Protein AF-0000000075197571 (afdb_homodimer)

Organism: Armillaria gallica (NCBI:txid47427)

Secondary structure (DSSP, 8-state):
-B---SEEEEEEESHHHHGGGSTT-HHHHHHHHTTTTEEEEEEE-TT--HHHHHHHHHHHBPPGGGGGGS--EEEEEEE--TTTTPPTT-TT---HHHHHHHHHHHHHHHH-TTSTT--TT-EEEEEPPPPP-HHHHHHHHHTSSS-------HHHHHHHHHHHHHHHHHHT--EE-HHHHHHHHTTT-GGGGGGTBSSSSSB-HHHHHHHHHHHHHHHHHH-GGGSGGG---SS--GGGS-TTS-GGGGSPPP---/-B---SEEEEEEESHHHHGGGSTT-HHHHHHHHTTTTEEEEEEE-TT--HHHHHHHHHHHB--GGGGGGS--EEEEEEE--TTTTPPTT-TT---HHHHHHHHHHHHHHHH-TTSTT--TT-EEEEEPPPPP-HHHHHHHHHTSSS-------HHHHHHHHHHHHHHHHHHT--EE-HHHHHHHHTTT-GGGGGGTBSSSSSB-HHHHHHHHHHHHHHHHHH-GGGSGGG---SS--GGGS-TTS-GGGGSPPP---

Nearest PDB structures (foldseek):
  3mil-assembly1_B  TM=8.749E-01  e=5.799E-21  Saccharomyces cerevisiae
  4q9a-assembly1_B  TM=7.212E-01  e=3.288E-08  Parabacteroides merdae ATCC 43184
  5k4h-assembly1_C  TM=4.730E-01  e=5.244E-01  Wolinella succinogenes DSM 1740
  5k4h-assembly1_B  TM=3.914E-01  e=4.927E-01  Wolinella succinogenes DSM 1740
  1hfw-assembly1_B  TM=4.047E-01  e=9.782E-01  Dickeya chrysanthemi

Sequence (514 aa):
MAAYVQDCIMLFGDSITQGAWEDGGFSQRLSYVYARKLDILNRGLSGYNTEWAIPVFEQCFAKQHEQEHVPKVRILTIWFGANDACIKPSPQHVPLGQFTFNIKYLIDLVHSSKSPHYSPDTRIILITPPPVNTYQRGADLQARTPPLALDRLFETTRQYAQAVIDVGREANVPVVDVWAALWNAAGQDERALGKFLSDGLHLNRDGYSIMYELLIDTIAKQMPELHYDNLQPVFAPWAEINWAAPGATLMKRKAEVMAAYVQDCIMLFGDSITQGAWEDGGFSQRLSYVYARKLDILNRGLSGYNTEWAIPVFEQCFAKQHEQEHVPKVRILTIWFGANDACIKPSPQHVPLGQFTFNIKYLIDLVHSSKSPHYSPDTRIILITPPPVNTYQRGADLQARTPPLALDRLFETTRQYAQAVIDVGREANVPVVDVWAALWNAAGQDERALGKFLSDGLHLNRDGYSIMYELLIDTIAKQMPELHYDNLQPVFAPWAEINWAAPGATLMKRKAEV

pLDDT: mean 96.62, std 5.84, range [41.5, 98.94]

InterPro domains:
  IPR013830 SGNH hydrolase-type esterase domain [PF13472] (11-209)
  IPR036514 SGNH hydrolase superfamily [G3DSA:3.40.50.1110] (6-247)
  IPR045136 Isoamyl acetate-hydrolyzing esterase Iah1-like [PTHR14209] (9-247)

Structure (mmCIF, N/CA/C/O backbone):
data_AF-0000000075197571-model_v1
#
loop_
_entity.id
_entity.type
_entity.pdbx_description
1 polymer 'GDSL Lipase/Acylhydrolase'
#
loop_
_atom_site.group_PDB
_atom_site.id
_atom_site.type_symbol
_atom_site.label_atom_id
_atom_site.label_alt_id
_atom_site.label_comp_id
_atom_site.label_asym_id
_atom_site.label_entity_id
_atom_site.label_seq_id
_atom_site.pdbx_PDB_ins_code
_atom_site.Cartn_x
_atom_site.Cartn_y
_atom_site.Cartn_z
_atom_site.occupancy
_atom_site.B_iso_or_equiv
_atom_site.auth_seq_id
_atom_site.auth_comp_id
_atom_site.auth_asym_id
_atom_site.auth_atom_id
_atom_site.pdbx_PDB_model_num
ATOM 1 N N . MET A 1 1 ? -4.949 -2.41 -16.984 1 91.5 1 MET A N 1
ATOM 2 C CA . MET A 1 1 ? -5.156 -1.339 -16.016 1 91.5 1 MET A CA 1
ATOM 3 C C . MET A 1 1 ? -5.836 -1.87 -14.75 1 91.5 1 MET A C 1
ATOM 5 O O . MET A 1 1 ? -6.414 -2.957 -14.766 1 91.5 1 MET A O 1
ATOM 9 N N . ALA A 1 2 ? -5.598 -1.097 -13.641 1 95.5 2 ALA A N 1
ATOM 10 C CA . ALA A 1 2 ? -6.152 -1.537 -12.359 1 95.5 2 ALA A CA 1
ATOM 11 C C . ALA A 1 2 ? -7.621 -1.152 -12.242 1 95.5 2 ALA A C 1
ATOM 13 O O . ALA A 1 2 ? -7.949 0.012 -12 1 95.5 2 ALA A O 1
ATOM 14 N N . ALA A 1 3 ? -8.477 -2.09 -12.328 1 95.06 3 ALA A N 1
ATOM 15 C CA . ALA A 1 3 ? -9.914 -1.843 -12.234 1 95.06 3 ALA A CA 1
ATOM 16 C C . ALA A 1 3 ? -10.312 -1.436 -10.82 1 95.06 3 ALA A C 1
ATOM 18 O O . ALA A 1 3 ? -9.625 -1.776 -9.852 1 95.06 3 ALA A O 1
ATOM 19 N N . TYR A 1 4 ? -11.391 -0.726 -10.727 1 93.75 4 TYR A N 1
ATOM 20 C CA . TYR A 1 4 ? -11.961 -0.363 -9.43 1 93.75 4 TYR A CA 1
ATOM 21 C C . TYR A 1 4 ? -12.703 -1.542 -8.812 1 93.75 4 TYR A C 1
ATOM 23 O O . TYR A 1 4 ? -13.844 -1.822 -9.172 1 93.75 4 TYR A O 1
ATOM 31 N N . VAL A 1 5 ? -11.984 -2.229 -7.875 1 94.81 5 VAL A N 1
ATOM 32 C CA . VAL A 1 5 ? -12.641 -3.357 -7.227 1 94.81 5 VAL A CA 1
ATOM 33 C C . VAL A 1 5 ? -12.688 -3.125 -5.715 1 94.81 5 VAL A C 1
ATOM 35 O O . VAL A 1 5 ? -13.469 -3.77 -5.008 1 94.81 5 VAL A O 1
ATOM 38 N N . GLN A 1 6 ? -11.836 -2.268 -5.242 1 95.38 6 GLN A N 1
ATOM 39 C CA . GLN A 1 6 ? -11.742 -1.971 -3.816 1 95.38 6 GLN A CA 1
ATOM 40 C C . GLN A 1 6 ? -11.766 -0.466 -3.564 1 95.38 6 GLN A C 1
ATOM 42 O O . GLN A 1 6 ? -11.141 0.302 -4.301 1 95.38 6 GLN A O 1
ATOM 47 N N . ASP A 1 7 ? -12.539 -0.031 -2.561 1 97.12 7 ASP A N 1
ATOM 48 C CA . ASP A 1 7 ? -12.398 1.325 -2.039 1 97.12 7 ASP A CA 1
ATOM 49 C C . ASP A 1 7 ? -11.023 1.521 -1.392 1 97.12 7 ASP A C 1
ATOM 51 O O . ASP A 1 7 ? -10.195 0.611 -1.396 1 97.12 7 ASP A O 1
ATOM 55 N N . CYS A 1 8 ? -10.75 2.77 -0.893 1 98.06 8 CYS A N 1
ATOM 56 C CA . CYS A 1 8 ? -9.406 2.961 -0.359 1 98.06 8 CYS A CA 1
ATOM 57 C C . CYS A 1 8 ? -9.414 3.924 0.822 1 98.06 8 CYS A C 1
ATOM 59 O O . CYS A 1 8 ? -10.438 4.562 1.096 1 98.06 8 CYS A O 1
ATOM 61 N N . ILE A 1 9 ? -8.398 3.84 1.601 1 98.88 9 ILE A N 1
ATOM 62 C CA . ILE A 1 9 ? -7.977 4.875 2.535 1 98.88 9 ILE A CA 1
ATOM 63 C C . ILE A 1 9 ? -6.852 5.699 1.914 1 98.88 9 ILE A C 1
ATOM 65 O O . ILE A 1 9 ? -5.855 5.148 1.44 1 98.88 9 ILE A O 1
ATOM 69 N N . MET A 1 10 ? -7.039 6.973 1.859 1 98.88 10 MET A N 1
ATOM 70 C CA . MET A 1 10 ? -5.992 7.855 1.35 1 98.88 10 MET A CA 1
ATOM 71 C C . MET A 1 10 ? -5.293 8.586 2.49 1 98.88 10 MET A C 1
ATOM 73 O O . MET A 1 10 ? -5.949 9.219 3.318 1 98.88 10 MET A O 1
ATOM 77 N N . LEU A 1 11 ? -3.998 8.43 2.58 1 98.94 11 LEU A N 1
ATOM 78 C CA . LEU A 1 11 ? -3.156 9.109 3.553 1 98.94 11 LEU A CA 1
ATOM 79 C C . LEU A 1 11 ? -2.473 10.32 2.926 1 98.94 11 LEU A C 1
ATOM 81 O O . LEU A 1 11 ? -1.593 10.172 2.074 1 98.94 11 LEU A O 1
ATOM 85 N N . PHE A 1 12 ? -2.906 11.516 3.271 1 98.94 12 PHE A N 1
ATOM 86 C CA . PHE A 1 12 ? -2.4 12.742 2.676 1 98.94 12 PHE A CA 1
ATOM 87 C C . PHE A 1 12 ? -1.557 13.523 3.678 1 98.94 12 PHE A C 1
ATOM 89 O O . PHE A 1 12 ? -2.002 13.789 4.797 1 98.94 12 PHE A O 1
ATOM 96 N N . GLY A 1 13 ? -0.338 13.797 3.293 1 98.88 13 GLY A N 1
ATOM 97 C CA . GLY A 1 13 ? 0.528 14.492 4.238 1 98.88 13 GLY A CA 1
ATOM 98 C C . GLY A 1 13 ? 1.915 14.758 3.686 1 98.88 13 GLY A C 1
ATOM 99 O O . GLY A 1 13 ? 2.107 14.805 2.469 1 98.88 13 GLY A O 1
ATOM 100 N N . ASP A 1 14 ? 2.854 15.055 4.555 1 98.69 14 ASP A N 1
ATOM 101 C CA . ASP A 1 14 ? 4.211 15.406 4.156 1 98.69 14 ASP A CA 1
ATOM 102 C C . ASP A 1 14 ? 5.141 14.195 4.23 1 98.69 14 ASP A C 1
ATOM 104 O O . ASP A 1 14 ? 4.746 13.086 3.869 1 98.69 14 ASP A O 1
ATOM 108 N N . SER A 1 15 ? 6.434 14.398 4.652 1 98.62 15 SER A N 1
ATOM 109 C CA . SER A 1 15 ? 7.422 13.32 4.668 1 98.62 15 SER A CA 1
ATOM 110 C C . SER A 1 15 ? 7.09 12.273 5.727 1 98.62 15 SER A C 1
ATOM 112 O O . SER A 1 15 ? 7.43 11.102 5.574 1 98.62 15 SER A O 1
ATOM 114 N N . ILE A 1 16 ? 6.473 12.648 6.77 1 98.69 16 ILE A N 1
ATOM 115 C CA . ILE A 1 16 ? 6.133 11.719 7.84 1 98.69 16 ILE A CA 1
ATOM 116 C C . ILE A 1 16 ? 5.07 10.742 7.359 1 98.69 16 ILE A C 1
ATOM 118 O O . ILE A 1 16 ? 5.109 9.555 7.695 1 98.69 16 ILE A O 1
ATOM 122 N N . THR A 1 17 ? 4.133 11.234 6.535 1 98.88 17 THR A N 1
ATOM 123 C CA . THR A 1 17 ? 3.16 10.359 5.891 1 98.88 17 THR A CA 1
ATOM 124 C C . THR A 1 17 ? 3.832 9.484 4.84 1 98.88 17 THR A C 1
ATOM 126 O O . THR A 1 17 ? 3.613 8.273 4.801 1 98.88 17 THR A O 1
ATOM 129 N N . GLN A 1 18 ? 4.684 10.117 3.953 1 98.69 18 GLN A N 1
ATOM 130 C CA . GLN A 1 18 ? 5.395 9.344 2.936 1 98.69 18 GLN A CA 1
ATOM 131 C C . GLN A 1 18 ? 6.195 8.211 3.562 1 98.69 18 GLN A C 1
ATOM 133 O O . GLN A 1 18 ? 6.188 7.086 3.057 1 98.69 18 GLN A O 1
ATOM 138 N N . GLY A 1 19 ? 6.859 8.492 4.691 1 98 19 GLY A N 1
ATOM 139 C CA . GLY A 1 19 ? 7.766 7.574 5.359 1 98 19 GLY A CA 1
ATOM 140 C C . GLY A 1 19 ? 7.051 6.406 6.016 1 98 19 GLY A C 1
ATOM 141 O O . GLY A 1 19 ? 7.688 5.426 6.406 1 98 19 GLY A O 1
ATOM 142 N N . ALA A 1 20 ? 5.75 6.473 6.012 1 97.81 20 ALA A N 1
ATOM 143 C CA . ALA A 1 20 ? 4.961 5.445 6.691 1 97.81 20 ALA A CA 1
ATOM 144 C C . ALA A 1 20 ? 5.043 4.113 5.949 1 97.81 20 ALA A C 1
ATOM 146 O O . ALA A 1 20 ? 4.586 3.086 6.453 1 97.81 20 ALA A O 1
ATOM 147 N N . TRP A 1 21 ? 5.664 4.09 4.793 1 97.56 21 TRP A N 1
ATOM 148 C CA . TRP A 1 21 ? 5.914 2.842 4.078 1 97.56 21 TRP A CA 1
ATOM 149 C C . TRP A 1 21 ? 7.109 2.102 4.672 1 97.56 21 TRP A C 1
ATOM 151 O O . TRP A 1 21 ? 7.363 0.944 4.332 1 97.56 21 TRP A O 1
ATOM 161 N N . GLU A 1 22 ? 7.879 2.752 5.527 1 95.25 22 GLU A N 1
ATOM 162 C CA . GLU A 1 22 ? 9.016 2.074 6.148 1 95.25 22 GLU A CA 1
ATOM 163 C C . GLU A 1 22 ? 8.57 0.826 6.902 1 95.25 22 GLU A C 1
ATOM 165 O O . GLU A 1 22 ? 7.383 0.669 7.207 1 95.25 22 GLU A O 1
ATOM 170 N N . ASP A 1 23 ? 9.555 -0.052 7.141 1 92.12 23 ASP A N 1
ATOM 171 C CA . ASP A 1 23 ? 9.266 -1.252 7.922 1 92.12 23 ASP A CA 1
ATOM 172 C C . ASP A 1 23 ? 8.664 -0.895 9.281 1 92.12 23 ASP A C 1
ATOM 174 O O . ASP A 1 23 ? 9.266 -0.154 10.055 1 92.12 23 ASP A O 1
ATOM 178 N N . GLY A 1 24 ? 7.477 -1.388 9.469 1 92.56 24 GLY A N 1
ATOM 179 C CA . GLY A 1 24 ? 6.789 -1.073 10.711 1 92.56 24 GLY A CA 1
ATOM 180 C C . GLY A 1 24 ? 6.043 0.247 10.664 1 92.56 24 GLY A C 1
ATOM 181 O O . GLY A 1 24 ? 5.461 0.674 11.664 1 92.56 24 GLY A O 1
ATOM 182 N N . GLY A 1 25 ? 6.059 1.019 9.555 1 96.75 25 GLY A N 1
ATOM 183 C CA . GLY A 1 25 ? 5.289 2.244 9.398 1 96.75 25 GLY A CA 1
ATOM 184 C C . GLY A 1 25 ? 3.791 2.014 9.406 1 96.75 25 GLY A C 1
ATOM 185 O O . GLY A 1 25 ? 3.33 0.885 9.219 1 96.75 25 GLY A O 1
ATOM 186 N N . PHE A 1 26 ? 3.051 3.084 9.57 1 98.38 26 PHE A N 1
ATOM 187 C CA . PHE A 1 26 ? 1.62 2.889 9.773 1 98.38 26 PHE A CA 1
ATOM 188 C C . PHE A 1 26 ? 0.928 2.584 8.445 1 98.38 26 PHE A C 1
ATOM 190 O O . PHE A 1 26 ? -0.11 1.92 8.422 1 98.38 26 PHE A O 1
ATOM 197 N N . SER A 1 27 ? 1.442 3.055 7.27 1 98.44 27 SER A N 1
ATOM 198 C CA . SER A 1 27 ? 0.887 2.666 5.977 1 98.44 27 SER A CA 1
ATOM 199 C C . SER A 1 27 ? 0.969 1.156 5.773 1 98.44 27 SER A C 1
ATOM 201 O O . SER A 1 27 ? 0.018 0.537 5.293 1 98.44 27 SER A O 1
ATOM 203 N N . GLN A 1 28 ? 2.145 0.662 6.125 1 97.56 28 GLN A N 1
ATOM 204 C CA . GLN A 1 28 ? 2.342 -0.779 6.012 1 97.56 28 GLN A CA 1
ATOM 205 C C . GLN A 1 28 ? 1.384 -1.54 6.922 1 97.56 28 GLN A C 1
ATOM 207 O O . GLN A 1 28 ? 0.736 -2.496 6.492 1 97.56 28 GLN A O 1
ATOM 212 N N . ARG A 1 29 ? 1.268 -1.17 8.117 1 98.31 29 ARG A N 1
ATOM 213 C CA . ARG A 1 29 ? 0.421 -1.859 9.086 1 98.31 29 ARG A CA 1
ATOM 214 C C . ARG A 1 29 ? -1.048 -1.778 8.688 1 98.31 29 ARG A C 1
ATOM 216 O O . ARG A 1 29 ? -1.785 -2.76 8.805 1 98.31 29 ARG A O 1
ATOM 223 N N . LEU A 1 30 ? -1.431 -0.605 8.219 1 98.81 30 LEU A N 1
ATOM 224 C CA . LEU A 1 30 ? -2.791 -0.458 7.711 1 98.81 30 LEU A CA 1
ATOM 225 C C . LEU A 1 30 ? -3.035 -1.395 6.531 1 98.81 30 LEU A C 1
ATOM 227 O O . LEU A 1 30 ? -4.074 -2.051 6.461 1 98.81 30 LEU A O 1
ATOM 231 N N . SER A 1 31 ? -2.1 -1.439 5.574 1 98.69 31 SER A N 1
ATOM 232 C CA . SER A 1 31 ? -2.248 -2.281 4.391 1 98.69 31 SER A CA 1
ATOM 233 C C . SER A 1 31 ? -2.422 -3.748 4.777 1 98.69 31 SER A C 1
ATOM 235 O O . SER A 1 31 ? -3.152 -4.488 4.109 1 98.69 31 SER A O 1
ATOM 237 N N . TYR A 1 32 ? -1.78 -4.09 5.832 1 98.19 32 TYR A N 1
ATOM 238 C CA . TYR A 1 32 ? -1.86 -5.473 6.293 1 98.19 32 TYR A CA 1
ATOM 239 C C . TYR A 1 32 ? -3.25 -5.789 6.828 1 98.19 32 TYR A C 1
ATOM 241 O O . TYR A 1 32 ? -3.887 -6.754 6.395 1 98.19 32 TYR A O 1
ATOM 249 N N . VAL A 1 33 ? -3.801 -4.969 7.645 1 98.38 33 VAL A N 1
ATOM 250 C CA . VAL A 1 33 ? -5.043 -5.32 8.328 1 98.38 33 VAL A CA 1
ATOM 251 C C . VAL A 1 33 ? -6.23 -5.043 7.414 1 98.38 33 VAL A C 1
ATOM 253 O O . VAL A 1 33 ? -7.289 -5.664 7.555 1 98.38 33 VAL A O 1
ATOM 256 N N . TYR A 1 34 ? -6.059 -4.164 6.453 1 98.62 34 TYR A N 1
ATOM 257 C CA . TYR A 1 34 ? -7.152 -3.85 5.535 1 98.62 34 TYR A CA 1
ATOM 258 C C . TYR A 1 34 ? -7.016 -4.629 4.234 1 98.62 34 TYR A C 1
ATOM 260 O O . TYR A 1 34 ? -7.77 -4.398 3.285 1 98.62 34 TYR A O 1
ATOM 268 N N . ALA A 1 35 ? -6.066 -5.551 4.172 1 98.12 35 ALA A N 1
ATOM 269 C CA . ALA A 1 35 ? -5.875 -6.348 2.965 1 98.12 35 ALA A CA 1
ATOM 270 C C . ALA A 1 35 ? -7.184 -6.996 2.52 1 98.12 35 ALA A C 1
ATOM 272 O O . ALA A 1 35 ? -7.945 -7.496 3.346 1 98.12 35 ALA A O 1
ATOM 273 N N . ARG A 1 36 ? -7.461 -6.914 1.145 1 97.69 36 ARG A N 1
ATOM 274 C CA . ARG A 1 36 ? -8.625 -7.488 0.477 1 97.69 36 ARG A CA 1
ATOM 275 C C . ARG A 1 36 ? -9.898 -6.738 0.852 1 97.69 36 ARG A C 1
ATOM 277 O O . ARG A 1 36 ? -11 -7.152 0.48 1 97.69 36 ARG A O 1
ATOM 284 N N . LYS A 1 37 ? -9.789 -5.664 1.62 1 97.94 37 LYS A N 1
ATOM 285 C CA . LYS A 1 37 ? -10.945 -4.887 2.061 1 97.94 37 LYS A CA 1
ATOM 286 C C . LYS A 1 37 ? -10.883 -3.459 1.527 1 97.94 37 LYS A C 1
ATOM 288 O O . LYS A 1 37 ? -11.797 -3.01 0.828 1 97.94 37 LYS A O 1
ATOM 293 N N . LEU A 1 38 ? -9.836 -2.742 1.813 1 98.38 38 LEU A N 1
ATOM 294 C CA . LEU A 1 38 ? -9.539 -1.396 1.333 1 98.38 38 LEU A CA 1
ATOM 295 C C . LEU A 1 38 ? -8.07 -1.271 0.934 1 98.38 38 LEU A C 1
ATOM 297 O O . LEU A 1 38 ? -7.191 -1.79 1.622 1 98.38 38 LEU A O 1
ATOM 301 N N . ASP A 1 39 ? -7.82 -0.609 -0.153 1 98.25 39 ASP A N 1
ATOM 302 C CA . ASP A 1 39 ? -6.445 -0.266 -0.495 1 98.25 39 ASP A CA 1
ATOM 303 C C . ASP A 1 39 ? -5.961 0.937 0.311 1 98.25 39 ASP A C 1
ATOM 305 O O . ASP A 1 39 ? -6.762 1.781 0.717 1 98.25 39 ASP A O 1
ATOM 309 N N . ILE A 1 40 ? -4.695 0.98 0.596 1 98.75 40 ILE A N 1
ATOM 310 C CA . ILE A 1 40 ? -4.066 2.143 1.21 1 98.75 40 ILE A CA 1
ATOM 311 C C . ILE A 1 40 ? -3.299 2.934 0.152 1 98.75 40 ILE A C 1
ATOM 313 O O . ILE A 1 40 ? -2.396 2.398 -0.498 1 98.75 40 ILE A O 1
ATOM 317 N N . LEU A 1 41 ? -3.691 4.129 -0.077 1 98.62 41 LEU A N 1
ATOM 318 C CA . LEU A 1 41 ? -2.979 5.039 -0.966 1 98.62 41 LEU A CA 1
ATOM 319 C C . LEU A 1 41 ? -2.23 6.102 -0.17 1 98.62 41 LEU A C 1
ATOM 321 O O . LEU A 1 41 ? -2.852 6.949 0.479 1 98.62 41 LEU A O 1
ATOM 325 N N . ASN A 1 42 ? -0.943 5.984 -0.159 1 98.69 42 ASN A N 1
ATOM 326 C CA . ASN A 1 42 ? -0.092 6.961 0.514 1 98.69 42 ASN A CA 1
ATOM 327 C C . ASN A 1 42 ? 0.267 8.125 -0.408 1 98.69 42 ASN A C 1
ATOM 329 O O . ASN A 1 42 ? 0.981 7.938 -1.396 1 98.69 42 ASN A O 1
ATOM 333 N N . ARG A 1 43 ? -0.297 9.25 -0.142 1 98.69 43 ARG A N 1
ATOM 334 C CA . ARG A 1 43 ? -0.012 10.492 -0.843 1 98.69 43 ARG A CA 1
ATOM 335 C C . ARG A 1 43 ? 0.79 11.445 0.038 1 98.69 43 ARG A C 1
ATOM 337 O O . ARG A 1 43 ? 0.436 12.617 0.177 1 98.69 43 ARG A O 1
ATOM 344 N N . GLY A 1 44 ? 1.777 10.859 0.704 1 98.69 44 GLY A N 1
ATOM 345 C CA . GLY A 1 44 ? 2.756 11.664 1.421 1 98.69 44 GLY A CA 1
ATOM 346 C C . GLY A 1 44 ? 3.752 12.352 0.505 1 98.69 44 GLY A C 1
ATOM 347 O O . GLY A 1 44 ? 4.262 11.742 -0.438 1 98.69 44 GLY A O 1
ATOM 348 N N . LEU A 1 45 ? 3.986 13.633 0.76 1 98.25 45 LEU A N 1
ATOM 349 C CA . LEU A 1 45 ? 4.855 14.461 -0.071 1 98.25 45 LEU A CA 1
ATOM 350 C C . LEU A 1 45 ? 5.988 15.055 0.754 1 98.25 45 LEU A C 1
ATOM 352 O O . LEU A 1 45 ? 5.832 16.109 1.357 1 98.25 45 LEU A O 1
ATOM 356 N N . SER A 1 46 ? 7.117 14.391 0.693 1 98.19 46 SER A N 1
ATOM 357 C CA . SER A 1 46 ? 8.273 14.789 1.493 1 98.19 46 SER A CA 1
ATOM 358 C C . SER A 1 46 ? 8.609 16.25 1.274 1 98.19 46 SER A C 1
ATOM 360 O O . SER A 1 46 ? 8.758 16.703 0.134 1 98.19 46 SER A O 1
ATOM 362 N N . GLY A 1 47 ? 8.672 16.969 2.354 1 98.06 47 GLY A N 1
ATOM 363 C CA . GLY A 1 47 ? 9.109 18.359 2.34 1 98.06 47 GLY A CA 1
ATOM 364 C C . GLY A 1 47 ? 7.98 19.344 2.088 1 98.06 47 GLY A C 1
ATOM 365 O O . GLY A 1 47 ? 8.148 20.547 2.264 1 98.06 47 GLY A O 1
ATOM 366 N N . TYR A 1 48 ? 6.824 18.875 1.705 1 98.56 48 TYR A N 1
ATOM 367 C CA . TYR A 1 48 ? 5.73 19.75 1.312 1 98.56 48 TYR A CA 1
ATOM 368 C C . TYR A 1 48 ? 5.09 20.406 2.531 1 98.56 48 TYR A C 1
ATOM 370 O O . TYR A 1 48 ? 4.93 19.766 3.572 1 98.56 48 TYR A O 1
ATOM 378 N N . ASN A 1 49 ? 4.785 21.672 2.41 1 98.38 49 ASN A N 1
ATOM 379 C CA . ASN A 1 49 ? 3.863 22.359 3.305 1 98.38 49 ASN A CA 1
ATOM 380 C C . ASN A 1 49 ? 2.434 22.344 2.768 1 98.38 49 ASN A C 1
ATOM 382 O O . ASN A 1 49 ? 2.17 21.734 1.722 1 98.38 49 ASN A O 1
ATOM 386 N N . THR A 1 50 ? 1.513 22.891 3.504 1 98.62 50 THR A N 1
ATOM 387 C CA . THR A 1 50 ? 0.108 22.828 3.113 1 98.62 50 THR A CA 1
ATOM 388 C C . THR A 1 50 ? -0.136 23.656 1.852 1 98.62 50 THR A C 1
ATOM 390 O O . THR A 1 50 ? -0.986 23.312 1.03 1 98.62 50 THR A O 1
ATOM 393 N N . GLU A 1 51 ? 0.612 24.734 1.635 1 97.81 51 GLU A N 1
ATOM 394 C CA . GLU A 1 51 ? 0.436 25.578 0.455 1 97.81 51 GLU A CA 1
ATOM 395 C C . GLU A 1 51 ? 0.795 24.828 -0.821 1 97.81 51 GLU A C 1
ATOM 397 O O . GLU A 1 51 ? 0.095 24.938 -1.8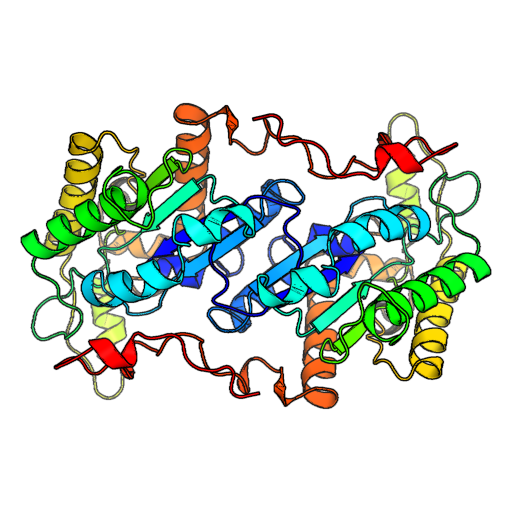3 1 97.81 51 GLU A O 1
ATOM 402 N N . TRP A 1 52 ? 1.855 24.109 -0.746 1 97.94 52 TRP A N 1
ATOM 403 C CA . TRP A 1 52 ? 2.303 23.344 -1.903 1 97.94 52 TRP A CA 1
ATOM 404 C C . TRP A 1 52 ? 1.437 22.109 -2.1 1 97.94 52 TRP A C 1
ATOM 406 O O . TRP A 1 52 ? 1.233 21.656 -3.229 1 97.94 52 TRP A O 1
ATOM 416 N N . ALA A 1 53 ? 0.907 21.562 -1.032 1 98.25 53 ALA A N 1
ATOM 417 C CA . ALA A 1 53 ? 0.198 20.281 -1.069 1 98.25 53 ALA A CA 1
ATOM 418 C C . ALA A 1 53 ? -1.201 20.453 -1.656 1 98.25 53 ALA A C 1
ATOM 420 O O . ALA A 1 53 ? -1.741 19.516 -2.264 1 98.25 53 ALA A O 1
ATOM 421 N N . ILE A 1 54 ? -1.837 21.609 -1.511 1 98.12 54 ILE A N 1
ATOM 422 C CA . ILE A 1 54 ? -3.238 21.812 -1.858 1 98.12 54 ILE A CA 1
ATOM 423 C C . ILE A 1 54 ? -3.434 21.609 -3.359 1 98.12 54 ILE A C 1
ATOM 425 O O . ILE A 1 54 ? -4.289 20.812 -3.775 1 98.12 54 ILE A O 1
ATOM 429 N N . PRO A 1 55 ? -2.605 22.234 -4.238 1 97.56 55 PRO A N 1
ATOM 430 C CA . PRO A 1 55 ? -2.793 21.969 -5.668 1 97.56 55 PRO A CA 1
ATOM 431 C C . PRO A 1 55 ? -2.561 20.516 -6.031 1 97.56 55 PRO A C 1
ATOM 433 O O . PRO A 1 55 ? -3.188 20 -6.961 1 97.56 55 PRO A O 1
ATOM 436 N N . VAL A 1 56 ? -1.675 19.844 -5.355 1 98.12 56 VAL A N 1
ATOM 437 C CA . VAL A 1 56 ? -1.428 18.422 -5.594 1 98.12 56 VAL A CA 1
ATOM 438 C C . VAL A 1 56 ? -2.648 17.609 -5.176 1 98.12 56 VAL A C 1
ATOM 440 O O . VAL A 1 56 ? -3.09 16.719 -5.906 1 98.12 56 VAL A O 1
ATOM 443 N N . PHE A 1 57 ? -3.221 17.984 -4.051 1 98.56 57 PHE A N 1
ATOM 444 C CA . PHE A 1 57 ? -4.402 17.281 -3.559 1 98.56 57 PHE A CA 1
ATOM 445 C C . PHE A 1 57 ? -5.551 17.406 -4.551 1 98.56 57 PHE A C 1
ATOM 447 O O . PHE A 1 57 ? -6.27 16.422 -4.797 1 98.56 57 PHE A O 1
ATOM 454 N N . GLU A 1 58 ? -5.73 18.531 -5.094 1 97.88 58 GLU A N 1
ATOM 455 C CA . GLU A 1 58 ? -6.801 18.766 -6.059 1 97.88 58 GLU A CA 1
ATOM 456 C C . GLU A 1 58 ? -6.668 17.859 -7.273 1 97.88 58 GLU A C 1
ATOM 458 O O . GLU A 1 58 ? -7.652 17.594 -7.973 1 97.88 58 GLU A O 1
ATOM 463 N N . GLN A 1 59 ? -5.492 17.391 -7.512 1 97.06 59 GLN A N 1
ATOM 464 C CA . GLN A 1 59 ? -5.262 16.453 -8.602 1 97.06 59 GLN A CA 1
ATOM 465 C C . GLN A 1 59 ? -5.41 15.016 -8.125 1 97.06 59 GLN A C 1
ATOM 467 O O . GLN A 1 59 ? -5.777 14.133 -8.906 1 97.06 59 GLN A O 1
ATOM 472 N N . CYS A 1 60 ? -5.141 14.75 -6.844 1 97.88 60 CYS A N 1
ATOM 473 C CA . CYS A 1 60 ? -5.164 13.406 -6.285 1 97.88 60 CYS A CA 1
ATOM 474 C C . CYS A 1 60 ? -6.586 12.992 -5.918 1 97.88 60 CYS A C 1
ATOM 476 O O . CYS A 1 60 ? -6.883 11.797 -5.82 1 97.88 60 CYS A O 1
ATOM 478 N N . PHE A 1 61 ? -7.383 13.961 -5.629 1 98.25 61 PHE A N 1
ATOM 479 C CA . PHE A 1 61 ? -8.766 13.711 -5.25 1 98.25 61 PHE A CA 1
ATOM 480 C C . PHE A 1 61 ? -9.711 14.039 -6.402 1 98.25 61 PHE A C 1
ATOM 482 O O . PHE A 1 61 ? -9.75 15.18 -6.875 1 98.25 61 PHE A O 1
ATOM 489 N N . ALA A 1 62 ? -10.422 13.086 -6.816 1 97.12 62 ALA A N 1
ATOM 490 C CA . ALA A 1 62 ? -11.18 13.172 -8.062 1 97.12 62 ALA A CA 1
ATOM 491 C C . ALA A 1 62 ? -12.289 14.219 -7.965 1 97.12 62 ALA A C 1
ATOM 493 O O . ALA A 1 62 ? -12.93 14.359 -6.922 1 97.12 62 ALA A O 1
ATOM 494 N N . LYS A 1 63 ? -12.547 14.898 -9.008 1 96.81 63 LYS A N 1
ATOM 495 C CA . LYS A 1 63 ? -13.711 15.773 -9.109 1 96.81 63 LYS A CA 1
ATOM 496 C C . LYS A 1 63 ? -15 14.969 -9.234 1 96.81 63 LYS A C 1
ATOM 498 O O . LYS A 1 63 ? -14.969 13.797 -9.617 1 96.81 63 LYS A O 1
ATOM 503 N N . GLN A 1 64 ? -16.047 15.562 -9.008 1 94.94 64 GLN A N 1
ATOM 504 C CA . GLN A 1 64 ? -17.344 14.883 -8.93 1 94.94 64 GLN A CA 1
ATOM 505 C C . GLN A 1 64 ? -17.625 14.094 -10.195 1 94.94 64 GLN A C 1
ATOM 507 O O . GLN A 1 64 ? -18.047 12.938 -10.133 1 94.94 64 GLN A O 1
ATOM 512 N N . HIS A 1 65 ? -17.312 14.648 -11.32 1 91.19 65 HIS A N 1
ATOM 513 C CA . HIS A 1 65 ? -17.672 14.008 -12.578 1 91.19 65 HIS A CA 1
ATOM 514 C C . HIS A 1 65 ? -16.781 12.805 -12.859 1 91.19 65 HIS A C 1
ATOM 516 O O . HIS A 1 65 ? -17.094 11.969 -13.719 1 91.19 65 HIS A O 1
ATOM 522 N N . GLU A 1 66 ? -15.672 12.664 -12.125 1 91.38 66 GLU A N 1
ATOM 523 C CA . GLU A 1 66 ? -14.727 11.562 -12.312 1 91.38 66 GLU A CA 1
ATOM 524 C C . GLU A 1 66 ? -14.953 10.461 -11.281 1 91.38 66 GLU A C 1
ATOM 526 O O . GLU A 1 66 ? -14.438 9.352 -11.438 1 91.38 66 GLU A O 1
ATOM 531 N N . GLN A 1 67 ? -15.742 10.719 -10.266 1 91.56 67 GLN A N 1
ATOM 532 C CA . GLN A 1 67 ? -15.773 9.914 -9.047 1 91.56 67 GLN A CA 1
ATOM 533 C C . GLN A 1 67 ? -16.422 8.555 -9.305 1 91.56 67 GLN A C 1
ATOM 535 O O . GLN A 1 67 ? -16.094 7.574 -8.625 1 91.56 67 GLN A O 1
ATOM 540 N N . GLU A 1 68 ? -17.172 8.383 -10.32 1 88.25 68 GLU A N 1
ATOM 541 C CA . GLU A 1 68 ? -17.875 7.137 -10.578 1 88.25 68 GLU A CA 1
ATOM 542 C C . GLU A 1 68 ? -16.938 6.059 -11.109 1 88.25 68 GLU A C 1
ATOM 544 O O . GLU A 1 68 ? -17.25 4.867 -11.047 1 88.25 68 GLU A O 1
ATOM 549 N N . HIS A 1 69 ? -15.773 6.387 -11.5 1 87.31 69 HIS A N 1
ATOM 550 C CA . HIS A 1 69 ? -14.906 5.461 -12.219 1 87.31 69 HIS A CA 1
ATOM 551 C C . HIS A 1 69 ? -13.703 5.059 -11.367 1 87.31 69 HIS A C 1
ATOM 553 O O . HIS A 1 69 ? -12.914 4.195 -11.766 1 87.31 69 HIS A O 1
ATOM 559 N N . VAL A 1 70 ? -13.586 5.758 -10.219 1 93.81 70 VAL A N 1
ATOM 560 C CA . VAL A 1 70 ? -12.367 5.562 -9.445 1 93.81 70 VAL A CA 1
ATOM 561 C C . VAL A 1 70 ? -12.711 5.133 -8.023 1 93.81 70 VAL A C 1
ATOM 563 O O . VAL A 1 70 ? -13.844 5.305 -7.578 1 93.81 70 VAL A O 1
ATOM 566 N N . PRO A 1 71 ? -11.789 4.523 -7.34 1 95.69 71 PRO A N 1
ATOM 567 C CA . PRO A 1 71 ? -12.062 4.02 -5.996 1 95.69 71 PRO A CA 1
ATOM 568 C C . PRO A 1 71 ? -12.562 5.105 -5.047 1 95.69 71 PRO A C 1
ATOM 570 O O . PRO A 1 71 ? -12.039 6.223 -5.051 1 95.69 71 PRO A O 1
ATOM 573 N N . LYS A 1 72 ? -13.57 4.793 -4.32 1 96.5 72 LYS A N 1
ATOM 574 C CA . LYS A 1 72 ? -14.047 5.691 -3.275 1 96.5 72 LYS A CA 1
ATOM 575 C C . LYS A 1 72 ? -13.031 5.805 -2.141 1 96.5 72 LYS A C 1
ATOM 577 O O . LYS A 1 72 ? -12.516 4.793 -1.665 1 96.5 72 LYS A O 1
ATOM 582 N N . VAL A 1 73 ? -12.734 6.988 -1.756 1 98.44 73 VAL A N 1
ATOM 583 C CA . VAL A 1 73 ? -11.938 7.215 -0.552 1 98.44 73 VAL A CA 1
ATOM 584 C C . VAL A 1 73 ? -12.844 7.16 0.679 1 98.44 73 VAL A C 1
ATOM 586 O O . VAL A 1 73 ? -13.602 8.094 0.939 1 98.44 73 VAL A O 1
ATOM 589 N N . ARG A 1 74 ? -12.703 6.098 1.434 1 98.38 74 ARG A N 1
ATOM 590 C CA . ARG A 1 74 ? -13.57 5.926 2.592 1 98.38 74 ARG A CA 1
ATOM 591 C C . ARG A 1 74 ? -13.062 6.727 3.785 1 98.38 74 ARG A C 1
ATOM 593 O O . ARG A 1 74 ? -13.859 7.262 4.562 1 98.38 74 ARG A O 1
ATOM 600 N N . ILE A 1 75 ? -11.789 6.777 3.928 1 98.88 75 ILE A N 1
ATOM 601 C CA . ILE A 1 75 ? -11.125 7.578 4.949 1 98.88 75 ILE A CA 1
ATOM 602 C C . ILE A 1 75 ? -10.008 8.406 4.312 1 98.88 75 ILE A C 1
ATOM 604 O O . ILE A 1 75 ? -9.227 7.891 3.508 1 98.88 75 ILE A O 1
ATOM 608 N N . LEU A 1 76 ? -10.008 9.641 4.582 1 98.94 76 LEU A N 1
ATOM 609 C CA . LEU A 1 76 ? -8.914 10.547 4.234 1 98.94 76 LEU A CA 1
ATOM 610 C C . LEU A 1 76 ? -8.227 11.07 5.488 1 98.94 76 LEU A C 1
ATOM 612 O O . LEU A 1 76 ? -8.852 11.734 6.316 1 98.94 76 LEU A O 1
ATOM 616 N N . THR A 1 77 ? -6.973 10.703 5.664 1 98.94 77 THR A N 1
ATOM 617 C CA . THR A 1 77 ? -6.203 11.359 6.719 1 98.94 77 THR A CA 1
ATOM 618 C C . THR A 1 77 ? -5.453 12.562 6.172 1 98.94 77 THR A C 1
ATOM 620 O O . THR A 1 77 ? -4.961 12.539 5.043 1 98.94 77 THR A O 1
ATOM 623 N N . ILE A 1 78 ? -5.402 13.602 6.922 1 98.94 78 ILE A N 1
ATOM 624 C CA . ILE A 1 78 ? -4.648 14.812 6.609 1 98.94 78 ILE A CA 1
ATOM 625 C C . ILE A 1 78 ? -3.617 15.07 7.703 1 98.94 78 ILE A C 1
ATOM 627 O O . ILE A 1 78 ? -3.977 15.352 8.852 1 98.94 78 ILE A O 1
ATOM 631 N N . TRP A 1 79 ? -2.367 14.938 7.352 1 98.94 79 TRP A N 1
ATOM 632 C CA . TRP A 1 79 ? -1.302 15.016 8.344 1 98.94 79 TRP A CA 1
ATOM 633 C C . TRP A 1 79 ? -0.205 15.977 7.895 1 98.94 79 TRP A C 1
ATOM 635 O O . TRP A 1 79 ? 0.769 15.562 7.262 1 98.94 79 TRP A O 1
ATOM 645 N N . PHE A 1 80 ? -0.335 17.297 8.273 1 98.88 80 PHE A N 1
ATOM 646 C CA . PHE A 1 80 ? 0.614 18.359 7.977 1 98.88 80 PHE A CA 1
ATOM 647 C C . PHE A 1 80 ? 0.943 19.156 9.234 1 98.88 80 PHE A C 1
ATOM 649 O O . PHE A 1 80 ? 0.51 18.797 10.336 1 98.88 80 PHE A O 1
ATOM 656 N N . GLY A 1 81 ? 1.744 20.156 9.109 1 98.81 81 GLY A N 1
ATOM 657 C CA . GLY A 1 81 ? 2.104 21.047 10.203 1 98.81 81 GLY A CA 1
ATOM 658 C C . GLY A 1 81 ? 3.582 21.016 10.539 1 98.81 81 GLY A C 1
ATOM 659 O O . GLY A 1 81 ? 4.145 22.016 10.984 1 98.81 81 GLY A O 1
ATOM 660 N N . ALA A 1 82 ? 4.234 19.844 10.312 1 98.69 82 ALA A N 1
ATOM 661 C CA . ALA A 1 82 ? 5.652 19.719 10.633 1 98.69 82 ALA A CA 1
ATOM 662 C C . ALA A 1 82 ? 6.492 20.688 9.805 1 98.69 82 ALA A C 1
ATOM 664 O O . ALA A 1 82 ? 7.32 21.422 10.344 1 98.69 82 ALA A O 1
ATOM 665 N N . ASN A 1 83 ? 6.285 20.688 8.492 1 98.75 83 ASN A N 1
ATOM 666 C CA . ASN A 1 83 ? 7.031 21.594 7.621 1 98.75 83 ASN A CA 1
ATOM 667 C C . ASN A 1 83 ? 6.492 23.016 7.695 1 98.75 83 ASN A C 1
ATOM 669 O O . ASN A 1 83 ? 7.262 23.969 7.695 1 98.75 83 ASN A O 1
ATOM 673 N N . ASP A 1 84 ? 5.195 23.188 7.801 1 98.88 84 ASP A N 1
ATOM 674 C CA . ASP A 1 84 ? 4.559 24.5 7.918 1 98.88 84 ASP A CA 1
ATOM 675 C C . ASP A 1 84 ? 5.117 25.266 9.102 1 98.88 84 ASP A C 1
ATOM 677 O O . ASP A 1 84 ? 5.262 26.5 9.039 1 98.88 84 ASP A O 1
ATOM 681 N N . ALA A 1 85 ? 5.492 24.562 10.117 1 98.81 85 ALA A N 1
ATOM 682 C CA . ALA A 1 85 ? 5.914 25.156 11.383 1 98.81 85 ALA A CA 1
ATOM 683 C C . ALA A 1 85 ? 7.387 25.562 11.344 1 98.81 85 ALA A C 1
ATOM 685 O O . ALA A 1 85 ? 7.93 26.062 12.328 1 98.81 85 ALA A O 1
ATOM 686 N N . CYS A 1 86 ? 8.047 25.328 10.242 1 98.5 86 CYS A N 1
ATOM 687 C CA . CYS A 1 86 ? 9.406 25.844 10.117 1 98.5 86 CYS A CA 1
ATOM 688 C C . CYS A 1 86 ? 9.445 27.328 10.398 1 98.5 86 CYS A C 1
ATOM 690 O O . CYS A 1 86 ? 8.461 28.047 10.164 1 98.5 86 CYS A O 1
ATOM 692 N N . ILE A 1 87 ? 10.586 27.734 10.898 1 97.44 87 ILE A N 1
ATOM 693 C CA . ILE A 1 87 ? 10.734 29.156 11.148 1 97.44 87 ILE A CA 1
ATOM 694 C C . ILE A 1 87 ? 11.406 29.828 9.953 1 97.44 87 ILE A C 1
ATOM 696 O O . ILE A 1 87 ? 12.086 29.156 9.164 1 97.44 87 ILE A O 1
ATOM 700 N N . LYS A 1 88 ? 11.141 31.125 9.836 1 95.19 88 LYS A N 1
ATOM 701 C CA . LYS A 1 88 ? 11.828 31.891 8.797 1 95.19 88 LYS A CA 1
ATOM 702 C C . LYS A 1 88 ? 13.336 31.859 8.992 1 95.19 88 LYS A C 1
ATOM 704 O O . LYS A 1 88 ? 13.82 31.844 10.125 1 95.19 88 LYS A O 1
ATOM 709 N N . PRO A 1 89 ? 14.07 31.703 7.891 1 94.81 89 PRO A N 1
ATOM 710 C CA . PRO A 1 89 ? 13.727 31.969 6.492 1 94.81 89 PRO A CA 1
ATOM 711 C C . PRO A 1 89 ? 13.445 30.703 5.699 1 94.81 89 PRO A C 1
ATOM 713 O O . PRO A 1 89 ? 13.562 30.703 4.469 1 94.81 89 PRO A O 1
ATOM 716 N N . SER A 1 90 ? 13.242 29.656 6.355 1 95.19 90 SER A N 1
ATOM 717 C CA . SER A 1 90 ? 12.953 28.422 5.621 1 95.19 90 SER A CA 1
ATOM 718 C C . SER A 1 90 ? 11.836 28.641 4.602 1 95.19 90 SER A C 1
ATOM 720 O O . SER A 1 90 ? 10.797 29.203 4.926 1 95.19 90 SER A O 1
ATOM 722 N N . PRO A 1 91 ? 12 28.125 3.395 1 94.19 91 PRO A N 1
ATOM 723 C CA . PRO A 1 91 ? 10.945 28.266 2.383 1 94.19 91 PRO A CA 1
ATOM 724 C C . PRO A 1 91 ? 9.719 27.406 2.691 1 94.19 91 PRO A C 1
ATOM 726 O O . PRO A 1 91 ? 8.68 27.562 2.053 1 94.19 91 PRO A O 1
ATOM 729 N N . GLN A 1 92 ? 9.844 26.578 3.691 1 97 92 GLN A N 1
ATOM 730 C CA . GLN A 1 92 ? 8.742 25.688 4.027 1 97 92 GLN A CA 1
ATOM 731 C C . GLN A 1 92 ? 7.75 26.359 4.961 1 97 92 GLN A C 1
ATOM 733 O O . GLN A 1 92 ? 6.629 25.891 5.145 1 97 92 GLN A O 1
ATOM 738 N N . HIS A 1 93 ? 8.125 27.484 5.547 1 98.19 93 HIS A N 1
ATOM 739 C CA . HIS A 1 93 ? 7.316 28.141 6.559 1 98.19 93 HIS A CA 1
ATOM 740 C C . HIS A 1 93 ? 5.98 28.609 5.98 1 98.19 93 HIS A C 1
ATOM 742 O O . HIS A 1 93 ? 5.938 29.234 4.926 1 98.19 93 HIS A O 1
ATOM 748 N N . VAL A 1 94 ? 4.914 28.281 6.648 1 98.5 94 VAL A N 1
ATOM 749 C CA . VAL A 1 94 ? 3.58 28.828 6.43 1 98.5 94 VAL A CA 1
ATOM 750 C C . VAL A 1 94 ? 3.072 29.469 7.711 1 98.5 94 VAL A C 1
ATOM 752 O O . VAL A 1 94 ? 2.967 28.828 8.75 1 98.5 94 VAL A O 1
ATOM 755 N N . PRO A 1 95 ? 2.727 30.766 7.688 1 98.75 95 PRO A N 1
ATOM 756 C CA . PRO A 1 95 ? 2.219 31.391 8.906 1 98.75 95 PRO A CA 1
ATOM 757 C C . PRO A 1 95 ? 1.032 30.641 9.508 1 98.75 95 PRO A C 1
ATOM 759 O O . PRO A 1 95 ? 0.194 30.109 8.773 1 98.75 95 PRO A O 1
ATOM 762 N N . LEU A 1 96 ? 0.926 30.625 10.828 1 98.75 96 LEU A N 1
ATOM 763 C CA . LEU A 1 96 ? -0.042 29.828 11.57 1 98.75 96 LEU A CA 1
ATOM 764 C C . LEU A 1 96 ? -1.457 30.078 11.055 1 98.75 96 LEU A C 1
ATOM 766 O O . LEU A 1 96 ? -2.223 29.125 10.852 1 98.75 96 LEU A O 1
ATOM 770 N N . GLY A 1 97 ? -1.815 31.297 10.898 1 98.81 97 GLY A N 1
ATOM 771 C CA . GLY A 1 97 ? -3.139 31.609 10.391 1 98.81 97 GLY A CA 1
ATOM 772 C C . GLY A 1 97 ? -3.408 31 9.023 1 98.81 97 GLY A C 1
ATOM 773 O O . GLY A 1 97 ? -4.488 30.453 8.781 1 98.81 97 GLY A O 1
ATOM 774 N N . GLN A 1 98 ? -2.449 31.109 8.125 1 98.81 98 GLN A N 1
ATOM 775 C CA . GLN A 1 98 ? -2.588 30.531 6.789 1 98.81 98 GLN A CA 1
ATOM 776 C C . GLN A 1 98 ? -2.65 29.016 6.84 1 98.81 98 GLN A C 1
ATOM 778 O O . GLN A 1 98 ? -3.424 28.391 6.105 1 98.81 98 GLN A O 1
ATOM 783 N N . PHE A 1 99 ? -1.846 28.484 7.668 1 98.88 99 PHE A N 1
ATOM 784 C CA . PHE A 1 99 ? -1.89 27.047 7.879 1 98.88 99 PHE A CA 1
ATOM 785 C C . PHE A 1 99 ? -3.283 26.594 8.305 1 98.88 99 PHE A C 1
ATOM 787 O O . PHE A 1 99 ? -3.838 25.656 7.742 1 98.88 99 PHE A O 1
ATOM 794 N N . THR A 1 100 ? -3.795 27.281 9.281 1 98.88 100 THR A N 1
ATOM 795 C CA . THR A 1 100 ? -5.137 26.969 9.773 1 98.88 100 THR A CA 1
ATOM 796 C C . THR A 1 100 ? -6.156 27.062 8.641 1 98.88 100 THR A C 1
ATOM 798 O O . THR A 1 100 ? -6.984 26.156 8.477 1 98.88 100 THR A O 1
ATOM 801 N N . PHE A 1 101 ? -6.047 28.078 7.871 1 98.81 101 PHE A N 1
ATOM 802 C CA . PHE A 1 101 ? -6.926 28.266 6.719 1 98.81 101 PHE A CA 1
ATOM 803 C C . PHE A 1 101 ? -6.77 27.109 5.734 1 98.81 101 PHE A C 1
ATOM 805 O O . PHE A 1 101 ? -7.762 26.594 5.215 1 98.81 101 PHE A O 1
ATOM 812 N N . ASN A 1 102 ? -5.566 26.75 5.461 1 98.94 102 ASN A N 1
ATOM 813 C CA . ASN A 1 102 ? -5.285 25.688 4.5 1 98.94 102 ASN A CA 1
ATOM 814 C C . ASN A 1 102 ? -5.906 24.359 4.93 1 98.94 102 ASN A C 1
ATOM 816 O O . ASN A 1 102 ? -6.465 23.641 4.105 1 98.94 102 ASN A O 1
ATOM 820 N N . ILE A 1 103 ? -5.805 23.984 6.215 1 98.94 103 ILE A N 1
ATOM 821 C CA . ILE A 1 103 ? -6.402 22.766 6.719 1 98.94 103 ILE A CA 1
ATOM 822 C C . ILE A 1 103 ? -7.918 22.812 6.547 1 98.94 103 ILE A C 1
ATOM 824 O O . ILE A 1 103 ? -8.539 21.859 6.086 1 98.94 103 ILE A O 1
ATOM 828 N N . LYS A 1 104 ? -8.523 23.938 6.887 1 98.81 104 LYS A N 1
ATOM 829 C CA . LYS A 1 104 ? -9.961 24.109 6.707 1 98.81 104 LYS A CA 1
ATOM 830 C C . LYS A 1 104 ? -10.352 23.969 5.238 1 98.81 104 LYS A C 1
ATOM 832 O O . LYS A 1 104 ? -11.367 23.359 4.914 1 98.81 104 LYS A O 1
ATOM 837 N N . TYR A 1 105 ? -9.531 24.531 4.406 1 98.75 105 TYR A N 1
ATOM 838 C CA . TYR A 1 105 ? -9.781 24.469 2.971 1 98.75 105 TYR A CA 1
ATOM 839 C C . TYR A 1 105 ? -9.773 23.031 2.484 1 98.75 105 TYR A C 1
ATOM 841 O O . TYR A 1 105 ? -10.633 22.625 1.693 1 98.75 105 TYR A O 1
ATOM 849 N N . LEU A 1 106 ? -8.852 22.234 2.924 1 98.81 106 LEU A N 1
ATOM 850 C CA . LEU A 1 106 ? -8.766 20.844 2.539 1 98.81 106 LEU A CA 1
ATOM 851 C C . LEU A 1 106 ? -10.016 20.078 2.967 1 98.81 106 LEU A C 1
ATOM 853 O O . LEU A 1 106 ? -10.539 19.25 2.215 1 98.81 106 LEU A O 1
ATOM 857 N N . ILE A 1 107 ? -10.492 20.344 4.191 1 98.81 107 ILE A N 1
ATOM 858 C CA . ILE A 1 107 ? -11.734 19.734 4.656 1 98.81 107 ILE A CA 1
ATOM 859 C C . ILE A 1 107 ? -12.883 20.141 3.734 1 98.81 107 ILE A C 1
ATOM 861 O O . ILE A 1 107 ? -13.648 19.281 3.275 1 98.81 107 ILE A O 1
ATOM 865 N N . ASP A 1 108 ? -12.961 21.375 3.412 1 98.44 108 ASP A N 1
ATOM 866 C CA . ASP A 1 108 ? -14.062 21.922 2.617 1 98.44 108 ASP A CA 1
ATOM 867 C C . ASP A 1 108 ? -14.016 21.391 1.185 1 98.44 108 ASP A C 1
ATOM 869 O O . ASP A 1 108 ? -15.055 21.188 0.556 1 98.44 108 ASP A O 1
ATOM 873 N N . LEU A 1 109 ? -12.812 21.219 0.681 1 98.38 109 LEU A N 1
ATOM 874 C CA . LEU A 1 109 ? -12.656 20.656 -0.659 1 98.38 109 LEU A CA 1
ATOM 875 C C . LEU A 1 109 ? -13.422 19.359 -0.802 1 98.38 109 LEU A C 1
ATOM 877 O O . LEU A 1 109 ? -13.977 19.062 -1.867 1 98.38 109 LEU A O 1
ATOM 881 N N . VAL A 1 110 ? -13.5 18.594 0.287 1 98.44 110 VAL A N 1
ATOM 882 C CA . VAL A 1 110 ? -14.078 17.25 0.249 1 98.44 110 VAL A CA 1
ATOM 883 C C . VAL A 1 110 ? -15.531 17.297 0.717 1 98.44 110 VAL A C 1
ATOM 885 O O . VAL A 1 110 ? -16.406 16.656 0.13 1 98.44 110 VAL A O 1
ATOM 888 N N . HIS A 1 111 ? -15.867 18.203 1.708 1 97.75 111 HIS A N 1
ATOM 889 C CA . HIS A 1 111 ? -17.141 18.078 2.414 1 97.75 111 HIS A CA 1
ATOM 890 C C . HIS A 1 111 ? -18.109 19.172 2.002 1 97.75 111 HIS A C 1
ATOM 892 O O . HIS A 1 111 ? -19.297 19.109 2.293 1 97.75 111 HIS A O 1
ATOM 898 N N . SER A 1 112 ? -17.625 20.203 1.325 1 97.62 112 SER A N 1
ATOM 899 C CA . SER A 1 112 ? -18.531 21.281 0.916 1 97.62 112 SER A CA 1
ATOM 900 C C . SER A 1 112 ? -19.266 20.906 -0.367 1 97.62 112 SER A C 1
ATOM 902 O O . SER A 1 112 ? -18.656 20.547 -1.365 1 97.62 112 SER A O 1
ATOM 904 N N . SER A 1 113 ? -20.516 21.141 -0.385 1 96.88 113 SER A N 1
ATOM 905 C CA . SER A 1 113 ? -21.344 20.812 -1.549 1 96.88 113 SER A CA 1
ATOM 906 C C . SER A 1 113 ? -21.016 21.734 -2.721 1 96.88 113 SER A C 1
ATOM 908 O O . SER A 1 113 ? -21.359 21.438 -3.867 1 96.88 113 SER A O 1
ATOM 910 N N . LYS A 1 114 ? -20.344 22.766 -2.451 1 97.25 114 LYS A N 1
ATOM 911 C CA . LYS A 1 114 ? -19.984 23.719 -3.496 1 97.25 114 LYS A CA 1
ATOM 912 C C . LYS A 1 114 ? -18.672 23.344 -4.156 1 97.25 114 LYS A C 1
ATOM 914 O O . LYS A 1 114 ? -18.312 23.891 -5.203 1 97.25 114 LYS A O 1
ATOM 919 N N . SER A 1 115 ? -17.984 22.438 -3.555 1 97.81 115 SER A N 1
ATOM 920 C CA . SER A 1 115 ? -16.672 22.016 -4.078 1 97.81 115 SER A CA 1
ATOM 921 C C . SER A 1 115 ? -16.828 21.094 -5.285 1 97.81 115 SER A C 1
ATOM 923 O O . SER A 1 115 ? -17.688 20.203 -5.285 1 97.81 115 SER A O 1
ATOM 925 N N . PRO A 1 116 ? -15.984 21.297 -6.301 1 97.69 116 PRO A N 1
ATOM 926 C CA . PRO A 1 116 ? -15.977 20.344 -7.41 1 97.69 116 PRO A CA 1
ATOM 927 C C . PRO A 1 116 ? -15.516 18.953 -6.984 1 97.69 116 PRO A C 1
ATOM 929 O O . PRO A 1 116 ? -15.664 17.984 -7.738 1 97.69 116 PRO A O 1
ATOM 932 N N . HIS A 1 117 ? -14.969 18.844 -5.797 1 98.12 117 HIS A N 1
ATOM 933 C CA . HIS A 1 117 ? -14.453 17.578 -5.285 1 98.12 117 HIS A CA 1
ATOM 934 C C . HIS A 1 117 ? -15.367 17 -4.203 1 98.12 117 HIS A C 1
ATOM 936 O O . HIS A 1 117 ? -14.961 16.109 -3.449 1 98.12 117 HIS A O 1
ATOM 942 N N . TYR A 1 118 ? -16.562 17.484 -4.137 1 98.12 118 TYR A N 1
ATOM 943 C CA . TYR A 1 118 ? -17.5 17.109 -3.088 1 98.12 118 TYR A CA 1
ATOM 944 C C . TYR A 1 118 ? -17.656 15.594 -3.01 1 98.12 118 TYR A C 1
ATOM 946 O O . TYR A 1 118 ? -18.016 14.945 -4 1 98.12 118 TYR A O 1
ATOM 954 N N . SER A 1 119 ? -17.359 15.039 -1.848 1 97.38 119 SER A N 1
ATOM 955 C CA . SER A 1 119 ? -17.484 13.625 -1.525 1 97.38 119 SER A CA 1
ATOM 956 C C . SER A 1 119 ? -17.984 13.422 -0.098 1 97.38 119 SER A C 1
ATOM 958 O O . SER A 1 119 ? -17.188 13.141 0.807 1 97.38 119 SER A O 1
ATOM 960 N N . PRO A 1 120 ? -19.25 13.516 0.122 1 92.19 120 PRO A N 1
ATOM 961 C CA . PRO A 1 120 ? -19.797 13.523 1.478 1 92.19 120 PRO A CA 1
ATOM 962 C C . PRO A 1 120 ? -19.578 12.203 2.213 1 92.19 120 PRO A C 1
ATOM 964 O O . PRO A 1 120 ? -19.594 12.172 3.445 1 92.19 120 PRO A O 1
ATOM 967 N N . ASP A 1 121 ? -19.328 11.141 1.5 1 93.12 121 ASP A N 1
ATOM 968 C CA . ASP A 1 121 ? -19.172 9.828 2.127 1 93.12 121 ASP A CA 1
ATOM 969 C C . ASP A 1 121 ? -17.734 9.617 2.605 1 93.12 121 ASP A C 1
ATOM 971 O O . ASP A 1 121 ? -17.453 8.648 3.309 1 93.12 121 ASP A O 1
ATOM 975 N N . THR A 1 122 ? -16.812 10.453 2.195 1 98.06 122 THR A N 1
ATOM 976 C CA . THR A 1 122 ? -15.43 10.367 2.666 1 98.06 122 THR A CA 1
ATOM 977 C C . THR A 1 122 ? -15.32 10.859 4.109 1 98.06 122 THR A C 1
ATOM 979 O O . THR A 1 122 ? -15.703 11.992 4.414 1 98.06 122 THR A O 1
ATOM 982 N N . ARG A 1 123 ? -14.859 10 4.984 1 98.62 123 ARG A N 1
ATOM 983 C CA . ARG A 1 123 ? -14.57 10.406 6.359 1 98.62 123 ARG A CA 1
ATOM 984 C C . ARG A 1 123 ? -13.172 10.984 6.477 1 98.62 123 ARG A C 1
ATOM 986 O O . ARG A 1 123 ? -12.211 10.414 5.957 1 98.62 123 ARG A O 1
ATOM 993 N N . ILE A 1 124 ? -13.07 12.133 7.137 1 98.81 124 ILE A N 1
ATOM 994 C CA . ILE A 1 124 ? -11.773 12.789 7.285 1 98.81 124 ILE A CA 1
ATOM 995 C C . ILE A 1 124 ? -11.281 12.625 8.719 1 98.81 124 ILE A C 1
ATOM 997 O O . ILE A 1 124 ? -12.055 12.75 9.672 1 98.81 124 ILE A O 1
ATOM 1001 N N . ILE A 1 125 ? -10.039 12.305 8.898 1 98.94 125 ILE A N 1
ATOM 1002 C CA . ILE A 1 125 ? -9.336 12.344 10.18 1 98.94 125 ILE A CA 1
ATOM 1003 C C . ILE A 1 125 ? -8.141 13.289 10.078 1 98.94 125 ILE A C 1
ATOM 1005 O O . ILE A 1 125 ? -7.277 13.117 9.211 1 98.94 125 ILE A O 1
ATOM 1009 N N . LEU A 1 126 ? -8.109 14.312 10.922 1 98.94 126 LEU A N 1
ATOM 1010 C CA . LEU A 1 126 ? -6.938 15.172 11.023 1 98.94 126 LEU A CA 1
ATOM 1011 C C . LEU A 1 126 ? -5.91 14.57 11.977 1 98.94 126 LEU A C 1
ATOM 1013 O O . LEU A 1 126 ? -6.273 13.891 12.938 1 98.94 126 LEU A O 1
ATOM 1017 N N . ILE A 1 127 ? -4.66 14.789 11.75 1 98.94 127 ILE A N 1
ATOM 1018 C CA . ILE A 1 127 ? -3.576 14.328 12.609 1 98.94 127 ILE A CA 1
ATOM 1019 C C . ILE A 1 127 ? -2.658 15.5 12.961 1 98.94 127 ILE A C 1
ATOM 1021 O O . ILE A 1 127 ? -2.26 16.266 12.078 1 98.94 127 ILE A O 1
ATOM 1025 N N . THR A 1 128 ? -2.361 15.703 14.164 1 98.94 128 THR A N 1
ATOM 1026 C CA . THR A 1 128 ? -1.465 16.781 14.578 1 98.94 128 THR A CA 1
ATOM 1027 C C . THR A 1 128 ? -0.021 16.453 14.211 1 98.94 128 THR A C 1
ATOM 1029 O O . THR A 1 128 ? 0.378 15.281 14.234 1 98.94 128 THR A O 1
ATOM 1032 N N . PRO A 1 129 ? 0.759 17.5 13.836 1 98.88 129 PRO A N 1
ATOM 1033 C CA . PRO A 1 129 ? 2.188 17.188 13.711 1 98.88 129 PRO A CA 1
ATOM 1034 C C . PRO A 1 129 ? 2.801 16.688 15.016 1 98.88 129 PRO A C 1
ATOM 1036 O O . PRO A 1 129 ? 2.34 17.062 16.094 1 98.88 129 PRO A O 1
ATOM 1039 N N . PRO A 1 130 ? 3.777 15.828 14.906 1 98.81 130 PRO A N 1
ATOM 1040 C CA . PRO A 1 130 ? 4.48 15.398 16.125 1 98.81 130 PRO A CA 1
ATOM 1041 C C . PRO A 1 130 ? 5.312 16.516 16.75 1 98.81 130 PRO A C 1
ATOM 1043 O O . PRO A 1 130 ? 5.605 17.516 16.094 1 98.81 130 PRO A O 1
ATOM 1046 N N . PRO A 1 131 ? 5.59 16.359 18.047 1 98.75 131 PRO A N 1
ATOM 1047 C CA . PRO A 1 131 ? 6.57 17.281 18.609 1 98.75 131 PRO A CA 1
ATOM 1048 C C . PRO A 1 131 ? 7.949 17.141 17.969 1 98.75 131 PRO A C 1
ATOM 1050 O O . PRO A 1 131 ? 8.305 16.062 17.469 1 98.75 131 PRO A O 1
ATOM 1053 N N . VAL A 1 132 ? 8.688 18.234 17.969 1 98.62 132 VAL A N 1
ATOM 1054 C CA . VAL A 1 132 ? 10.055 18.219 17.469 1 98.62 132 VAL A CA 1
ATOM 1055 C C . VAL A 1 132 ? 11.031 18.109 18.641 1 98.62 132 VAL A C 1
ATOM 1057 O O . VAL A 1 132 ? 10.781 18.672 19.719 1 98.62 132 VAL A O 1
ATOM 1060 N N . ASN A 1 133 ? 12.016 17.328 18.516 1 98.75 133 ASN A N 1
ATOM 1061 C CA . ASN A 1 133 ? 13.18 17.344 19.406 1 98.75 133 ASN A CA 1
ATOM 1062 C C . ASN A 1 133 ? 14.266 18.281 18.875 1 98.75 133 ASN A C 1
ATOM 1064 O O . ASN A 1 133 ? 15.094 17.875 18.062 1 98.75 133 ASN A O 1
ATOM 1068 N N . THR A 1 134 ? 14.312 19.484 19.406 1 98.56 134 THR A N 1
ATOM 1069 C CA . THR A 1 134 ? 15.18 20.516 18.844 1 98.56 134 THR A CA 1
ATOM 1070 C C . THR A 1 134 ? 16.641 20.203 19.125 1 98.56 134 THR A C 1
ATOM 1072 O O . THR A 1 134 ? 17.531 20.641 18.375 1 98.56 134 THR A O 1
ATOM 1075 N N . TYR A 1 135 ? 16.922 19.406 20.188 1 98.38 135 TYR A N 1
ATOM 1076 C CA . TYR A 1 135 ? 18.297 18.984 20.469 1 98.38 135 TYR A CA 1
ATOM 1077 C C . TYR A 1 135 ? 18.781 18.016 19.391 1 98.38 135 TYR A C 1
ATOM 1079 O O . TYR A 1 135 ? 19.859 18.219 18.828 1 98.38 135 TYR A O 1
ATOM 1087 N N . GLN A 1 136 ? 17.984 17.062 19.156 1 98.38 136 GLN A N 1
ATOM 1088 C CA . GLN A 1 136 ? 18.328 16.078 18.141 1 98.38 136 GLN A CA 1
ATOM 1089 C C . GLN A 1 136 ? 18.359 16.703 16.75 1 98.38 136 GLN A C 1
ATOM 1091 O O . GLN A 1 136 ? 19.297 16.438 15.969 1 98.38 136 GLN A O 1
ATOM 1096 N N . ARG A 1 137 ? 17.406 17.5 16.438 1 98.12 137 ARG A N 1
ATOM 1097 C CA . ARG A 1 137 ? 17.312 18.156 15.133 1 98.12 137 ARG A CA 1
ATOM 1098 C C . ARG A 1 137 ? 18.5 19.109 14.922 1 98.12 137 ARG A C 1
ATOM 1100 O O . ARG A 1 137 ? 19.094 19.125 13.844 1 98.12 137 ARG A O 1
ATOM 1107 N N . GLY A 1 138 ? 18.734 19.891 15.938 1 97.69 138 GLY A N 1
ATOM 1108 C CA . GLY A 1 138 ? 19.875 20.797 15.867 1 97.69 138 GLY A CA 1
ATOM 1109 C C . GLY A 1 138 ? 21.172 20.078 15.594 1 97.69 138 GLY A C 1
ATOM 1110 O O . GLY A 1 138 ? 21.969 20.516 14.75 1 97.69 138 GLY A O 1
ATOM 1111 N N . ALA A 1 139 ? 21.453 19 16.297 1 97.62 139 ALA A N 1
ATOM 1112 C CA . ALA A 1 139 ? 22.672 18.219 16.109 1 97.62 139 ALA A CA 1
ATOM 1113 C C . ALA A 1 139 ? 22.75 17.656 14.68 1 97.62 139 ALA A C 1
ATOM 1115 O O . ALA A 1 139 ? 23.812 17.688 14.055 1 97.62 139 ALA A O 1
ATOM 1116 N N . ASP A 1 140 ? 21.656 17.172 14.195 1 96.5 140 ASP A N 1
ATOM 1117 C CA . ASP A 1 140 ? 21.578 16.641 12.844 1 96.5 140 ASP A CA 1
ATOM 1118 C C . ASP A 1 140 ? 21.906 17.703 11.805 1 96.5 140 ASP A C 1
ATOM 1120 O O . ASP A 1 140 ? 22.703 17.484 10.891 1 96.5 140 ASP A O 1
ATOM 1124 N N . LEU A 1 141 ? 21.281 18.844 11.93 1 96.88 141 LEU A N 1
ATOM 1125 C CA . LEU A 1 141 ? 21.469 19.938 10.984 1 96.88 141 LEU A CA 1
ATOM 1126 C C . LEU A 1 141 ? 22.906 20.469 11.031 1 96.88 141 LEU A C 1
ATOM 1128 O O . LEU A 1 141 ? 23.5 20.75 9.992 1 96.88 141 LEU A O 1
ATOM 1132 N N . GLN A 1 142 ? 23.406 20.516 12.188 1 97.06 142 GLN A N 1
ATOM 1133 C CA . GLN A 1 142 ? 24.766 21.031 12.359 1 97.06 142 GLN A CA 1
ATOM 1134 C C . GLN A 1 142 ? 25.797 20.062 11.781 1 97.06 142 GLN A C 1
ATOM 1136 O O . GLN A 1 142 ? 26.891 20.469 11.383 1 97.06 142 GLN A O 1
ATOM 1141 N N . ALA A 1 143 ? 25.516 18.781 11.719 1 97.19 143 ALA A N 1
ATOM 1142 C CA . ALA A 1 143 ? 26.438 17.75 11.242 1 97.19 143 ALA A CA 1
ATOM 1143 C C . ALA A 1 143 ? 26.5 17.719 9.719 1 97.19 143 ALA A C 1
ATOM 1145 O O . ALA A 1 143 ? 27.328 17.031 9.133 1 97.19 143 ALA A O 1
ATOM 1146 N N . ARG A 1 144 ? 25.562 18.484 9.109 1 94.94 144 ARG A N 1
ATOM 1147 C CA . ARG A 1 144 ? 25.531 18.516 7.652 1 94.94 144 ARG A CA 1
ATOM 1148 C C . ARG A 1 144 ? 26.656 19.391 7.102 1 94.94 144 ARG A C 1
ATOM 1150 O O . ARG A 1 144 ? 27.359 20.062 7.859 1 94.94 144 ARG A O 1
ATOM 1157 N N . THR A 1 145 ? 27 19.219 5.75 1 94.94 145 THR A N 1
ATOM 1158 C CA . THR A 1 145 ? 28.016 20 5.062 1 94.94 145 THR A CA 1
ATOM 1159 C C . THR A 1 145 ? 27.422 20.766 3.883 1 94.94 145 THR A C 1
ATOM 1161 O O . THR A 1 145 ? 27.047 20.156 2.877 1 94.94 145 THR A O 1
ATOM 1164 N N . PRO A 1 146 ? 27.344 22 3.98 1 95.38 146 PRO A N 1
ATOM 1165 C CA . PRO A 1 146 ? 27.672 22.859 5.125 1 95.38 146 PRO A CA 1
ATOM 1166 C C . PRO A 1 146 ? 26.641 22.734 6.258 1 95.38 146 PRO A C 1
ATOM 1168 O O . PRO A 1 146 ? 25.531 22.25 6.035 1 95.38 146 PRO A O 1
ATOM 1171 N N . PRO A 1 147 ? 27.031 23.078 7.512 1 96.25 147 PRO A N 1
ATOM 1172 C CA . PRO A 1 147 ? 26.078 23.031 8.625 1 96.25 147 PRO A CA 1
ATOM 1173 C C . PRO A 1 147 ? 24.875 23.953 8.422 1 96.25 147 PRO A C 1
ATOM 1175 O O . PRO A 1 147 ? 25 25.016 7.812 1 96.25 147 PRO A O 1
ATOM 1178 N N . LEU A 1 148 ? 23.797 23.5 8.977 1 96 148 LEU A N 1
ATOM 1179 C CA . LEU A 1 148 ? 22.562 24.266 8.883 1 96 148 LEU A CA 1
ATOM 1180 C C . LEU A 1 148 ? 22.094 24.719 10.266 1 96 148 LEU A C 1
ATOM 1182 O O . LEU A 1 148 ? 22.375 24.047 11.266 1 96 148 LEU A O 1
ATOM 1186 N N . ALA A 1 149 ? 21.391 25.812 10.273 1 96.44 149 ALA A N 1
ATOM 1187 C CA . ALA A 1 149 ? 20.797 26.297 11.508 1 96.44 149 ALA A CA 1
ATOM 1188 C C . ALA A 1 149 ? 19.516 25.547 11.836 1 96.44 149 ALA A C 1
ATOM 1190 O O . ALA A 1 149 ? 18.906 24.922 10.953 1 96.44 149 ALA A O 1
ATOM 1191 N N . LEU A 1 150 ? 19.156 25.562 13.109 1 97.44 150 LEU A N 1
ATOM 1192 C CA . LEU A 1 150 ? 17.891 24.969 13.539 1 97.44 150 LEU A CA 1
ATOM 1193 C C . LEU A 1 150 ? 16.719 25.578 12.773 1 97.44 150 LEU A C 1
ATOM 1195 O O . LEU A 1 150 ? 16.656 26.797 12.586 1 97.44 150 LEU A O 1
ATOM 1199 N N . ASP A 1 151 ? 15.75 24.766 12.367 1 97.25 151 ASP A N 1
ATOM 1200 C CA . ASP A 1 151 ? 14.734 25.25 11.43 1 97.25 151 ASP A CA 1
ATOM 1201 C C . ASP A 1 151 ? 13.344 25.172 12.047 1 97.25 151 ASP A C 1
ATOM 1203 O O . ASP A 1 151 ? 12.359 25.594 11.438 1 97.25 151 ASP A O 1
ATOM 1207 N N . ARG A 1 152 ? 13.281 24.594 13.25 1 97.44 152 ARG A N 1
ATOM 1208 C CA . ARG A 1 152 ? 12.008 24.406 13.945 1 97.44 152 ARG A CA 1
ATOM 1209 C C . ARG A 1 152 ? 12.172 24.641 15.445 1 97.44 152 ARG A C 1
ATOM 1211 O O . ARG A 1 152 ? 13.219 24.328 16.016 1 97.44 152 ARG A O 1
ATOM 1218 N N . LEU A 1 153 ? 11.117 25.188 16.031 1 98.25 153 LEU A N 1
ATOM 1219 C CA . LEU A 1 153 ? 11.094 25.359 17.484 1 98.25 153 LEU A CA 1
ATOM 1220 C C . LEU A 1 153 ? 9.992 24.516 18.109 1 98.25 153 LEU A C 1
ATOM 1222 O O . LEU A 1 153 ? 8.922 24.328 17.516 1 98.25 153 LEU A O 1
ATOM 1226 N N . PHE A 1 154 ? 10.25 24.016 19.266 1 98.56 154 PHE A N 1
ATOM 1227 C CA . PHE A 1 154 ? 9.336 23.141 19.984 1 98.56 154 PHE A CA 1
ATOM 1228 C C . PHE A 1 154 ? 7.984 23.812 20.188 1 98.56 154 PHE A C 1
ATOM 1230 O O . PHE A 1 154 ? 6.949 23.266 19.797 1 98.56 154 PHE A O 1
ATOM 1237 N N . GLU A 1 155 ? 7.965 25.047 20.719 1 98.38 155 GLU A N 1
ATOM 1238 C CA . GLU A 1 155 ? 6.727 25.75 21.047 1 98.38 155 GLU A CA 1
ATOM 1239 C C . GLU A 1 155 ? 5.969 26.141 19.766 1 98.38 155 GLU A C 1
ATOM 1241 O O . GLU A 1 155 ? 4.738 26.141 19.75 1 98.38 155 GLU A O 1
ATOM 1246 N N . THR A 1 156 ? 6.699 26.5 18.734 1 98.56 156 THR A N 1
ATOM 1247 C CA . THR A 1 156 ? 6.047 26.812 17.469 1 98.56 156 THR A CA 1
ATOM 1248 C C . THR A 1 156 ? 5.293 25.594 16.938 1 98.56 156 THR A C 1
ATOM 1250 O O . THR A 1 156 ? 4.125 25.703 16.562 1 98.56 156 THR A O 1
ATOM 1253 N N . THR A 1 157 ? 5.914 24.469 16.969 1 98.44 157 THR A N 1
ATOM 1254 C CA . THR A 1 157 ? 5.277 23.234 16.5 1 98.44 157 THR A CA 1
ATOM 1255 C C . THR A 1 157 ? 4.047 22.906 17.344 1 98.44 157 THR A C 1
ATOM 1257 O O . THR A 1 157 ? 3.039 22.438 16.812 1 98.44 157 THR A O 1
ATOM 1260 N N . ARG A 1 158 ? 4.148 23.156 18.625 1 98.75 158 ARG A N 1
ATOM 1261 C CA . ARG A 1 158 ? 3.004 22.953 19.516 1 98.75 158 ARG A CA 1
ATOM 1262 C C . ARG A 1 158 ? 1.813 23.797 19.062 1 98.75 158 ARG A C 1
ATOM 1264 O O . ARG A 1 158 ? 0.672 23.328 19.094 1 98.75 158 ARG A O 1
ATOM 1271 N N . GLN A 1 159 ? 2.041 25.016 18.656 1 98.88 159 GLN A N 1
ATOM 1272 C CA . GLN A 1 159 ? 0.977 25.906 18.219 1 98.88 159 GLN A CA 1
ATOM 1273 C C . GLN A 1 159 ? 0.292 25.359 16.969 1 98.88 159 GLN A C 1
ATOM 1275 O O . GLN A 1 159 ? -0.929 25.469 16.828 1 98.88 159 GLN A O 1
ATOM 1280 N N . TYR A 1 160 ? 1.052 24.812 16.094 1 98.94 160 TYR A N 1
ATOM 1281 C CA . TYR A 1 160 ? 0.485 24.219 14.883 1 98.94 160 TYR A CA 1
ATOM 1282 C C . TYR A 1 160 ? -0.334 22.984 15.211 1 98.94 160 TYR A C 1
ATOM 1284 O O . TYR A 1 160 ? -1.381 22.734 14.602 1 98.94 160 TYR A O 1
ATOM 1292 N N . ALA A 1 161 ? 0.125 22.172 16.172 1 98.94 161 ALA A N 1
ATOM 1293 C CA . ALA A 1 161 ? -0.657 21.031 16.641 1 98.94 161 ALA A CA 1
ATOM 1294 C C . ALA A 1 161 ? -1.989 21.484 17.234 1 98.94 161 ALA A C 1
ATOM 1296 O O . ALA A 1 161 ? -3.037 20.906 16.922 1 98.94 161 ALA A O 1
ATOM 1297 N N . GLN A 1 162 ? -1.912 22.531 18.031 1 98.94 162 GLN A N 1
ATOM 1298 C CA . GLN A 1 162 ? -3.133 23.062 18.641 1 98.94 162 GLN A CA 1
ATOM 1299 C C . GLN A 1 162 ? -4.094 23.578 17.562 1 98.94 162 GLN A C 1
ATOM 1301 O O . GLN A 1 162 ? -5.309 23.406 17.688 1 98.94 162 GLN A O 1
ATOM 1306 N N . ALA A 1 163 ? -3.541 24.188 16.547 1 98.94 163 ALA A N 1
ATOM 1307 C CA . ALA A 1 163 ? -4.371 24.688 15.453 1 98.94 163 ALA A CA 1
ATOM 1308 C C . ALA A 1 163 ? -5.137 23.531 14.789 1 98.94 163 ALA A C 1
ATOM 1310 O O . ALA A 1 163 ? -6.316 23.672 14.453 1 98.94 163 ALA A O 1
ATOM 1311 N N . VAL A 1 164 ? -4.508 22.375 14.594 1 98.94 164 VAL A N 1
ATOM 1312 C CA . VAL A 1 164 ? -5.156 21.219 14 1 98.94 164 VAL A CA 1
ATOM 1313 C C . VAL A 1 164 ? -6.309 20.75 14.891 1 98.94 164 VAL A C 1
ATOM 1315 O O . VAL A 1 164 ? -7.398 20.453 14.398 1 98.94 164 VAL A O 1
ATOM 1318 N N . ILE A 1 165 ? -6.074 20.719 16.203 1 98.94 165 ILE A N 1
ATOM 1319 C CA . ILE A 1 165 ? -7.094 20.312 17.156 1 98.94 165 ILE A CA 1
ATOM 1320 C C . ILE A 1 165 ? -8.281 21.266 17.078 1 98.94 165 ILE A C 1
ATOM 1322 O O . ILE A 1 165 ? -9.438 20.828 17.031 1 98.94 165 ILE A O 1
ATOM 1326 N N . ASP A 1 166 ? -7.98 22.562 17.031 1 98.88 166 ASP A N 1
ATOM 1327 C CA . ASP A 1 166 ? -9.031 23.578 17 1 98.88 166 ASP A CA 1
ATOM 1328 C C . ASP A 1 166 ? -9.844 23.469 15.711 1 98.88 166 ASP A C 1
ATOM 1330 O O . ASP A 1 166 ? -11.07 23.547 15.742 1 98.88 166 ASP A O 1
ATOM 1334 N N . VAL A 1 167 ? -9.156 23.281 14.562 1 98.88 167 VAL A N 1
ATOM 1335 C CA . VAL A 1 167 ? -9.852 23.125 13.289 1 98.88 167 VAL A CA 1
ATOM 1336 C C . VAL A 1 167 ? -10.75 21.891 13.336 1 98.88 167 VAL A C 1
ATOM 1338 O O . VAL A 1 167 ? -11.891 21.922 12.859 1 98.88 167 VAL A O 1
ATOM 1341 N N . GLY A 1 168 ? -10.203 20.75 13.883 1 98.81 168 GLY A N 1
ATOM 1342 C CA . GLY A 1 168 ? -11.008 19.531 14.008 1 98.81 168 GLY A CA 1
ATOM 1343 C C . GLY A 1 168 ? -12.273 19.75 14.812 1 98.81 168 GLY A C 1
ATOM 1344 O O . GLY A 1 168 ? -13.344 19.281 14.422 1 98.81 168 GLY A O 1
ATOM 1345 N N . ARG A 1 169 ? -12.148 20.469 15.875 1 98.5 169 ARG A N 1
ATOM 1346 C CA . ARG A 1 169 ? -13.297 20.766 16.719 1 98.5 169 ARG A CA 1
ATOM 1347 C C . ARG A 1 169 ? -14.312 21.625 15.984 1 98.5 169 ARG A C 1
ATOM 1349 O O . ARG A 1 169 ? -15.508 21.328 15.977 1 98.5 169 ARG A O 1
ATOM 1356 N N . GLU A 1 170 ? -13.852 22.625 15.336 1 98.38 170 GLU A N 1
ATOM 1357 C CA . GLU A 1 170 ? -14.727 23.547 14.625 1 98.38 170 GLU A CA 1
ATOM 1358 C C . GLU A 1 170 ? -15.453 22.859 13.477 1 98.38 170 GLU A C 1
ATOM 1360 O O . GLU A 1 170 ? -16.641 23.125 13.242 1 98.38 170 GLU A O 1
ATOM 1365 N N . ALA A 1 171 ? -14.766 22 12.758 1 97.94 171 ALA A N 1
ATOM 1366 C CA . ALA A 1 171 ? -15.312 21.359 11.57 1 97.94 171 ALA A CA 1
ATOM 1367 C C . ALA A 1 171 ? -16.016 20.047 11.938 1 97.94 171 ALA A C 1
ATOM 1369 O O . ALA A 1 171 ? -16.578 19.375 11.07 1 97.94 171 ALA A O 1
ATOM 1370 N N . ASN A 1 172 ? -15.961 19.656 13.234 1 97.44 172 ASN A N 1
ATOM 1371 C CA . ASN A 1 172 ? -16.5 18.391 13.711 1 97.44 172 ASN A CA 1
ATOM 1372 C C . ASN A 1 172 ? -15.891 17.203 12.969 1 97.44 172 ASN A C 1
ATOM 1374 O O . ASN A 1 172 ? -16.609 16.344 12.453 1 97.44 172 ASN A O 1
ATOM 1378 N N . VAL A 1 173 ? -14.625 17.219 12.836 1 98.06 173 VAL A N 1
ATOM 1379 C CA . VAL A 1 173 ? -13.805 16.156 12.258 1 98.06 173 VAL A CA 1
ATOM 1380 C C . VAL A 1 173 ? -12.898 15.562 13.328 1 98.06 173 VAL A C 1
ATOM 1382 O O . VAL A 1 173 ? -12.281 16.297 14.109 1 98.06 173 VAL A O 1
ATOM 1385 N N . PRO A 1 174 ? -12.812 14.211 13.438 1 98.75 174 PRO A N 1
ATOM 1386 C CA . PRO A 1 174 ? -11.93 13.609 14.438 1 98.75 174 PRO A CA 1
ATOM 1387 C C . PRO A 1 174 ? -10.469 14.008 14.258 1 98.75 174 PRO A C 1
ATOM 1389 O O . PRO A 1 174 ? -10.008 14.188 13.125 1 98.75 174 PRO A O 1
ATOM 1392 N N . VAL A 1 175 ? -9.781 14.094 15.398 1 98.88 175 VAL A N 1
ATOM 1393 C CA . VAL A 1 175 ? -8.367 14.438 15.391 1 98.88 175 VAL A CA 1
ATOM 1394 C C . VAL A 1 175 ? -7.574 13.352 16.125 1 98.88 175 VAL A C 1
ATOM 1396 O O . VAL A 1 175 ? -7.934 12.953 17.234 1 98.88 175 VAL A O 1
ATOM 1399 N N . VAL A 1 176 ? -6.594 12.82 15.484 1 98.94 176 VAL A N 1
ATOM 1400 C CA . VAL A 1 176 ? -5.57 12.008 16.141 1 98.94 176 VAL A CA 1
ATOM 1401 C C . VAL A 1 176 ? -4.449 12.906 16.656 1 98.94 176 VAL A C 1
ATOM 1403 O O . VAL A 1 176 ? -3.689 13.469 15.867 1 98.94 176 VAL A O 1
ATOM 1406 N N . ASP A 1 177 ? -4.332 13.016 17.906 1 98.81 177 ASP A N 1
ATOM 1407 C CA . ASP A 1 177 ? -3.389 13.938 18.531 1 98.81 177 ASP A CA 1
ATOM 1408 C C . ASP A 1 177 ? -2.045 13.266 18.781 1 98.81 177 ASP A C 1
ATOM 1410 O O . ASP A 1 177 ? -1.699 12.969 19.938 1 98.81 177 ASP A O 1
ATOM 1414 N N . VAL A 1 178 ? -1.268 13.133 17.781 1 98.81 178 VAL A N 1
ATOM 1415 C CA . VAL A 1 178 ? 0.046 12.5 17.844 1 98.81 178 VAL A CA 1
ATOM 1416 C C . VAL A 1 178 ? 0.994 13.344 18.688 1 98.81 178 VAL A C 1
ATOM 1418 O O . VAL A 1 178 ? 1.851 12.805 19.391 1 98.81 178 VAL A O 1
ATOM 1421 N N . TRP A 1 179 ? 0.85 14.664 18.594 1 98.81 179 TRP A N 1
ATOM 1422 C CA . TRP A 1 179 ? 1.698 15.539 19.391 1 98.81 179 TRP A CA 1
ATOM 1423 C C . TRP A 1 179 ? 1.621 15.172 20.875 1 98.81 179 TRP A C 1
ATOM 1425 O O . TRP A 1 179 ? 2.637 14.844 21.484 1 98.81 179 TRP A O 1
ATOM 1435 N N . ALA A 1 180 ? 0.464 15.172 21.422 1 98.81 180 ALA A N 1
ATOM 1436 C CA . ALA A 1 180 ? 0.273 14.891 22.844 1 98.81 180 ALA A CA 1
ATOM 1437 C C . ALA A 1 180 ? 0.702 13.469 23.188 1 98.81 180 ALA A C 1
ATOM 1439 O O . ALA A 1 180 ? 1.314 13.234 24.234 1 98.81 180 ALA A O 1
ATOM 1440 N N . ALA A 1 181 ? 0.347 12.5 22.344 1 98.88 181 ALA A N 1
ATOM 1441 C CA . ALA A 1 181 ? 0.655 11.102 22.609 1 98.88 181 ALA A CA 1
ATOM 1442 C C . ALA A 1 181 ? 2.16 10.883 22.734 1 98.88 181 ALA A C 1
ATOM 1444 O O . ALA A 1 181 ? 2.629 10.234 23.672 1 98.88 181 ALA A O 1
ATOM 1445 N N . LEU A 1 182 ? 2.9 11.453 21.781 1 98.88 182 LEU A N 1
ATOM 1446 C CA . LEU A 1 182 ? 4.352 11.281 21.797 1 98.88 182 LEU A CA 1
ATOM 1447 C C . LEU A 1 182 ? 4.969 12.055 22.969 1 98.88 182 LEU A C 1
ATOM 1449 O O . LEU A 1 182 ? 5.898 11.57 23.609 1 98.88 182 LEU A O 1
ATOM 1453 N N . TRP A 1 183 ? 4.449 13.258 23.203 1 98.81 183 TRP A N 1
ATOM 1454 C CA . TRP A 1 183 ? 4.941 14.07 24.312 1 98.81 183 TRP A CA 1
ATOM 1455 C C . TRP A 1 183 ? 4.754 13.352 25.641 1 98.81 183 TRP A C 1
ATOM 1457 O O . TRP A 1 183 ? 5.676 13.289 26.453 1 98.81 183 TRP A O 1
ATOM 1467 N N . ASN A 1 184 ? 3.592 12.797 25.812 1 98.81 184 ASN A N 1
ATOM 1468 C CA . ASN A 1 184 ? 3.301 12.055 27.031 1 98.81 184 ASN A CA 1
ATOM 1469 C C . ASN A 1 184 ? 4.148 10.789 27.141 1 98.81 184 ASN A C 1
ATOM 1471 O O . ASN A 1 184 ? 4.668 10.469 28.219 1 98.81 184 ASN A O 1
ATOM 1475 N N . ALA A 1 185 ? 4.324 10.062 26.031 1 98.75 185 ALA A N 1
ATOM 1476 C CA . ALA A 1 185 ? 5.117 8.844 26.016 1 98.75 185 ALA A CA 1
ATOM 1477 C C . ALA A 1 185 ? 6.574 9.133 26.359 1 98.75 185 ALA A C 1
ATOM 1479 O O . ALA A 1 185 ? 7.266 8.289 26.938 1 98.75 185 ALA A O 1
ATOM 1480 N N . ALA A 1 186 ? 6.957 10.352 26.031 1 98.75 186 ALA A N 1
ATOM 1481 C CA . ALA A 1 186 ? 8.344 10.75 26.281 1 98.75 186 ALA A CA 1
ATOM 1482 C C . ALA A 1 186 ? 8.5 11.328 27.688 1 98.75 186 ALA A C 1
ATOM 1484 O O . ALA A 1 186 ? 9.555 11.867 28.031 1 98.75 186 ALA A O 1
ATOM 1485 N N . GLY A 1 187 ? 7.445 11.305 28.484 1 98.62 187 GLY A N 1
ATOM 1486 C CA . GLY A 1 187 ? 7.504 11.82 29.844 1 98.62 187 GLY A CA 1
ATOM 1487 C C . GLY A 1 187 ? 7.59 13.336 29.906 1 98.62 187 GLY A C 1
ATOM 1488 O O . GLY A 1 187 ? 8.18 13.891 30.844 1 98.62 187 GLY A O 1
ATOM 1489 N N . GLN A 1 188 ? 7.195 13.93 28.828 1 98.5 188 GLN A N 1
ATOM 1490 C CA . GLN A 1 188 ? 7.195 15.383 28.719 1 98.5 188 GLN A CA 1
ATOM 1491 C C . GLN A 1 188 ? 8.602 15.945 28.875 1 98.5 188 GLN A C 1
ATOM 1493 O O . GLN A 1 188 ? 8.812 16.922 29.609 1 98.5 188 GLN A O 1
ATOM 1498 N N . ASP A 1 189 ? 9.477 15.25 28.297 1 98.56 189 ASP A N 1
ATOM 1499 C CA . ASP A 1 189 ? 10.883 15.625 28.172 1 98.56 189 ASP A CA 1
ATOM 1500 C C . ASP A 1 189 ? 11.32 15.641 26.719 1 98.56 189 ASP A C 1
ATOM 1502 O O . ASP A 1 189 ? 11.328 14.594 26.047 1 98.56 189 ASP A O 1
ATOM 1506 N N . GLU A 1 190 ? 11.641 16.797 26.281 1 98.5 190 GLU A N 1
ATOM 1507 C CA . GLU A 1 190 ? 11.961 16.953 24.859 1 98.5 190 GLU A CA 1
ATOM 1508 C C . GLU A 1 190 ? 13.086 16 24.438 1 98.5 190 GLU A C 1
ATOM 1510 O O . GLU A 1 190 ? 13.039 15.398 23.375 1 98.5 190 GLU A O 1
ATOM 1515 N N . ARG A 1 191 ? 14.148 15.852 25.234 1 98 191 ARG A N 1
ATOM 1516 C CA . ARG A 1 191 ? 15.289 15 24.891 1 98 191 ARG A CA 1
ATOM 1517 C C . ARG A 1 191 ? 14.867 13.539 24.781 1 98 191 ARG A C 1
ATOM 1519 O O . ARG A 1 191 ? 15.422 12.789 23.969 1 98 191 ARG A O 1
ATOM 1526 N N . ALA A 1 192 ? 13.836 13.164 25.547 1 98.62 192 ALA A N 1
ATOM 1527 C CA . ALA A 1 192 ? 13.367 11.781 25.547 1 98.62 192 ALA A CA 1
ATOM 1528 C C . ALA A 1 192 ? 12.547 11.477 24.297 1 98.62 192 ALA A C 1
ATOM 1530 O O . ALA A 1 192 ? 12.266 10.312 24 1 98.62 192 ALA A O 1
ATOM 1531 N N . LEU A 1 193 ? 12.164 12.484 23.516 1 98.81 193 LEU A N 1
ATOM 1532 C CA . LEU A 1 193 ? 11.453 12.273 22.266 1 98.81 193 LEU A CA 1
ATOM 1533 C C . LEU A 1 193 ? 12.297 11.453 21.297 1 98.81 193 LEU A C 1
ATOM 1535 O O . LEU A 1 193 ? 11.766 10.867 20.344 1 98.81 193 LEU A O 1
ATOM 1539 N N . GLY A 1 194 ? 13.594 11.422 21.484 1 98.62 194 GLY A N 1
ATOM 1540 C CA . GLY A 1 194 ? 14.492 10.641 20.656 1 98.62 194 GLY A CA 1
ATOM 1541 C C . GLY A 1 194 ? 14.141 9.164 20.625 1 98.62 194 GLY A C 1
ATOM 1542 O O . GLY A 1 194 ? 14.594 8.43 19.734 1 98.62 194 GLY A O 1
ATOM 1543 N N . LYS A 1 195 ? 13.398 8.742 21.609 1 98.56 195 LYS A N 1
ATOM 1544 C CA . LYS A 1 195 ? 12.914 7.359 21.641 1 98.56 195 LYS A CA 1
ATOM 1545 C C . LYS A 1 195 ? 11.969 7.086 20.484 1 98.56 195 LYS A C 1
ATOM 1547 O O . LYS A 1 195 ? 11.812 5.938 20.062 1 98.56 195 LYS A O 1
ATOM 1552 N N . PHE A 1 196 ? 11.344 8.125 19.938 1 98.75 196 PHE A N 1
ATOM 1553 C CA . PHE A 1 196 ? 10.266 7.953 18.969 1 98.75 196 PHE A CA 1
ATOM 1554 C C . PHE A 1 196 ? 10.594 8.664 17.656 1 98.75 196 PHE A C 1
ATOM 1556 O O . PHE A 1 196 ? 9.852 8.555 16.688 1 98.75 196 PHE A O 1
ATOM 1563 N N . LEU A 1 197 ? 11.664 9.406 17.625 1 98.56 197 LEU A N 1
ATOM 1564 C CA . LEU A 1 197 ? 12.07 10.18 16.453 1 98.56 197 LEU A CA 1
ATOM 1565 C C . LEU A 1 197 ? 13.461 9.766 15.992 1 98.56 197 LEU A C 1
ATOM 1567 O O . LEU A 1 197 ? 14.344 9.492 16.812 1 98.56 197 LEU A O 1
ATOM 1571 N N . SER A 1 198 ? 13.719 9.781 14.688 1 97.69 198 SER A N 1
ATOM 1572 C CA . SER A 1 198 ? 14.992 9.312 14.156 1 97.69 198 SER A CA 1
ATOM 1573 C C . SER A 1 198 ? 15.992 10.453 14.039 1 97.69 198 SER A C 1
ATOM 1575 O O . SER A 1 198 ? 17.203 10.234 14.109 1 97.69 198 SER A O 1
ATOM 1577 N N . ASP A 1 199 ? 15.508 11.703 13.828 1 97.81 199 ASP A N 1
ATOM 1578 C CA . ASP A 1 199 ? 16.391 12.852 13.609 1 97.81 199 ASP A CA 1
ATOM 1579 C C . ASP A 1 199 ? 15.812 14.109 14.25 1 97.81 199 ASP A C 1
ATOM 1581 O O . ASP A 1 199 ? 16.094 15.227 13.812 1 97.81 199 ASP A O 1
ATOM 1585 N N . GLY A 1 200 ? 14.891 13.883 15.242 1 98.56 200 GLY A N 1
ATOM 1586 C CA . GLY A 1 200 ? 14.242 14.984 15.938 1 98.56 200 GLY A CA 1
ATOM 1587 C C . GLY A 1 200 ? 13.008 15.492 15.219 1 98.56 200 GLY A C 1
ATOM 1588 O O . GLY A 1 200 ? 12.305 16.375 15.727 1 98.56 200 GLY A O 1
ATOM 1589 N N . LEU A 1 201 ? 12.719 14.938 14.039 1 98.38 201 LEU A N 1
ATOM 1590 C CA . LEU A 1 201 ? 11.609 15.383 13.211 1 98.38 201 LEU A CA 1
ATOM 1591 C C . LEU A 1 201 ? 10.773 14.203 12.734 1 98.38 201 LEU A C 1
ATOM 1593 O O . LEU A 1 201 ? 9.562 14.156 12.969 1 98.38 201 LEU A O 1
ATOM 1597 N N . HIS A 1 202 ? 11.43 13.203 12.141 1 98.56 202 HIS A N 1
ATOM 1598 C CA . HIS A 1 202 ? 10.742 12.055 11.562 1 98.56 202 HIS A CA 1
ATOM 1599 C C . HIS A 1 202 ? 10.516 10.969 12.602 1 98.56 202 HIS A C 1
ATOM 1601 O O . HIS A 1 202 ? 11.383 10.719 13.445 1 98.56 202 HIS A O 1
ATOM 1607 N N . LEU A 1 203 ? 9.406 10.305 12.492 1 98.62 203 LEU A N 1
ATOM 1608 C CA . LEU A 1 203 ? 9.117 9.203 13.398 1 98.62 203 LEU A CA 1
ATOM 1609 C C . LEU A 1 203 ? 9.961 7.984 13.055 1 98.62 203 LEU A C 1
ATOM 1611 O O . LEU A 1 203 ? 10.203 7.695 11.883 1 98.62 203 LEU A O 1
ATOM 1615 N N . ASN A 1 204 ? 10.414 7.316 14.094 1 97.88 204 ASN A N 1
ATOM 1616 C CA . ASN A 1 204 ? 10.953 5.977 13.906 1 97.88 204 ASN A CA 1
ATOM 1617 C C . ASN A 1 204 ? 9.883 4.906 14.078 1 97.88 204 ASN A C 1
ATOM 1619 O O . ASN A 1 204 ? 8.695 5.223 14.148 1 97.88 204 ASN A O 1
ATOM 1623 N N . ARG A 1 205 ? 10.234 3.688 14.078 1 97.44 205 ARG A N 1
ATOM 1624 C CA . ARG A 1 205 ? 9.305 2.568 14.164 1 97.44 205 ARG A CA 1
ATOM 1625 C C . ARG A 1 205 ? 8.391 2.701 15.375 1 97.44 205 ARG A C 1
ATOM 1627 O O . ARG A 1 205 ? 7.176 2.512 15.273 1 97.44 205 ARG A O 1
ATOM 1634 N N . ASP A 1 206 ? 8.938 3.012 16.531 1 98.56 206 ASP A N 1
ATOM 1635 C CA . ASP A 1 206 ? 8.172 3.148 17.766 1 98.56 206 ASP A CA 1
ATOM 1636 C C . ASP A 1 206 ? 7.191 4.316 17.672 1 98.56 206 ASP A C 1
ATOM 1638 O O . ASP A 1 206 ? 6.059 4.223 18.141 1 98.56 206 ASP A O 1
ATOM 1642 N N . GLY A 1 207 ? 7.621 5.441 17.125 1 98.75 207 GLY A N 1
ATOM 1643 C CA . GLY A 1 207 ? 6.727 6.566 16.906 1 98.75 207 GLY A CA 1
ATOM 1644 C C . GLY A 1 207 ? 5.555 6.227 16 1 98.75 207 GLY A C 1
ATOM 1645 O O . GLY A 1 207 ? 4.41 6.57 16.297 1 98.75 207 GLY A O 1
ATOM 1646 N N . TYR A 1 208 ? 5.848 5.492 14.922 1 98.62 208 TYR A N 1
ATOM 1647 C CA . TYR A 1 208 ? 4.785 5.082 14.016 1 98.62 208 TYR A CA 1
ATOM 1648 C C . TYR A 1 208 ? 3.826 4.113 14.695 1 98.62 208 TYR A C 1
ATOM 1650 O O . TYR A 1 208 ? 2.633 4.094 14.391 1 98.62 208 TYR A O 1
ATOM 1658 N N . SER A 1 209 ? 4.355 3.34 15.602 1 98.5 209 SER A N 1
ATOM 1659 C CA . SER A 1 209 ? 3.498 2.418 16.328 1 98.5 209 SER A CA 1
ATOM 1660 C C . SER A 1 209 ? 2.457 3.168 17.156 1 98.5 209 SER A C 1
ATOM 1662 O O . SER A 1 209 ? 1.277 2.812 17.156 1 98.5 209 SER A O 1
ATOM 1664 N N . ILE A 1 210 ? 2.871 4.195 17.828 1 98.75 210 ILE A N 1
ATOM 1665 C CA . ILE A 1 210 ? 1.955 5.012 18.609 1 98.75 210 ILE A CA 1
ATOM 1666 C C . ILE A 1 210 ? 0.908 5.645 17.703 1 98.75 210 ILE A C 1
ATOM 1668 O O . ILE A 1 210 ? -0.289 5.602 18 1 98.75 210 ILE A O 1
ATOM 1672 N N . MET A 1 211 ? 1.39 6.176 16.609 1 98.69 211 MET A N 1
ATOM 1673 C CA . MET A 1 211 ? 0.489 6.785 15.633 1 98.69 211 MET A CA 1
ATOM 1674 C C . MET A 1 211 ? -0.532 5.77 15.125 1 98.69 211 MET A C 1
ATOM 1676 O O . MET A 1 211 ? -1.726 6.07 15.055 1 98.69 211 MET A O 1
ATOM 1680 N N . TYR A 1 212 ? -0.098 4.609 14.742 1 98.81 212 TYR A N 1
ATOM 1681 C CA . TYR A 1 212 ? -0.967 3.555 14.234 1 98.81 212 TYR A CA 1
ATOM 1682 C C . TYR A 1 212 ? -2.053 3.203 15.242 1 98.81 212 TYR A C 1
ATOM 1684 O O . TYR A 1 212 ? -3.232 3.119 14.891 1 98.81 212 TYR A O 1
ATOM 1692 N N . GLU A 1 213 ? -1.665 2.992 16.469 1 98.75 213 GLU A N 1
ATOM 1693 C CA . GLU A 1 213 ? -2.615 2.611 17.516 1 98.75 213 GLU A CA 1
ATOM 1694 C C . GLU A 1 213 ? -3.66 3.703 17.734 1 98.75 213 GLU A C 1
ATOM 1696 O O . GLU A 1 213 ? -4.852 3.41 17.875 1 98.75 213 GLU A O 1
ATOM 1701 N N . LEU A 1 214 ? -3.225 4.934 17.75 1 98.81 214 LEU A N 1
ATOM 1702 C CA . LEU A 1 214 ? -4.141 6.055 17.922 1 98.81 214 LEU A CA 1
ATOM 1703 C C . LEU A 1 214 ? -5.133 6.133 16.766 1 98.81 214 LEU A C 1
ATOM 1705 O O . LEU A 1 214 ? -6.324 6.383 16.984 1 98.81 214 LEU A O 1
ATOM 1709 N N . LEU A 1 215 ? -4.637 5.934 15.586 1 98.88 215 LEU A N 1
ATOM 1710 C CA . LEU A 1 215 ? -5.484 6.004 14.406 1 98.88 215 LEU A CA 1
ATOM 1711 C C . LEU A 1 215 ? -6.535 4.895 14.422 1 98.88 215 LEU A C 1
ATOM 1713 O O . LEU A 1 215 ? -7.719 5.156 14.188 1 98.88 215 LEU A O 1
ATOM 1717 N N . ILE A 1 216 ? -6.09 3.68 14.703 1 98.88 216 ILE A N 1
ATOM 1718 C CA . ILE A 1 216 ? -7.012 2.547 14.734 1 98.88 216 ILE A CA 1
ATOM 1719 C C . ILE A 1 216 ? -8.055 2.758 15.836 1 98.88 216 ILE A C 1
ATOM 1721 O O . ILE A 1 216 ? -9.234 2.477 15.633 1 98.88 216 ILE A O 1
ATOM 1725 N N . ASP A 1 217 ? -7.629 3.289 17 1 98.81 217 ASP A N 1
ATOM 1726 C CA . ASP A 1 217 ? -8.562 3.594 18.078 1 98.81 217 ASP A CA 1
ATOM 1727 C C . ASP A 1 217 ? -9.594 4.629 17.641 1 98.81 217 ASP A C 1
ATOM 1729 O O . ASP A 1 217 ? -10.781 4.5 17.953 1 98.81 217 ASP A O 1
ATOM 1733 N N . THR A 1 218 ? -9.125 5.637 16.969 1 98.88 218 THR A N 1
ATOM 1734 C CA . THR A 1 218 ? -10.016 6.68 16.469 1 98.88 218 THR A CA 1
ATOM 1735 C C . THR A 1 218 ? -11.031 6.105 15.492 1 98.88 218 THR A C 1
ATOM 1737 O O . THR A 1 218 ? -12.219 6.414 15.562 1 98.88 218 THR A O 1
ATOM 1740 N N . ILE A 1 219 ? -10.594 5.238 14.578 1 98.88 219 ILE A N 1
ATOM 1741 C CA . ILE A 1 219 ? -11.492 4.602 13.617 1 98.88 219 ILE A CA 1
ATOM 1742 C C . ILE A 1 219 ? -12.516 3.748 14.359 1 98.88 219 ILE A C 1
ATOM 1744 O O . ILE A 1 219 ? -13.719 3.83 14.086 1 98.88 219 ILE A O 1
ATOM 1748 N N . ALA A 1 220 ? -12.047 2.99 15.289 1 98.81 220 ALA A N 1
ATOM 1749 C CA . ALA A 1 220 ? -12.922 2.105 16.047 1 98.81 220 ALA A CA 1
ATOM 1750 C C . ALA A 1 220 ? -14.008 2.898 16.781 1 98.81 220 ALA A C 1
ATOM 1752 O O . ALA A 1 220 ? -15.156 2.463 16.859 1 98.81 220 ALA A O 1
ATOM 1753 N N . LYS A 1 221 ? -13.656 4.055 17.297 1 98.5 221 LYS A N 1
ATOM 1754 C CA . LYS A 1 221 ? -14.562 4.844 18.125 1 98.5 221 LYS A CA 1
ATOM 1755 C C . LYS A 1 221 ? -15.477 5.715 17.266 1 98.5 221 LYS A C 1
ATOM 1757 O O . LYS A 1 221 ? -16.672 5.855 17.578 1 98.5 221 LYS A O 1
ATOM 1762 N N . GLN A 1 222 ? -14.906 6.258 16.172 1 98.06 222 GLN A N 1
ATOM 1763 C CA . GLN A 1 222 ? -15.633 7.32 15.484 1 98.06 222 GLN A CA 1
ATOM 1764 C C . GLN A 1 222 ? -16.25 6.82 14.18 1 98.06 222 GLN A C 1
ATOM 1766 O O . GLN A 1 222 ? -17.156 7.449 13.633 1 98.06 222 GLN A O 1
ATOM 1771 N N . MET A 1 223 ? -15.766 5.809 13.641 1 98.06 223 MET A N 1
ATOM 1772 C CA . MET A 1 223 ? -16.266 5.223 12.398 1 98.06 223 MET A CA 1
ATOM 1773 C C . MET A 1 223 ? -16.094 3.705 12.406 1 98.06 223 MET A C 1
ATOM 1775 O O . MET A 1 223 ? -15.469 3.141 11.508 1 98.06 223 MET A O 1
ATOM 1779 N N . PRO A 1 224 ? -16.719 3.066 13.422 1 98.19 224 PRO A N 1
ATOM 1780 C CA . PRO A 1 224 ? -16.516 1.63 13.617 1 98.19 224 PRO A CA 1
ATOM 1781 C C . PRO A 1 224 ? -16.875 0.807 12.383 1 98.19 224 PRO A C 1
ATOM 1783 O O . PRO A 1 224 ? -16.328 -0.278 12.18 1 98.19 224 PRO A O 1
ATOM 1786 N N . GLU A 1 225 ? -17.75 1.268 11.516 1 97.62 225 GLU A N 1
ATOM 1787 C CA . GLU A 1 225 ? -18.156 0.55 10.312 1 97.62 225 GLU A CA 1
ATOM 1788 C C . GLU A 1 225 ? -17 0.415 9.328 1 97.62 225 GLU A C 1
ATOM 1790 O O . GLU A 1 225 ? -17.031 -0.418 8.422 1 97.62 225 GLU A O 1
ATOM 1795 N N . LEU A 1 226 ? -15.945 1.234 9.555 1 98.19 226 LEU A N 1
ATOM 1796 C CA . LEU A 1 226 ? -14.797 1.206 8.656 1 98.19 226 LEU A CA 1
ATOM 1797 C C . LEU A 1 226 ? -13.602 0.529 9.312 1 98.19 226 LEU A C 1
ATOM 1799 O O . LEU A 1 226 ? -12.531 0.437 8.719 1 98.19 226 LEU A O 1
ATOM 1803 N N . HIS A 1 227 ? -13.75 0.106 10.586 1 98.69 227 HIS A N 1
ATOM 1804 C CA . HIS A 1 227 ? -12.703 -0.696 11.211 1 98.69 227 HIS A CA 1
ATOM 1805 C C . HIS A 1 227 ? -12.5 -2.014 10.469 1 98.69 227 HIS A C 1
ATOM 1807 O O . HIS A 1 227 ? -13.477 -2.656 10.062 1 98.69 227 HIS A O 1
ATOM 1813 N N . TYR A 1 228 ? -11.305 -2.455 10.32 1 98.25 228 TYR A N 1
ATOM 1814 C CA . TYR A 1 228 ? -11 -3.598 9.469 1 98.25 228 TYR A CA 1
ATOM 1815 C C . TYR A 1 228 ? -11.688 -4.859 9.977 1 98.25 228 TYR A C 1
ATOM 1817 O O . TYR A 1 228 ? -12 -5.762 9.195 1 98.25 228 TYR A O 1
ATOM 1825 N N . ASP A 1 229 ? -11.977 -4.957 11.234 1 97.81 229 ASP A N 1
ATOM 1826 C CA . ASP A 1 229 ? -12.664 -6.117 11.797 1 97.81 229 ASP A CA 1
ATOM 1827 C C . ASP A 1 229 ? -14.133 -6.137 11.383 1 97.81 229 ASP A C 1
ATOM 1829 O O . ASP A 1 229 ? -14.805 -7.164 11.5 1 97.81 229 ASP A O 1
ATOM 1833 N N . ASN A 1 230 ? -14.617 -5.012 10.984 1 97.69 230 ASN A N 1
ATOM 1834 C CA . ASN A 1 230 ? -16.047 -4.902 10.672 1 97.69 230 ASN A CA 1
ATOM 1835 C C . ASN A 1 230 ? -16.281 -4.867 9.172 1 97.69 230 ASN A C 1
ATOM 1837 O O . ASN A 1 230 ? -17.391 -4.586 8.719 1 97.69 230 ASN A O 1
ATOM 1841 N N . LEU A 1 231 ? -15.305 -5.059 8.414 1 97 231 LEU A N 1
ATOM 1842 C CA . LEU A 1 231 ? -15.391 -5.117 6.957 1 97 231 LEU A CA 1
ATOM 1843 C C . LEU A 1 231 ? -15.219 -6.547 6.457 1 97 231 LEU A C 1
ATOM 1845 O O . LEU A 1 231 ? -14.398 -7.301 6.988 1 97 231 LEU A O 1
ATOM 1849 N N . GLN A 1 232 ? -15.938 -6.918 5.488 1 95.12 232 GLN A N 1
ATOM 1850 C CA . GLN A 1 232 ? -15.703 -8.195 4.82 1 95.12 232 GLN A CA 1
ATOM 1851 C C . GLN A 1 232 ? -14.766 -8.031 3.629 1 95.12 232 GLN A C 1
ATOM 1853 O O . GLN A 1 232 ? -14.742 -6.973 2.994 1 95.12 232 GLN A O 1
ATOM 1858 N N . PRO A 1 233 ? -14.031 -9.062 3.283 1 96.5 233 PRO A N 1
ATOM 1859 C CA . PRO A 1 233 ? -13.203 -8.984 2.074 1 96.5 233 PRO A CA 1
ATOM 1860 C C . PRO A 1 233 ? -14.031 -8.805 0.805 1 96.5 233 PRO A C 1
ATOM 1862 O O . PRO A 1 233 ? -15.141 -9.336 0.71 1 96.5 233 PRO A O 1
ATOM 1865 N N . VAL A 1 234 ? -13.508 -8.07 -0.149 1 97 234 VAL A N 1
ATOM 1866 C CA . VAL A 1 234 ? -14.203 -7.758 -1.395 1 97 234 VAL A CA 1
ATOM 1867 C C . VAL A 1 234 ? -14.5 -9.047 -2.158 1 97 234 VAL A C 1
ATOM 1869 O O . VAL A 1 234 ? -15.547 -9.172 -2.793 1 97 234 VAL A O 1
ATOM 1872 N N . PHE A 1 235 ? -13.562 -9.992 -2.152 1 97.12 235 PHE A N 1
ATOM 1873 C CA . PHE A 1 235 ? -13.773 -11.328 -2.693 1 97.12 235 PHE A CA 1
ATOM 1874 C C . PHE A 1 235 ? -13.812 -12.367 -1.577 1 97.12 235 PHE A C 1
ATOM 1876 O O . PHE A 1 235 ? -13.102 -12.234 -0.578 1 97.12 235 PHE A O 1
ATOM 1883 N N . ALA A 1 236 ? -14.484 -13.359 -1.698 1 95.62 236 ALA A N 1
ATOM 1884 C CA . ALA A 1 236 ? -14.75 -14.344 -0.655 1 95.62 236 ALA A CA 1
ATOM 1885 C C . ALA A 1 236 ? -13.461 -15.023 -0.197 1 95.62 236 ALA A C 1
ATOM 1887 O O . ALA A 1 236 ? -12.602 -15.359 -1.018 1 95.62 236 ALA A O 1
ATOM 1888 N N . PRO A 1 237 ? -13.359 -15.18 1.145 1 95.06 237 PRO A N 1
ATOM 1889 C CA . PRO A 1 237 ? -12.32 -16.094 1.604 1 95.06 237 PRO A CA 1
ATOM 1890 C C . PRO A 1 237 ? -12.438 -17.484 0.979 1 95.06 237 PRO A C 1
ATOM 1892 O O . PRO A 1 237 ? -13.539 -17.922 0.631 1 95.06 237 PRO A O 1
ATOM 1895 N N . TRP A 1 238 ? -11.336 -18.156 0.848 1 93.69 238 TRP A N 1
ATOM 1896 C CA . TRP A 1 238 ? -11.328 -19.391 0.088 1 93.69 238 TRP A CA 1
ATOM 1897 C C . TRP A 1 238 ? -12.25 -20.422 0.729 1 93.69 238 TRP A C 1
ATOM 1899 O O . TRP A 1 238 ? -12.859 -21.25 0.032 1 93.69 238 TRP A O 1
ATOM 1909 N N . ALA A 1 239 ? -12.375 -20.344 2.055 1 91.56 239 ALA A N 1
ATOM 1910 C CA . ALA A 1 239 ? -13.195 -21.312 2.777 1 91.56 239 ALA A CA 1
ATOM 1911 C C . ALA A 1 239 ? -14.68 -21.109 2.479 1 91.56 239 ALA A C 1
ATOM 1913 O O . ALA A 1 239 ? -15.5 -21.984 2.766 1 91.56 239 ALA A O 1
ATOM 1914 N N . GLU A 1 240 ? -15.008 -19.984 1.954 1 92.69 240 GLU A N 1
ATOM 1915 C CA . GLU A 1 240 ? -16.391 -19.641 1.665 1 92.69 240 GLU A CA 1
ATOM 1916 C C . GLU A 1 240 ? -16.719 -19.875 0.192 1 92.69 240 GLU A C 1
ATOM 1918 O O . GLU A 1 240 ? -17.875 -19.688 -0.229 1 92.69 240 GLU A O 1
ATOM 1923 N N . ILE A 1 241 ? -15.758 -20.328 -0.582 1 92.62 241 ILE A N 1
ATOM 1924 C CA . ILE A 1 241 ? -15.977 -20.594 -1.997 1 92.62 241 ILE A CA 1
ATOM 1925 C C . ILE A 1 241 ? -16.797 -21.875 -2.154 1 92.62 241 ILE A C 1
ATOM 1927 O O . ILE A 1 241 ? -16.547 -22.859 -1.455 1 92.62 241 ILE A O 1
ATOM 1931 N N . ASN A 1 242 ? -17.797 -21.828 -2.99 1 92.12 242 ASN A N 1
ATOM 1932 C CA . ASN A 1 242 ? -18.453 -23.062 -3.398 1 92.12 242 ASN A CA 1
ATOM 1933 C C . ASN A 1 242 ? -17.578 -23.891 -4.332 1 92.12 242 ASN A C 1
ATOM 1935 O O . ASN A 1 242 ? -17.609 -23.703 -5.551 1 92.12 242 ASN A O 1
ATOM 1939 N N . TRP A 1 243 ? -16.969 -24.859 -3.805 1 87.94 243 TRP A N 1
ATOM 1940 C CA . TRP A 1 243 ? -15.922 -25.578 -4.535 1 87.94 243 TRP A CA 1
ATOM 1941 C C . TRP A 1 243 ? -16.516 -26.359 -5.703 1 87.94 243 TRP A C 1
ATOM 1943 O O . TRP A 1 243 ? -15.852 -26.594 -6.711 1 87.94 243 TRP A O 1
ATOM 1953 N N . ALA A 1 244 ? -17.797 -26.766 -5.559 1 87.44 244 ALA A N 1
ATOM 1954 C CA . ALA A 1 244 ? -18.469 -27.531 -6.602 1 87.44 244 ALA A CA 1
ATOM 1955 C C . ALA A 1 244 ? -18.859 -26.641 -7.773 1 87.44 244 ALA A C 1
ATOM 1957 O O . ALA A 1 244 ? -18.906 -27.078 -8.922 1 87.44 244 ALA A O 1
ATOM 1958 N N . ALA A 1 245 ? -19.156 -25.328 -7.41 1 88.75 245 ALA A N 1
ATOM 1959 C CA . ALA A 1 245 ? -19.516 -24.312 -8.398 1 88.75 245 ALA A CA 1
ATOM 1960 C C . ALA A 1 245 ? -19.047 -22.922 -7.965 1 88.75 245 ALA A C 1
ATOM 1962 O O . ALA A 1 245 ? -19.844 -22.109 -7.5 1 88.75 245 ALA A O 1
ATOM 1963 N N . PRO A 1 246 ? -17.812 -22.625 -8.227 1 86.06 246 PRO A N 1
ATOM 1964 C CA . PRO A 1 246 ? -17.188 -21.453 -7.586 1 86.06 246 PRO A CA 1
ATOM 1965 C C . PRO A 1 246 ? -17.672 -20.141 -8.188 1 86.06 246 PRO A C 1
ATOM 1967 O O . PRO A 1 246 ? -17.609 -19.094 -7.52 1 86.06 246 PRO A O 1
ATOM 1970 N N . GLY A 1 247 ? -18.25 -20.219 -9.414 1 83.94 247 GLY A N 1
ATOM 1971 C CA . GLY A 1 247 ? -18.484 -19.047 -10.227 1 83.94 247 GLY A CA 1
ATOM 1972 C C . GLY A 1 247 ? -19.094 -17.891 -9.438 1 83.94 247 GLY A C 1
ATOM 1973 O O . GLY A 1 247 ? -18.469 -16.844 -9.281 1 83.94 247 GLY A O 1
ATOM 1974 N N . ALA A 1 248 ? -20.219 -18.062 -8.781 1 84.12 248 ALA A N 1
ATOM 1975 C CA . ALA A 1 248 ? -20.953 -16.984 -8.109 1 84.12 248 ALA A CA 1
ATOM 1976 C C . ALA A 1 248 ? -20.203 -16.484 -6.887 1 84.12 248 ALA A C 1
ATOM 1978 O O . ALA A 1 248 ? -20.266 -15.297 -6.543 1 84.12 248 ALA A O 1
ATOM 1979 N N . THR A 1 249 ? -19.328 -17.266 -6.32 1 89.19 249 THR A N 1
ATOM 1980 C CA . THR A 1 249 ? -18.641 -16.922 -5.082 1 89.19 249 THR A CA 1
ATOM 1981 C C . THR A 1 249 ? -17.359 -16.141 -5.371 1 89.19 249 THR A C 1
ATOM 1983 O O . THR A 1 249 ? -16.719 -15.617 -4.453 1 89.19 249 THR A O 1
ATOM 1986 N N . LEU A 1 250 ? -17.078 -16 -6.645 1 93.88 250 LEU A N 1
ATOM 1987 C CA . LEU A 1 250 ? -15.82 -15.344 -6.996 1 93.88 250 LEU A CA 1
ATOM 1988 C C . LEU A 1 250 ? -16.078 -13.953 -7.566 1 93.88 250 LEU A C 1
ATOM 1990 O O . LEU A 1 250 ? -15.188 -13.352 -8.18 1 93.88 250 LEU A O 1
ATOM 1994 N N . MET A 1 251 ? -17.281 -13.469 -7.332 1 93.69 251 MET A N 1
ATOM 1995 C CA . MET A 1 251 ? -17.656 -12.125 -7.762 1 93.69 251 MET A CA 1
ATOM 1996 C C . MET A 1 251 ? -17.438 -11.109 -6.641 1 93.69 251 MET A C 1
ATOM 1998 O O . MET A 1 251 ? -17.547 -11.453 -5.461 1 93.69 251 MET A O 1
ATOM 2002 N N . LYS A 1 252 ? -17.109 -9.984 -7.078 1 93.62 252 LYS A N 1
ATOM 2003 C CA . LYS A 1 252 ? -16.969 -8.883 -6.129 1 93.62 252 LYS A CA 1
ATOM 2004 C C . LYS A 1 252 ? -18.219 -8.711 -5.277 1 93.62 252 LYS A C 1
ATOM 2006 O O . LYS A 1 252 ? -19.328 -8.664 -5.809 1 93.62 252 LYS A O 1
ATOM 2011 N N . ARG A 1 253 ? -17.906 -8.641 -3.973 1 89.94 253 ARG A N 1
ATOM 2012 C CA . ARG A 1 253 ? -19.016 -8.414 -3.051 1 89.94 253 ARG A CA 1
ATOM 2013 C C . ARG A 1 253 ? -19.359 -6.93 -2.965 1 89.94 253 ARG A C 1
ATOM 2015 O O . ARG A 1 253 ? -18.5 -6.074 -3.166 1 89.94 253 ARG A O 1
ATOM 2022 N N . LYS A 1 254 ? -20.625 -6.695 -2.756 1 72.44 254 LYS A N 1
ATOM 2023 C CA . LYS A 1 254 ? -21.062 -5.316 -2.557 1 72.44 254 LYS A CA 1
ATOM 2024 C C . LYS A 1 254 ? -20.562 -4.77 -1.224 1 72.44 254 LYS A C 1
ATOM 2026 O O . LYS A 1 254 ? -20.453 -5.512 -0.244 1 72.44 254 LYS A O 1
ATOM 2031 N N . ALA A 1 255 ? -19.984 -3.635 -1.332 1 60.34 255 ALA A N 1
ATOM 2032 C CA . ALA A 1 255 ? -19.578 -2.996 -0.085 1 60.34 255 ALA A CA 1
ATOM 2033 C C . ALA A 1 255 ? -20.75 -2.891 0.89 1 60.34 255 ALA A C 1
ATOM 2035 O O . ALA A 1 255 ? -21.828 -2.424 0.523 1 60.34 255 ALA A O 1
ATOM 2036 N N . GLU A 1 256 ? -20.812 -3.84 1.831 1 51.84 256 GLU A N 1
ATOM 2037 C CA . GLU A 1 256 ? -21.859 -3.617 2.822 1 51.84 256 GLU A CA 1
ATOM 2038 C C . GLU A 1 256 ? -21.453 -2.537 3.82 1 51.84 256 GLU A C 1
ATOM 2040 O O . GLU A 1 256 ? -20.469 -2.695 4.551 1 51.84 256 GLU A O 1
ATOM 2045 N N . VAL A 1 257 ? -21.406 -1.41 3.395 1 41.5 257 VAL A N 1
ATOM 2046 C CA . VAL A 1 257 ? -21.234 -0.411 4.441 1 41.5 257 VAL A CA 1
ATOM 2047 C C . VAL A 1 257 ? -22.547 -0.179 5.172 1 41.5 257 VAL A C 1
ATOM 2049 O O . VAL A 1 257 ? -23.625 -0.287 4.574 1 41.5 257 VAL A O 1
ATOM 2052 N N . MET B 1 1 ? -13.023 10.781 -4.133 1 91.38 1 MET B N 1
ATOM 2053 C CA . MET B 1 1 ? -12.516 9.562 -4.766 1 91.38 1 MET B CA 1
ATOM 2054 C C . MET B 1 1 ? -11.055 9.727 -5.164 1 91.38 1 MET B C 1
ATOM 2056 O O . MET B 1 1 ? -10.547 10.852 -5.223 1 91.38 1 MET B O 1
ATOM 2060 N N . ALA B 1 2 ? -10.391 8.531 -5.289 1 95.31 2 ALA B N 1
ATOM 2061 C CA . ALA B 1 2 ? -8.961 8.562 -5.598 1 95.31 2 ALA B CA 1
ATOM 2062 C C . ALA B 1 2 ? -8.734 8.758 -7.094 1 95.31 2 ALA B C 1
ATOM 2064 O O . ALA B 1 2 ? -8.898 7.824 -7.883 1 95.31 2 ALA B O 1
ATOM 2065 N N . ALA B 1 3 ? -8.297 9.891 -7.465 1 94.81 3 ALA B N 1
ATOM 2066 C CA . ALA B 1 3 ? -8.047 10.203 -8.875 1 94.81 3 ALA B CA 1
ATOM 2067 C C . ALA B 1 3 ? -6.844 9.422 -9.398 1 94.81 3 ALA B C 1
ATOM 2069 O O . ALA B 1 3 ? -5.965 9.031 -8.625 1 94.81 3 ALA B O 1
ATOM 2070 N N . TYR B 1 4 ? -6.828 9.219 -10.68 1 93.62 4 TYR B N 1
ATOM 2071 C CA . TYR B 1 4 ? -5.688 8.594 -11.336 1 93.62 4 TYR B CA 1
ATOM 2072 C C . TYR B 1 4 ? -4.543 9.586 -11.508 1 93.62 4 TYR B C 1
ATOM 2074 O O . TYR B 1 4 ? -4.559 10.414 -12.422 1 93.62 4 TYR B O 1
ATOM 2082 N N . VAL B 1 5 ? -3.555 9.477 -10.57 1 94.75 5 VAL B N 1
ATOM 2083 C CA . VAL B 1 5 ? -2.414 10.383 -10.688 1 94.75 5 VAL B CA 1
ATOM 2084 C C . VAL B 1 5 ? -1.127 9.57 -10.828 1 94.75 5 VAL B C 1
ATOM 2086 O O . VAL B 1 5 ? -0.098 10.102 -11.258 1 94.75 5 VAL B O 1
ATOM 2089 N N . GLN B 1 6 ? -1.179 8.328 -10.422 1 95.38 6 GLN B N 1
ATOM 2090 C CA . GLN B 1 6 ? -0.017 7.449 -10.469 1 95.38 6 GLN B CA 1
ATOM 2091 C C . GLN B 1 6 ? -0.36 6.113 -11.125 1 95.38 6 GLN B C 1
ATOM 2093 O O . GLN B 1 6 ? -1.433 5.555 -10.883 1 95.38 6 GLN B O 1
ATOM 2098 N N . ASP B 1 7 ? 0.524 5.633 -12 1 97.06 7 ASP B N 1
ATOM 2099 C CA . ASP B 1 7 ? 0.452 4.242 -12.438 1 97.06 7 ASP B CA 1
ATOM 2100 C C . ASP B 1 7 ? 0.717 3.285 -11.273 1 97.06 7 ASP B C 1
ATOM 2102 O O . ASP B 1 7 ? 0.915 3.719 -10.141 1 97.06 7 ASP B O 1
ATOM 2106 N N . CYS B 1 8 ? 0.639 1.939 -11.547 1 98.06 8 CYS B N 1
ATOM 2107 C CA . CYS B 1 8 ? 0.81 1.042 -10.414 1 98.06 8 CYS B CA 1
ATOM 2108 C C . CYS B 1 8 ? 1.515 -0.242 -10.828 1 98.06 8 CYS B C 1
ATOM 2110 O O . CYS B 1 8 ? 1.709 -0.488 -12.023 1 98.06 8 CYS B O 1
ATOM 2112 N N . ILE B 1 9 ? 2.066 -0.889 -9.867 1 98.88 9 ILE B N 1
ATOM 2113 C CA . ILE B 1 9 ? 2.441 -2.297 -9.922 1 98.88 9 ILE B CA 1
ATOM 2114 C C . ILE B 1 9 ? 1.362 -3.145 -9.258 1 98.88 9 ILE B C 1
ATOM 2116 O O . ILE B 1 9 ? 0.965 -2.871 -8.117 1 98.88 9 ILE B O 1
ATOM 2120 N N . MET B 1 10 ? 0.859 -4.102 -9.961 1 98.88 10 MET B N 1
ATOM 2121 C CA . MET B 1 10 ? -0.128 -5.008 -9.391 1 98.88 10 MET B CA 1
ATOM 2122 C C . MET B 1 10 ? 0.5 -6.359 -9.062 1 98.88 10 MET B C 1
ATOM 2124 O O . MET B 1 10 ? 1.124 -6.98 -9.93 1 98.88 10 MET B O 1
ATOM 2128 N N . LEU B 1 11 ? 0.415 -6.77 -7.82 1 98.94 11 LEU B N 1
ATOM 2129 C CA . LEU B 1 11 ? 0.885 -8.062 -7.348 1 98.94 11 LEU B CA 1
ATOM 2130 C C . LEU B 1 11 ? -0.271 -9.055 -7.238 1 98.94 11 LEU B C 1
ATOM 2132 O O . LEU B 1 11 ? -1.138 -8.906 -6.371 1 98.94 11 LEU B O 1
ATOM 2136 N N . PHE B 1 12 ? -0.336 -10.008 -8.133 1 98.94 12 PHE B N 1
ATOM 2137 C CA . PHE B 1 12 ? -1.438 -10.961 -8.188 1 98.94 12 PHE B CA 1
ATOM 2138 C C . PHE B 1 12 ? -0.978 -12.352 -7.758 1 98.94 12 PHE B C 1
ATOM 2140 O O . PHE B 1 12 ? 0.015 -12.867 -8.273 1 98.94 12 PHE B O 1
ATOM 2147 N N . GLY B 1 13 ? -1.659 -12.891 -6.773 1 98.88 13 GLY B N 1
ATOM 2148 C CA . GLY B 1 13 ? -1.224 -14.188 -6.281 1 98.88 13 GLY B CA 1
ATOM 2149 C C . GLY B 1 13 ? -2.074 -14.711 -5.137 1 98.88 13 GLY B C 1
ATOM 2150 O O . GLY B 1 13 ? -3.232 -14.312 -4.988 1 98.88 13 GLY B O 1
ATOM 2151 N N . ASP B 1 14 ? -1.554 -15.672 -4.406 1 98.69 14 ASP B N 1
ATOM 2152 C CA . ASP B 1 14 ? -2.291 -16.312 -3.326 1 98.69 14 ASP B CA 1
ATOM 2153 C C . ASP B 1 14 ? -1.927 -15.703 -1.974 1 98.69 14 ASP B C 1
ATOM 2155 O O . ASP B 1 14 ? -1.756 -14.484 -1.86 1 98.69 14 ASP B O 1
ATOM 2159 N N . SER B 1 15 ? -1.853 -16.547 -0.885 1 98.62 15 SER B N 1
ATOM 2160 C CA . SER B 1 15 ? -1.61 -16.047 0.463 1 98.62 15 SER B CA 1
ATOM 2161 C C . SER B 1 15 ? -0.192 -15.5 0.604 1 98.62 15 SER B C 1
ATOM 2163 O O . SER B 1 15 ? 0.055 -14.594 1.401 1 98.62 15 SER B O 1
ATOM 2165 N N . ILE B 1 16 ? 0.729 -16.016 -0.111 1 98.69 16 ILE B N 1
ATOM 2166 C CA . ILE B 1 16 ? 2.117 -15.578 -0.025 1 98.69 16 ILE B CA 1
ATOM 2167 C C . ILE B 1 16 ? 2.246 -14.156 -0.576 1 98.69 16 ILE B C 1
ATOM 2169 O O . ILE B 1 16 ? 2.996 -13.336 -0.038 1 98.69 16 ILE B O 1
ATOM 2173 N N . THR B 1 17 ? 1.475 -13.859 -1.632 1 98.88 17 THR B N 1
ATOM 2174 C CA . THR B 1 17 ? 1.398 -12.492 -2.148 1 98.88 17 THR B CA 1
ATOM 2175 C C . THR B 1 17 ? 0.659 -11.586 -1.169 1 98.88 17 THR B C 1
ATOM 2177 O O . THR B 1 17 ? 1.126 -10.492 -0.858 1 98.88 17 THR B O 1
ATOM 2180 N N . GLN B 1 18 ? -0.537 -12.062 -0.662 1 98.69 18 GLN B N 1
ATOM 2181 C CA . GLN B 1 18 ? -1.294 -11.266 0.304 1 98.69 18 GLN B CA 1
ATOM 2182 C C . GLN B 1 18 ? -0.434 -10.906 1.51 1 98.69 18 GLN B C 1
ATOM 2184 O O . GLN B 1 18 ? -0.464 -9.766 1.977 1 98.69 18 GLN B O 1
ATOM 2189 N N . GLY B 1 19 ? 0.367 -11.859 1.995 1 98.06 19 GLY B N 1
ATOM 2190 C CA . GLY B 1 19 ? 1.165 -11.727 3.203 1 98.06 19 GLY B CA 1
ATOM 2191 C C . GLY B 1 19 ? 2.328 -10.766 3.049 1 98.06 19 GLY B C 1
ATOM 2192 O O . GLY B 1 19 ? 2.951 -10.375 4.039 1 98.06 19 GLY B O 1
ATOM 2193 N N . ALA B 1 20 ? 2.525 -10.312 1.84 1 97.81 20 ALA B N 1
ATOM 2194 C CA . ALA B 1 20 ? 3.67 -9.453 1.558 1 97.81 20 ALA B CA 1
ATOM 2195 C C . ALA B 1 20 ? 3.496 -8.078 2.201 1 97.81 20 ALA B C 1
ATOM 2197 O O . ALA B 1 20 ? 4.426 -7.27 2.215 1 97.81 20 ALA B O 1
ATOM 2198 N N . TRP B 1 21 ? 2.342 -7.816 2.791 1 97.56 21 TRP B N 1
ATOM 2199 C CA . TRP B 1 21 ? 2.125 -6.59 3.551 1 97.56 21 TRP B CA 1
ATOM 2200 C C . TRP B 1 21 ? 2.73 -6.699 4.945 1 97.56 21 TRP B C 1
ATOM 2202 O O . TRP B 1 21 ? 2.811 -5.707 5.676 1 97.56 21 TRP B O 1
ATOM 2212 N N . GLU B 1 22 ? 3.135 -7.887 5.355 1 95.38 22 GLU B N 1
ATOM 2213 C CA . GLU B 1 22 ? 3.754 -8.031 6.668 1 95.38 22 GLU B CA 1
ATOM 2214 C C . GLU B 1 22 ? 4.988 -7.145 6.797 1 95.38 22 GLU B C 1
ATOM 2216 O O . GLU B 1 22 ? 5.531 -6.68 5.793 1 95.38 22 GLU B O 1
ATOM 2221 N N . ASP B 1 23 ? 5.352 -6.902 8.062 1 92.31 23 ASP B N 1
ATOM 2222 C CA . ASP B 1 23 ? 6.562 -6.129 8.32 1 92.31 23 ASP B CA 1
ATOM 2223 C C . ASP B 1 23 ? 7.77 -6.746 7.617 1 92.31 23 ASP B C 1
ATOM 2225 O O . ASP B 1 23 ? 8.094 -7.914 7.848 1 92.31 23 ASP B O 1
ATOM 2229 N N . GLY B 1 24 ? 8.336 -5.961 6.742 1 92.62 24 GLY B N 1
ATOM 2230 C CA . GLY B 1 24 ? 9.469 -6.465 5.984 1 92.62 24 GLY B CA 1
ATOM 2231 C C . GLY B 1 24 ? 9.055 -7.25 4.75 1 92.62 24 GLY B C 1
ATOM 2232 O O . GLY B 1 24 ? 9.914 -7.781 4.039 1 92.62 24 GLY B O 1
ATOM 2233 N N . GLY B 1 25 ? 7.762 -7.441 4.453 1 96.75 25 GLY B N 1
ATOM 2234 C CA . GLY B 1 25 ? 7.293 -8.094 3.242 1 96.75 25 GLY B CA 1
ATOM 2235 C C . GLY B 1 25 ? 7.652 -7.34 1.977 1 96.75 25 GLY B C 1
ATOM 2236 O O . GLY B 1 25 ? 8 -6.16 2.031 1 96.75 25 GLY B O 1
ATOM 2237 N N . PHE B 1 26 ? 7.531 -8 0.854 1 98.31 26 PHE B N 1
ATOM 2238 C CA . PHE B 1 26 ? 8.039 -7.383 -0.363 1 98.31 26 PHE B CA 1
ATOM 2239 C C . PHE B 1 26 ? 7.082 -6.312 -0.869 1 98.31 26 PHE B C 1
ATOM 2241 O O . PHE B 1 26 ? 7.5 -5.359 -1.531 1 98.31 26 PHE B O 1
ATOM 2248 N N . SER B 1 27 ? 5.742 -6.398 -0.603 1 98.44 27 SER B N 1
ATOM 2249 C CA . SER B 1 27 ? 4.82 -5.324 -0.948 1 98.44 27 SER B CA 1
ATOM 2250 C C . SER B 1 27 ? 5.195 -4.027 -0.239 1 98.44 27 SER B C 1
ATOM 2252 O O . SER B 1 27 ? 5.164 -2.951 -0.842 1 98.44 27 SER B O 1
ATOM 2254 N N . GLN B 1 28 ? 5.492 -4.211 1.037 1 97.56 28 GLN B N 1
ATOM 2255 C CA . GLN B 1 28 ? 5.898 -3.055 1.824 1 97.56 28 GLN B CA 1
ATOM 2256 C C . GLN B 1 28 ? 7.191 -2.447 1.282 1 97.56 28 GLN B C 1
ATOM 2258 O O . GLN B 1 28 ? 7.281 -1.231 1.101 1 97.56 28 GLN B O 1
ATOM 2263 N N . ARG B 1 29 ? 8.156 -3.211 1.019 1 98.31 29 ARG B N 1
ATOM 2264 C CA . ARG B 1 29 ? 9.445 -2.729 0.544 1 98.31 29 ARG B CA 1
ATOM 2265 C C . ARG B 1 29 ? 9.32 -2.064 -0.823 1 98.31 29 ARG B C 1
ATOM 2267 O O . ARG B 1 29 ? 9.938 -1.029 -1.077 1 98.31 29 ARG B O 1
ATOM 2274 N N . LEU B 1 30 ? 8.516 -2.688 -1.664 1 98.81 30 LEU B N 1
ATOM 2275 C CA . LEU B 1 30 ? 8.242 -2.078 -2.959 1 98.81 30 LEU B CA 1
ATOM 2276 C C . LEU B 1 30 ? 7.57 -0.717 -2.789 1 98.81 30 LEU B C 1
ATOM 2278 O O . LEU B 1 30 ? 7.945 0.251 -3.455 1 98.81 30 LEU B O 1
ATOM 2282 N N . SER B 1 31 ? 6.555 -0.634 -1.918 1 98.69 31 SER B N 1
ATOM 2283 C CA . SER B 1 31 ? 5.832 0.614 -1.697 1 98.69 31 SER B CA 1
ATOM 2284 C C . SER B 1 31 ? 6.77 1.724 -1.235 1 98.69 31 SER B C 1
ATOM 2286 O O . SER B 1 31 ? 6.582 2.891 -1.587 1 98.69 31 SER B O 1
ATOM 2288 N N . TYR B 1 32 ? 7.734 1.317 -0.502 1 98.25 32 TYR B N 1
ATOM 2289 C CA . TYR B 1 32 ? 8.695 2.289 0.01 1 98.25 32 TYR B CA 1
ATOM 2290 C C . TYR B 1 32 ? 9.547 2.857 -1.116 1 98.25 32 TYR B C 1
ATOM 2292 O O . TYR B 1 32 ? 9.633 4.074 -1.285 1 98.25 32 TYR B O 1
ATOM 2300 N N . VAL B 1 33 ? 10.086 2.051 -1.967 1 98.38 33 VAL B N 1
ATOM 2301 C CA . VAL B 1 33 ? 11.062 2.529 -2.941 1 98.38 33 VAL B CA 1
ATOM 2302 C C . VAL B 1 33 ? 10.336 3.141 -4.141 1 98.38 33 VAL B C 1
ATOM 2304 O O . VAL B 1 33 ? 10.891 3.992 -4.84 1 98.38 33 VAL B O 1
ATOM 2307 N N . TYR B 1 34 ? 9.094 2.76 -4.355 1 98.62 34 TYR B N 1
ATOM 2308 C CA . TYR B 1 34 ? 8.344 3.299 -5.48 1 98.62 34 TYR B CA 1
ATOM 2309 C C . TYR B 1 34 ? 7.434 4.438 -5.031 1 98.62 34 TYR B C 1
ATOM 2311 O O . TYR B 1 34 ? 6.621 4.934 -5.812 1 98.62 34 TYR B O 1
ATOM 2319 N N . ALA B 1 35 ? 7.559 4.859 -3.785 1 98.12 35 ALA B N 1
ATOM 2320 C CA . ALA B 1 35 ? 6.734 5.953 -3.279 1 98.12 35 ALA B CA 1
ATOM 2321 C C . ALA B 1 35 ? 6.816 7.172 -4.191 1 98.12 35 ALA B C 1
ATOM 2323 O O . ALA B 1 35 ? 7.898 7.523 -4.668 1 98.12 35 ALA B O 1
ATOM 2324 N N . ARG B 1 36 ? 5.59 7.789 -4.488 1 97.62 36 ARG B N 1
ATOM 2325 C CA . ARG B 1 36 ? 5.422 8.992 -5.301 1 97.62 36 ARG B CA 1
ATOM 2326 C C . ARG B 1 36 ? 5.707 8.703 -6.77 1 97.62 36 ARG B C 1
ATOM 2328 O O . ARG B 1 36 ? 5.734 9.617 -7.598 1 97.62 36 ARG B O 1
ATOM 2335 N N . LYS B 1 37 ? 5.961 7.445 -7.129 1 97.94 37 LYS B N 1
ATOM 2336 C CA . LYS B 1 37 ? 6.273 7.062 -8.5 1 97.94 37 LYS B CA 1
ATOM 2337 C C . LYS B 1 37 ? 5.234 6.086 -9.055 1 97.94 37 LYS B C 1
ATOM 2339 O O . LYS B 1 37 ? 4.594 6.359 -10.07 1 97.94 37 LYS B O 1
ATOM 2344 N N . LEU B 1 38 ? 5.031 4.973 -8.391 1 98.31 38 LEU B N 1
ATOM 2345 C CA . LEU B 1 38 ? 4.031 3.957 -8.695 1 98.31 38 LEU B CA 1
ATOM 2346 C C . LEU B 1 38 ? 3.359 3.457 -7.422 1 98.31 38 LEU B C 1
ATOM 2348 O O . LEU B 1 38 ? 4.023 3.256 -6.402 1 98.31 38 LEU B O 1
ATOM 2352 N N . ASP B 1 39 ? 2.07 3.279 -7.477 1 98.25 39 ASP B N 1
ATOM 2353 C CA . ASP B 1 39 ? 1.382 2.617 -6.375 1 98.25 39 ASP B CA 1
ATOM 2354 C C . ASP B 1 39 ? 1.563 1.103 -6.445 1 98.25 39 ASP B C 1
ATOM 2356 O O . ASP B 1 39 ? 1.749 0.544 -7.527 1 98.25 39 ASP B O 1
ATOM 2360 N N . ILE B 1 40 ? 1.583 0.463 -5.309 1 98.75 40 ILE B N 1
ATOM 2361 C CA . ILE B 1 40 ? 1.583 -0.993 -5.23 1 98.75 40 ILE B CA 1
ATOM 2362 C C . ILE B 1 40 ? 0.186 -1.491 -4.867 1 98.75 40 ILE B C 1
ATOM 2364 O O . ILE B 1 40 ? -0.363 -1.12 -3.828 1 98.75 40 ILE B O 1
ATOM 2368 N N . LEU B 1 41 ? -0.406 -2.227 -5.727 1 98.62 41 LEU B N 1
ATOM 2369 C CA . LEU B 1 41 ? -1.688 -2.873 -5.465 1 98.62 41 LEU B CA 1
ATOM 2370 C C . LEU B 1 41 ? -1.507 -4.367 -5.234 1 98.62 41 LEU B C 1
ATOM 2372 O O . LEU B 1 41 ? -1.126 -5.102 -6.152 1 98.62 41 LEU B O 1
ATOM 2376 N N . ASN B 1 42 ? -1.684 -4.77 -4.023 1 98.69 42 ASN B N 1
ATOM 2377 C CA . ASN B 1 42 ? -1.599 -6.18 -3.66 1 98.69 42 ASN B CA 1
ATOM 2378 C C . ASN B 1 42 ? -2.941 -6.887 -3.828 1 98.69 42 ASN B C 1
ATOM 2380 O O . ASN B 1 42 ? -3.895 -6.594 -3.104 1 98.69 42 ASN B O 1
ATOM 2384 N N . ARG B 1 43 ? -3.037 -7.711 -4.812 1 98.69 43 ARG B N 1
ATOM 2385 C CA . ARG B 1 43 ? -4.203 -8.547 -5.086 1 98.69 43 ARG B CA 1
ATOM 2386 C C . ARG B 1 43 ? -3.914 -10.008 -4.758 1 98.69 43 ARG B C 1
ATOM 2388 O O . ARG B 1 43 ? -4.184 -10.898 -5.57 1 98.69 43 ARG B O 1
ATOM 2395 N N . GLY B 1 44 ? -3.248 -10.195 -3.623 1 98.69 44 GLY B N 1
ATOM 2396 C CA . GLY B 1 44 ? -3.084 -11.531 -3.072 1 98.69 44 GLY B CA 1
ATOM 2397 C C . GLY B 1 44 ? -4.355 -12.078 -2.453 1 98.69 44 GLY B C 1
ATOM 2398 O O . GLY B 1 44 ? -5.062 -11.367 -1.736 1 98.69 44 GLY B O 1
ATOM 2399 N N . LEU B 1 45 ? -4.652 -13.336 -2.775 1 98.25 45 LEU B N 1
ATOM 2400 C CA . LEU B 1 45 ? -5.879 -13.992 -2.336 1 98.25 45 LEU B CA 1
ATOM 2401 C C . LEU B 1 45 ? -5.566 -15.266 -1.559 1 98.25 45 LEU B C 1
ATOM 2403 O O . LEU B 1 45 ? -5.398 -16.328 -2.152 1 98.25 45 LEU B O 1
ATOM 2407 N N . SER B 1 46 ? -5.57 -15.125 -0.257 1 98.19 46 SER B N 1
ATOM 2408 C CA . SER B 1 46 ? -5.207 -16.234 0.62 1 98.19 46 SER B CA 1
ATOM 2409 C C . SER B 1 46 ? -6.027 -17.469 0.305 1 98.19 46 SER B C 1
ATOM 2411 O O . SER B 1 46 ? -7.258 -17.422 0.248 1 98.19 46 SER B O 1
ATOM 2413 N N . GLY B 1 47 ? -5.34 -18.547 0.058 1 98.06 47 GLY B N 1
ATOM 2414 C CA . GLY B 1 47 ? -5.961 -19.844 -0.132 1 98.06 47 GLY B CA 1
ATOM 2415 C C . GLY B 1 47 ? -6.363 -20.109 -1.569 1 98.06 47 GLY B C 1
ATOM 2416 O O . GLY B 1 47 ? -6.699 -21.234 -1.928 1 98.06 47 GLY B O 1
ATOM 2417 N N . TYR B 1 48 ? -6.32 -19.125 -2.416 1 98.56 48 TYR B N 1
ATOM 2418 C CA . TYR B 1 48 ? -6.82 -19.266 -3.779 1 98.56 48 TYR B CA 1
ATOM 2419 C C . TYR B 1 48 ? -5.852 -20.062 -4.637 1 98.56 48 TYR B C 1
ATOM 2421 O O . TYR B 1 48 ? -4.633 -19.922 -4.512 1 98.56 48 TYR B O 1
ATOM 2429 N N . ASN B 1 49 ? -6.391 -20.938 -5.449 1 98.38 49 ASN B N 1
ATOM 2430 C CA . ASN B 1 49 ? -5.676 -21.531 -6.574 1 98.38 49 ASN B CA 1
ATOM 2431 C C . ASN B 1 49 ? -5.895 -20.75 -7.859 1 98.38 49 ASN B C 1
ATOM 2433 O O . ASN B 1 49 ? -6.57 -19.703 -7.848 1 98.38 49 ASN B O 1
ATOM 2437 N N . THR B 1 50 ? -5.273 -21.156 -8.93 1 98.62 50 THR B N 1
ATOM 2438 C CA . THR B 1 50 ? 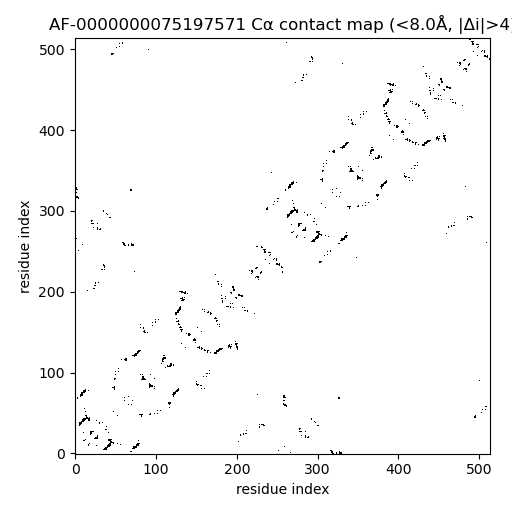-5.352 -20.406 -10.18 1 98.62 50 THR B CA 1
ATOM 2439 C C . THR B 1 50 ? -6.766 -20.453 -10.75 1 98.62 50 THR B C 1
ATOM 2441 O O . THR B 1 50 ? -7.227 -19.5 -11.367 1 98.62 50 THR B O 1
ATOM 2444 N N . GLU B 1 51 ? -7.516 -21.547 -10.539 1 97.81 51 GLU B N 1
ATOM 2445 C CA . GLU B 1 51 ? -8.875 -21.672 -11.055 1 97.81 51 GLU B CA 1
ATOM 2446 C C . GLU B 1 51 ? -9.805 -20.641 -10.414 1 97.81 51 GLU B C 1
ATOM 2448 O O . GLU B 1 51 ? -10.641 -20.047 -11.094 1 97.81 51 GLU B O 1
ATOM 2453 N N . TRP B 1 52 ? -9.664 -20.5 -9.156 1 97.94 52 TRP B N 1
ATOM 2454 C CA . TRP B 1 52 ? -10.5 -19.562 -8.43 1 97.94 52 TRP B CA 1
ATOM 2455 C C . TRP B 1 52 ? -10.047 -18.125 -8.688 1 97.94 52 TRP B C 1
ATOM 2457 O O . TRP B 1 52 ? -10.859 -17.203 -8.688 1 97.94 52 TRP B O 1
ATOM 2467 N N . ALA B 1 53 ? -8.773 -17.922 -8.93 1 98.25 53 ALA B N 1
ATOM 2468 C CA . ALA B 1 53 ? -8.188 -16.578 -9.031 1 98.25 53 ALA B CA 1
ATOM 2469 C C . ALA B 1 53 ? -8.531 -15.938 -10.375 1 98.25 53 ALA B C 1
ATOM 2471 O O . ALA B 1 53 ? -8.625 -14.711 -10.477 1 98.25 53 ALA B O 1
ATOM 2472 N N . ILE B 1 54 ? -8.734 -16.703 -11.438 1 98.12 54 ILE B N 1
ATOM 2473 C CA . ILE B 1 54 ? -8.875 -16.203 -12.797 1 98.12 54 ILE B CA 1
ATOM 2474 C C . ILE B 1 54 ? -10.117 -15.312 -12.891 1 98.12 54 ILE B C 1
ATOM 2476 O O . ILE B 1 54 ? -10.039 -14.164 -13.328 1 98.12 54 ILE B O 1
ATOM 2480 N N . PRO B 1 55 ? -11.305 -15.773 -12.406 1 97.56 55 PRO B N 1
ATOM 2481 C CA . PRO B 1 55 ? -12.469 -14.883 -12.469 1 97.56 55 PRO B CA 1
ATOM 2482 C C . PRO B 1 55 ? -12.281 -13.609 -11.641 1 97.56 55 PRO B C 1
ATOM 2484 O O . PRO B 1 55 ? -12.812 -12.555 -11.992 1 97.56 55 PRO B O 1
ATOM 2487 N N . VAL B 1 56 ? -11.562 -13.695 -10.555 1 98.12 56 VAL B N 1
ATOM 2488 C CA . VAL B 1 56 ? -11.289 -12.523 -9.734 1 98.12 56 VAL B CA 1
ATOM 2489 C C . VAL B 1 56 ? -10.375 -11.562 -10.492 1 98.12 56 VAL B C 1
ATOM 2491 O O . VAL B 1 56 ? -10.617 -10.352 -10.516 1 98.12 56 VAL B O 1
ATOM 2494 N N . PHE B 1 57 ? -9.383 -12.109 -11.164 1 98.56 57 PHE B N 1
ATOM 2495 C CA . PHE B 1 57 ? -8.461 -11.289 -11.93 1 98.56 57 PHE B CA 1
ATOM 2496 C C . PHE B 1 57 ? -9.195 -10.531 -13.031 1 98.56 57 PHE B C 1
ATOM 2498 O O . PHE B 1 57 ? -8.906 -9.352 -13.273 1 98.56 57 PHE B O 1
ATOM 2505 N N . GLU B 1 58 ? -10.094 -11.164 -13.672 1 97.81 58 GLU B N 1
ATOM 2506 C CA . GLU B 1 58 ? -10.875 -10.547 -14.742 1 97.81 58 GLU B CA 1
ATOM 2507 C C . GLU B 1 58 ? -11.641 -9.328 -14.242 1 97.81 58 GLU B C 1
ATOM 2509 O O . GLU B 1 58 ? -11.984 -8.438 -15.023 1 97.81 58 GLU B O 1
ATOM 2514 N N . GLN B 1 59 ? -11.891 -9.305 -12.977 1 97.12 59 GLN B N 1
ATOM 2515 C CA . GLN B 1 59 ? -12.562 -8.156 -12.375 1 97.12 59 GLN B CA 1
ATOM 2516 C C . GLN B 1 59 ? -11.555 -7.117 -11.891 1 97.12 59 GLN B C 1
ATOM 2518 O O . GLN B 1 59 ? -11.852 -5.926 -11.859 1 97.12 59 GLN B O 1
ATOM 2523 N N . CYS B 1 60 ? -10.336 -7.551 -11.539 1 97.88 60 CYS B N 1
ATOM 2524 C CA . CYS B 1 60 ? -9.312 -6.672 -10.984 1 97.88 60 CYS B CA 1
ATOM 2525 C C . CYS B 1 60 ? -8.562 -5.945 -12.102 1 97.88 60 CYS B C 1
ATOM 2527 O O . CYS B 1 60 ? -7.965 -4.895 -11.867 1 97.88 60 CYS B O 1
ATOM 2529 N N . PHE B 1 61 ? -8.539 -6.555 -13.234 1 98.25 61 PHE B N 1
ATOM 2530 C CA . PHE B 1 61 ? -7.852 -5.977 -14.383 1 98.25 61 PHE B CA 1
ATOM 2531 C C . PHE B 1 61 ? -8.852 -5.402 -15.375 1 98.25 61 PHE B C 1
ATOM 2533 O O . PHE B 1 61 ? -9.703 -6.125 -15.898 1 98.25 61 PHE B O 1
ATOM 2540 N N . ALA B 1 62 ? -8.742 -4.168 -15.625 1 97.12 62 ALA B N 1
ATOM 2541 C CA . ALA B 1 62 ? -9.766 -3.42 -16.344 1 97.12 62 ALA B CA 1
ATOM 2542 C C . ALA B 1 62 ? -9.875 -3.898 -17.797 1 97.12 62 ALA B C 1
ATOM 2544 O O . ALA B 1 62 ? -8.867 -4.203 -18.422 1 97.12 62 ALA B O 1
ATOM 2545 N N . LYS B 1 63 ? -11.031 -3.928 -18.312 1 96.75 63 LYS B N 1
ATOM 2546 C CA . LYS B 1 63 ? -11.258 -4.16 -19.734 1 96.75 63 LYS B CA 1
ATOM 2547 C C . LYS B 1 63 ? -10.828 -2.947 -20.562 1 96.75 63 LYS B C 1
ATOM 2549 O O . LYS B 1 63 ? -10.742 -1.834 -20.047 1 96.75 63 LYS B O 1
ATOM 2554 N N . GLN B 1 64 ? -10.664 -3.127 -21.766 1 94.88 64 GLN B N 1
ATOM 2555 C CA . GLN B 1 64 ? -10.102 -2.109 -22.641 1 94.88 64 GLN B CA 1
ATOM 2556 C C . GLN B 1 64 ? -10.906 -0.812 -22.562 1 94.88 64 GLN B C 1
ATOM 2558 O O . GLN B 1 64 ? -10.328 0.273 -22.453 1 94.88 64 GLN B O 1
ATOM 2563 N N . HIS B 1 65 ? -12.188 -0.919 -22.531 1 91.12 65 HIS B N 1
ATOM 2564 C CA . HIS B 1 65 ? -13.023 0.275 -22.594 1 91.12 65 HIS B CA 1
ATOM 2565 C C . HIS B 1 65 ? -12.992 1.036 -21.266 1 91.12 65 HIS B C 1
ATOM 2567 O O . HIS B 1 65 ? -13.406 2.197 -21.203 1 91.12 65 HIS B O 1
ATOM 2573 N N . GLU B 1 66 ? -12.461 0.418 -20.203 1 91.25 66 GLU B N 1
ATOM 2574 C CA . GLU B 1 66 ? -12.398 1.04 -18.891 1 91.25 66 GLU B CA 1
ATOM 2575 C C . GLU B 1 66 ? -11 1.593 -18.609 1 91.25 66 GLU B C 1
ATOM 2577 O O . GLU B 1 66 ? -10.812 2.355 -17.656 1 91.25 66 GLU B O 1
ATOM 2582 N N . GLN B 1 67 ? -10.031 1.283 -19.438 1 91.5 67 GLN B N 1
ATOM 2583 C CA . GLN B 1 67 ? -8.617 1.439 -19.109 1 91.5 67 GLN B CA 1
ATOM 2584 C C . GLN B 1 67 ? -8.203 2.91 -19.125 1 91.5 67 GLN B C 1
ATOM 2586 O O . GLN B 1 67 ? -7.27 3.307 -18.422 1 91.5 67 GLN B O 1
ATOM 2591 N N . GLU B 1 68 ? -8.938 3.768 -19.719 1 88 68 GLU B N 1
ATOM 2592 C CA . GLU B 1 68 ? -8.562 5.172 -19.828 1 88 68 GLU B CA 1
ATOM 2593 C C . GLU B 1 68 ? -8.789 5.918 -18.516 1 88 68 GLU B C 1
ATOM 2595 O O . GLU B 1 68 ? -8.211 6.984 -18.297 1 88 68 GLU B O 1
ATOM 2600 N N . HIS B 1 69 ? -9.477 5.379 -17.594 1 86.88 69 HIS B N 1
ATOM 2601 C CA . HIS B 1 69 ? -9.914 6.113 -16.406 1 86.88 69 HIS B CA 1
ATOM 2602 C C . HIS B 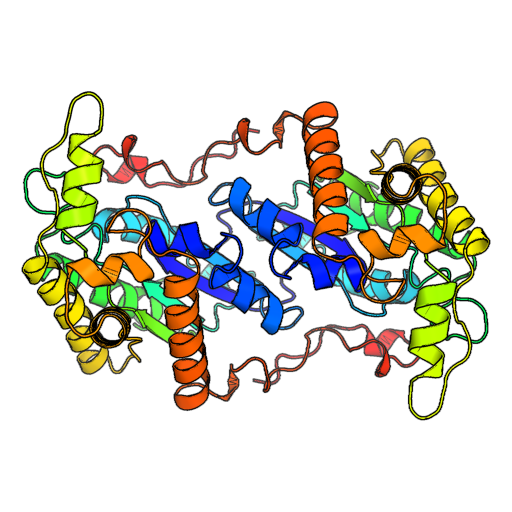1 69 ? -9.203 5.617 -15.156 1 86.88 69 HIS B C 1
ATOM 2604 O O . HIS B 1 69 ? -9.359 6.199 -14.078 1 86.88 69 HIS B O 1
ATOM 2610 N N . VAL B 1 70 ? -8.453 4.496 -15.367 1 93.81 70 VAL B N 1
ATOM 2611 C CA . VAL B 1 70 ? -7.895 3.861 -14.172 1 93.81 70 VAL B CA 1
ATOM 2612 C C . VAL B 1 70 ? -6.379 3.746 -14.312 1 93.81 70 VAL B C 1
ATOM 2614 O O . VAL B 1 70 ? -5.84 3.85 -15.414 1 93.81 70 VAL B O 1
ATOM 2617 N N . PRO B 1 71 ? -5.688 3.607 -13.211 1 95.75 71 PRO B N 1
ATOM 2618 C CA . PRO B 1 71 ? -4.223 3.559 -13.25 1 95.75 71 PRO B CA 1
ATOM 2619 C C . PRO B 1 71 ? -3.695 2.461 -14.172 1 95.75 71 PRO B C 1
ATOM 2621 O O . PRO B 1 71 ? -4.215 1.343 -14.164 1 95.75 71 PRO B O 1
ATOM 2624 N N . LYS B 1 72 ? -2.742 2.803 -14.953 1 96.5 72 LYS B N 1
ATOM 2625 C CA . LYS B 1 72 ? -2.053 1.807 -15.773 1 96.5 72 LYS B CA 1
ATOM 2626 C C . LYS B 1 72 ? -1.248 0.846 -14.898 1 96.5 72 LYS B C 1
ATOM 2628 O O . LYS B 1 72 ? -0.529 1.274 -13.992 1 96.5 72 LYS B O 1
ATOM 2633 N N . VAL B 1 73 ? -1.401 -0.408 -15.141 1 98.38 73 VAL B N 1
ATOM 2634 C CA . VAL B 1 73 ? -0.539 -1.407 -14.516 1 98.38 73 VAL B CA 1
ATOM 2635 C C . VAL B 1 73 ? 0.758 -1.538 -15.312 1 98.38 73 VAL B C 1
ATOM 2637 O O . VAL B 1 73 ? 0.772 -2.129 -16.391 1 98.38 73 VAL B O 1
ATOM 2640 N N . ARG B 1 74 ? 1.828 -1.027 -14.734 1 98.31 74 ARG B N 1
ATOM 2641 C CA . ARG B 1 74 ? 3.102 -1.045 -15.445 1 98.31 74 ARG B CA 1
ATOM 2642 C C . ARG B 1 74 ? 3.781 -2.404 -15.32 1 98.31 74 ARG B C 1
ATOM 2644 O O . ARG B 1 74 ? 4.422 -2.873 -16.266 1 98.31 74 ARG B O 1
ATOM 2651 N N . ILE B 1 75 ? 3.666 -2.996 -14.188 1 98.88 75 ILE B N 1
ATOM 2652 C CA . ILE B 1 75 ? 4.164 -4.34 -13.922 1 98.88 75 ILE B CA 1
ATOM 2653 C C . ILE B 1 75 ? 3.07 -5.176 -13.266 1 98.88 75 ILE B C 1
ATOM 2655 O O . ILE B 1 75 ? 2.396 -4.711 -12.336 1 98.88 75 ILE B O 1
ATOM 2659 N N . LEU B 1 76 ? 2.842 -6.309 -13.773 1 98.94 76 LEU B N 1
ATOM 2660 C CA . LEU B 1 76 ? 1.984 -7.324 -13.172 1 98.94 76 LEU B CA 1
ATOM 2661 C C . LEU B 1 76 ? 2.797 -8.555 -12.766 1 98.94 76 LEU B C 1
ATOM 2663 O O . LEU B 1 76 ? 3.404 -9.211 -13.617 1 98.94 76 LEU B O 1
ATOM 2667 N N . THR B 1 77 ? 2.871 -8.805 -11.477 1 98.94 77 THR B N 1
ATOM 2668 C CA . THR B 1 77 ? 3.439 -10.078 -11.055 1 98.94 77 THR B CA 1
ATOM 2669 C C . THR B 1 77 ? 2.346 -11.133 -10.891 1 98.94 77 THR B C 1
ATOM 2671 O O . THR B 1 77 ? 1.242 -10.82 -10.438 1 98.94 77 THR B O 1
ATOM 2674 N N . ILE B 1 78 ? 2.613 -12.32 -11.273 1 98.94 78 ILE B N 1
ATOM 2675 C CA . ILE B 1 78 ? 1.732 -13.469 -11.102 1 98.94 78 ILE B CA 1
ATOM 2676 C C . ILE B 1 78 ? 2.439 -14.547 -10.273 1 98.94 78 ILE B C 1
ATOM 2678 O O . ILE B 1 78 ? 3.438 -15.117 -10.719 1 98.94 78 ILE B O 1
ATOM 2682 N N . TRP B 1 79 ? 1.952 -14.758 -9.086 1 98.94 79 TRP B N 1
ATOM 2683 C CA . TRP B 1 79 ? 2.633 -15.648 -8.156 1 98.94 79 TRP B CA 1
ATOM 2684 C C . TRP B 1 79 ? 1.66 -16.672 -7.562 1 98.94 79 TRP B C 1
ATOM 2686 O O . TRP B 1 79 ? 1.07 -16.422 -6.508 1 98.94 79 TRP B O 1
ATOM 2696 N N . PHE B 1 80 ? 1.519 -17.859 -8.234 1 98.88 80 PHE B N 1
ATOM 2697 C CA . PHE B 1 80 ? 0.675 -18.969 -7.82 1 98.88 80 PHE B CA 1
ATOM 2698 C C . PHE B 1 80 ? 1.453 -20.281 -7.855 1 98.88 80 PHE B C 1
ATOM 2700 O O . PHE B 1 80 ? 2.666 -20.281 -8.078 1 98.88 80 PHE B O 1
ATOM 2707 N N . GLY B 1 81 ? 0.811 -21.375 -7.562 1 98.81 81 GLY B N 1
ATOM 2708 C CA . GLY B 1 81 ? 1.396 -22.703 -7.613 1 98.81 81 GLY B CA 1
ATOM 2709 C C . GLY B 1 81 ? 1.444 -23.391 -6.258 1 98.81 81 GLY B C 1
ATOM 2710 O O . GLY B 1 81 ? 1.368 -24.609 -6.176 1 98.81 81 GLY B O 1
ATOM 2711 N N . ALA B 1 82 ? 1.58 -22.578 -5.172 1 98.69 82 ALA B N 1
ATOM 2712 C CA . ALA B 1 82 ? 1.665 -23.156 -3.83 1 98.69 82 ALA B CA 1
ATOM 2713 C C . ALA B 1 82 ? 0.392 -23.922 -3.479 1 98.69 82 ALA B C 1
ATOM 2715 O O . ALA B 1 82 ? 0.452 -25.062 -3.049 1 98.69 82 ALA B O 1
ATOM 2716 N N . ASN B 1 83 ? -0.766 -23.281 -3.658 1 98.75 83 ASN B N 1
ATOM 2717 C CA . ASN B 1 83 ? -2.035 -23.938 -3.363 1 98.75 83 ASN B CA 1
ATOM 2718 C C . ASN B 1 83 ? -2.418 -24.922 -4.453 1 98.75 83 ASN B C 1
ATOM 2720 O O . ASN B 1 83 ? -2.926 -26.016 -4.16 1 98.75 83 ASN B O 1
ATOM 2724 N N . ASP B 1 84 ? -2.156 -24.625 -5.707 1 98.88 84 ASP B N 1
ATOM 2725 C CA . ASP B 1 84 ? -2.439 -25.5 -6.836 1 98.88 84 ASP B CA 1
ATOM 2726 C C . ASP B 1 84 ? -1.761 -26.859 -6.656 1 98.88 84 ASP B C 1
ATOM 2728 O O . ASP B 1 84 ? -2.314 -27.891 -7.039 1 98.88 84 ASP B O 1
ATOM 2732 N N . ALA B 1 85 ? -0.636 -26.859 -6.016 1 98.81 85 ALA B N 1
ATOM 2733 C CA . ALA B 1 85 ? 0.208 -28.031 -5.887 1 98.81 85 ALA B CA 1
ATOM 2734 C C . ALA B 1 85 ? -0.25 -28.922 -4.723 1 98.81 85 ALA B C 1
ATOM 2736 O O . ALA B 1 85 ? 0.356 -29.953 -4.445 1 98.81 85 ALA B O 1
ATOM 2737 N N . CYS B 1 86 ? -1.272 -28.5 -4.016 1 98.5 86 CYS B N 1
ATOM 2738 C CA . CYS B 1 86 ? -1.823 -29.391 -3.004 1 98.5 86 CYS B CA 1
ATOM 2739 C C . CYS B 1 86 ? -2.152 -30.75 -3.6 1 98.5 86 CYS B C 1
ATOM 2741 O O . CYS B 1 86 ? -2.463 -30.859 -4.789 1 98.5 86 CYS B O 1
ATOM 2743 N N . ILE B 1 87 ? -2.053 -31.719 -2.736 1 97.38 87 ILE B N 1
ATOM 2744 C CA . ILE B 1 87 ? -2.395 -33.062 -3.211 1 97.38 87 ILE B CA 1
ATOM 2745 C C . ILE B 1 87 ? -3.855 -33.375 -2.889 1 97.38 87 ILE B C 1
ATOM 2747 O O . ILE B 1 87 ? -4.445 -32.75 -2.002 1 97.38 87 ILE B O 1
ATOM 2751 N N . LYS B 1 88 ? -4.418 -34.281 -3.672 1 95.19 88 LYS B N 1
ATOM 2752 C CA . LYS B 1 88 ? -5.773 -34.719 -3.377 1 95.19 88 LYS B CA 1
ATOM 2753 C C . LYS B 1 88 ? -5.855 -35.375 -1.993 1 95.19 88 LYS B C 1
ATOM 2755 O O . LYS B 1 88 ? -4.906 -36 -1.544 1 95.19 88 LYS B O 1
ATOM 2760 N N . PRO B 1 89 ? -6.922 -35.062 -1.278 1 94.81 89 PRO B N 1
ATOM 2761 C CA . PRO B 1 89 ? -8.234 -34.562 -1.706 1 94.81 89 PRO B CA 1
ATOM 2762 C C . PRO B 1 89 ? -8.422 -33.062 -1.426 1 94.81 89 PRO B C 1
ATOM 2764 O O . PRO B 1 89 ? -9.555 -32.594 -1.322 1 94.81 89 PRO B O 1
ATOM 2767 N N . SER B 1 90 ? -7.379 -32.406 -1.158 1 95.19 90 SER B N 1
ATOM 2768 C CA . SER B 1 90 ? -7.523 -30.984 -0.899 1 95.19 90 SER B CA 1
ATOM 2769 C C . SER B 1 90 ? -8.328 -30.297 -2.002 1 95.19 90 SER B C 1
ATOM 2771 O O . SER B 1 90 ? -8.062 -30.5 -3.189 1 95.19 90 SER B O 1
ATOM 2773 N N . PRO B 1 91 ? -9.258 -29.438 -1.646 1 94.19 91 PRO B N 1
ATOM 2774 C CA . PRO B 1 91 ? -10.031 -28.719 -2.656 1 94.19 91 PRO B CA 1
ATOM 2775 C C . PRO B 1 91 ? -9.203 -27.672 -3.404 1 94.19 91 PRO B C 1
ATOM 2777 O O . PRO B 1 91 ? -9.648 -27.141 -4.422 1 94.19 91 PRO B O 1
ATOM 2780 N N . GLN B 1 92 ? -8.016 -27.453 -2.934 1 97 92 GLN B N 1
ATOM 2781 C CA . GLN B 1 92 ? -7.168 -26.438 -3.553 1 97 92 GLN B CA 1
ATOM 2782 C C . GLN B 1 92 ? -6.406 -27.016 -4.742 1 97 92 GLN B C 1
ATOM 2784 O O . GLN B 1 92 ? -5.859 -26.266 -5.555 1 97 92 GLN B O 1
ATOM 2789 N N . HIS B 1 93 ? -6.371 -28.328 -4.871 1 98.19 93 HIS B N 1
ATOM 2790 C CA . HIS B 1 93 ? -5.562 -28.984 -5.887 1 98.19 93 HIS B CA 1
ATOM 2791 C C . HIS B 1 93 ? -6.02 -28.609 -7.293 1 98.19 93 HIS B C 1
ATOM 2793 O O . HIS B 1 93 ? -7.211 -28.672 -7.598 1 98.19 93 HIS B O 1
ATOM 2799 N N . VAL B 1 94 ? -5.105 -28.219 -8.117 1 98.5 94 VAL B N 1
ATOM 2800 C CA . VAL B 1 94 ? -5.273 -28.062 -9.555 1 98.5 94 VAL B CA 1
ATOM 2801 C C . VAL B 1 94 ? -4.273 -28.953 -10.297 1 98.5 94 VAL B C 1
ATOM 2803 O O . VAL B 1 94 ? -3.062 -28.812 -10.109 1 98.5 94 VAL B O 1
ATOM 2806 N N . PRO B 1 95 ? -4.711 -29.859 -11.156 1 98.75 95 PRO B N 1
ATOM 2807 C CA . PRO B 1 95 ? -3.756 -30.688 -11.883 1 98.75 95 PRO B CA 1
ATOM 2808 C C . PRO B 1 95 ? -2.709 -29.875 -12.633 1 98.75 95 PRO B C 1
ATOM 2810 O O . PRO B 1 95 ? -3.021 -28.812 -13.172 1 98.75 95 PRO B O 1
ATOM 2813 N N . LEU B 1 96 ? -1.49 -30.391 -12.727 1 98.75 96 LEU B N 1
ATOM 2814 C CA . LEU B 1 96 ? -0.339 -29.672 -13.258 1 98.75 96 LEU B CA 1
ATOM 2815 C C . LEU B 1 96 ? -0.643 -29.109 -14.648 1 98.75 96 LEU B C 1
ATOM 2817 O O . LEU B 1 96 ? -0.327 -27.953 -14.945 1 98.75 96 LEU B O 1
ATOM 2821 N N . GLY B 1 97 ? -1.19 -29.906 -15.484 1 98.81 97 GLY B N 1
ATOM 2822 C CA . GLY B 1 97 ? -1.539 -29.453 -16.828 1 98.81 97 GLY B CA 1
ATOM 2823 C C . GLY B 1 97 ? -2.496 -28.266 -16.812 1 98.81 97 GLY B C 1
ATOM 2824 O O . GLY B 1 97 ? -2.314 -27.312 -17.562 1 98.81 97 GLY B O 1
ATOM 2825 N N . GLN B 1 98 ? -3.523 -28.344 -15.984 1 98.81 98 GLN B N 1
ATOM 2826 C CA . GLN B 1 98 ? -4.492 -27.266 -15.875 1 98.81 98 GLN B CA 1
ATOM 2827 C C . GLN B 1 98 ? -3.848 -26 -15.289 1 98.81 98 GLN B C 1
ATOM 2829 O O . GLN B 1 98 ? -4.133 -24.891 -15.734 1 98.81 98 GLN B O 1
ATOM 2834 N N . PHE B 1 99 ? -3.039 -26.234 -14.336 1 98.88 99 PHE B N 1
ATOM 2835 C CA . PHE B 1 99 ? -2.289 -25.125 -13.766 1 98.88 99 PHE B CA 1
ATOM 2836 C C . PHE B 1 99 ? -1.483 -24.406 -14.844 1 98.88 99 PHE B C 1
ATOM 2838 O O . PHE B 1 99 ? -1.528 -23.172 -14.945 1 98.88 99 PHE B O 1
ATOM 2845 N N . THR B 1 100 ? -0.76 -25.172 -15.594 1 98.88 100 THR B N 1
ATOM 2846 C CA . THR B 1 100 ? 0.037 -24.625 -16.688 1 98.88 100 THR B CA 1
ATOM 2847 C C . THR B 1 100 ? -0.839 -23.812 -17.641 1 98.88 100 THR B C 1
ATOM 2849 O O . THR B 1 100 ? -0.495 -22.688 -18.016 1 98.88 100 THR B O 1
ATOM 2852 N N . PHE B 1 101 ? -1.947 -24.375 -17.969 1 98.81 101 PHE B N 1
ATOM 2853 C CA . PHE B 1 101 ? -2.902 -23.703 -18.844 1 98.81 101 PHE B CA 1
ATOM 2854 C C . PHE B 1 101 ? -3.385 -22.391 -18.219 1 98.81 101 PHE B C 1
ATOM 2856 O O . PHE B 1 101 ? -3.479 -21.375 -18.906 1 98.81 101 PHE B O 1
ATOM 2863 N N . ASN B 1 102 ? -3.703 -22.438 -16.969 1 98.94 102 ASN B N 1
ATOM 2864 C CA . ASN B 1 102 ? -4.219 -21.266 -16.281 1 98.94 102 ASN B CA 1
ATOM 2865 C C . ASN B 1 102 ? -3.211 -20.125 -16.281 1 98.94 102 ASN B C 1
ATOM 2867 O O . ASN B 1 102 ? -3.58 -18.969 -16.484 1 98.94 102 ASN B O 1
ATOM 2871 N N . ILE B 1 103 ? -1.925 -20.406 -16.016 1 98.94 103 ILE B N 1
ATOM 2872 C CA . ILE B 1 103 ? -0.889 -19.375 -16.047 1 98.94 103 ILE B CA 1
ATOM 2873 C C . ILE B 1 103 ? -0.793 -18.766 -17.438 1 98.94 103 ILE B C 1
ATOM 2875 O O . ILE B 1 103 ? -0.731 -17.547 -17.594 1 98.94 103 ILE B O 1
ATOM 2879 N N . LYS B 1 104 ? -0.816 -19.609 -18.469 1 98.81 104 LYS B N 1
ATOM 2880 C CA . LYS B 1 104 ? -0.782 -19.109 -19.844 1 98.81 104 LYS B CA 1
ATOM 2881 C C . LYS B 1 104 ? -1.993 -18.234 -20.141 1 98.81 104 LYS B C 1
ATOM 2883 O O . LYS B 1 104 ? -1.87 -17.203 -20.797 1 98.81 104 LYS B O 1
ATOM 2888 N N . TYR B 1 105 ? -3.104 -18.656 -19.625 1 98.75 105 TYR B N 1
ATOM 2889 C CA . TYR B 1 105 ? -4.336 -17.906 -19.828 1 98.75 105 TYR B CA 1
ATOM 2890 C C . TYR B 1 105 ? -4.223 -16.516 -19.219 1 98.75 105 TYR B C 1
ATOM 2892 O O . TYR B 1 105 ? -4.633 -15.523 -19.828 1 98.75 105 TYR B O 1
ATOM 2900 N N . LEU B 1 106 ? -3.688 -16.406 -18.047 1 98.81 106 LEU B N 1
ATOM 2901 C CA . LEU B 1 106 ? -3.514 -15.125 -17.375 1 98.81 106 LEU B CA 1
ATOM 2902 C C . LEU B 1 106 ? -2.609 -14.203 -18.188 1 98.81 106 LEU B C 1
ATOM 2904 O O . LEU B 1 106 ? -2.885 -13.008 -18.312 1 98.81 106 LEU B O 1
ATOM 2908 N N . ILE B 1 107 ? -1.521 -14.758 -18.734 1 98.81 107 ILE B N 1
ATOM 2909 C CA . ILE B 1 107 ? -0.644 -13.977 -19.594 1 98.81 107 ILE B CA 1
ATOM 2910 C C . ILE B 1 107 ? -1.426 -13.477 -20.812 1 98.81 107 ILE B C 1
ATOM 2912 O O . ILE B 1 107 ? -1.377 -12.289 -21.141 1 98.81 107 ILE B O 1
ATOM 2916 N N . ASP B 1 108 ? -2.193 -14.336 -21.422 1 98.38 108 ASP B N 1
ATOM 2917 C CA . ASP B 1 108 ? -2.92 -14.023 -22.641 1 98.38 108 ASP B CA 1
ATOM 2918 C C . ASP B 1 108 ? -4.027 -13 -22.375 1 98.38 108 ASP B C 1
ATOM 2920 O O . ASP B 1 108 ? -4.332 -12.172 -23.234 1 98.38 108 ASP B O 1
ATOM 2924 N N . LEU B 1 109 ? -4.625 -13.109 -21.203 1 98.38 109 LEU B N 1
ATOM 2925 C CA . LEU B 1 109 ? -5.656 -12.148 -20.828 1 98.38 109 LEU B CA 1
ATOM 2926 C C . LEU B 1 109 ? -5.148 -10.719 -20.984 1 98.38 109 LEU B C 1
ATOM 2928 O O . LEU B 1 109 ? -5.902 -9.82 -21.375 1 98.38 109 LEU B O 1
ATOM 2932 N N . VAL B 1 110 ? -3.852 -10.523 -20.719 1 98.38 110 VAL B N 1
ATOM 2933 C CA . VAL B 1 110 ? -3.27 -9.18 -20.688 1 98.38 110 VAL B CA 1
ATOM 2934 C C . VAL B 1 110 ? -2.604 -8.867 -22.031 1 98.38 110 VAL B C 1
ATOM 2936 O O . VAL B 1 110 ? -2.732 -7.758 -22.547 1 98.38 110 VAL B O 1
ATOM 2939 N N . HIS B 1 111 ? -1.989 -9.883 -22.703 1 97.75 111 HIS B N 1
ATOM 2940 C CA . HIS B 1 111 ? -1.076 -9.602 -23.797 1 97.75 111 HIS B CA 1
ATOM 2941 C C . HIS B 1 111 ? -1.701 -9.961 -25.141 1 97.75 111 HIS B C 1
ATOM 2943 O O . HIS B 1 111 ? -1.193 -9.57 -26.203 1 97.75 111 HIS B O 1
ATOM 2949 N N . SER B 1 112 ? -2.795 -10.695 -25.141 1 97.62 112 SER B N 1
ATOM 2950 C CA . SER B 1 112 ? -3.416 -11.055 -26.406 1 97.62 112 SER B CA 1
ATOM 2951 C C . SER B 1 112 ? -4.309 -9.938 -26.938 1 97.62 112 SER B C 1
ATOM 2953 O O . SER B 1 112 ? -5.184 -9.453 -26.219 1 97.62 112 SER B O 1
ATOM 2955 N N . SER B 1 113 ? -4.184 -9.633 -28.156 1 96.88 113 SER B N 1
ATOM 2956 C CA . SER B 1 113 ? -4.965 -8.562 -28.781 1 96.88 113 SER B CA 1
ATOM 2957 C C . SER B 1 113 ? -6.438 -8.945 -28.875 1 96.88 113 SER B C 1
ATOM 2959 O O . SER B 1 113 ? -7.301 -8.086 -29.062 1 96.88 113 SER B O 1
ATOM 2961 N N . LYS B 1 114 ? -6.715 -10.172 -28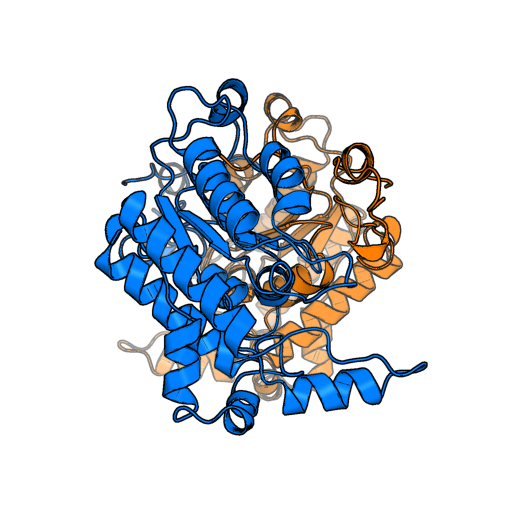.688 1 97.25 114 LYS B N 1
ATOM 2962 C CA . LYS B 1 114 ? -8.094 -10.656 -28.781 1 97.25 114 LYS B CA 1
ATOM 2963 C C . LYS B 1 114 ? -8.789 -10.57 -27.422 1 97.25 114 LYS B C 1
ATOM 2965 O O . LYS B 1 114 ? -10.008 -10.711 -27.328 1 97.25 114 LYS B O 1
ATOM 2970 N N . SER B 1 115 ? -8.016 -10.344 -26.406 1 97.81 115 SER B N 1
ATOM 2971 C CA . SER B 1 115 ? -8.562 -10.281 -25.062 1 97.81 115 SER B CA 1
ATOM 2972 C C . SER B 1 115 ? -9.273 -8.953 -24.812 1 97.81 115 SER B C 1
ATOM 2974 O O . SER B 1 115 ? -8.773 -7.895 -25.203 1 97.81 115 SER B O 1
ATOM 2976 N N . PRO B 1 116 ? -10.422 -9.008 -24.141 1 97.62 116 PRO B N 1
ATOM 2977 C CA . PRO B 1 116 ? -11.062 -7.754 -23.719 1 97.62 116 PRO B CA 1
ATOM 2978 C C . PRO B 1 116 ? -10.227 -6.969 -22.719 1 97.62 116 PRO B C 1
ATOM 2980 O O . PRO B 1 116 ? -10.516 -5.801 -22.453 1 97.62 116 PRO B O 1
ATOM 2983 N N . HIS B 1 117 ? -9.203 -7.586 -22.172 1 98.12 117 HIS B N 1
ATOM 2984 C CA . HIS B 1 117 ? -8.344 -6.961 -21.172 1 98.12 117 HIS B CA 1
ATOM 2985 C C . HIS B 1 117 ? -6.984 -6.602 -21.75 1 98.12 117 HIS B C 1
ATOM 2987 O O . HIS B 1 117 ? -6.031 -6.352 -21.016 1 98.12 117 HIS B O 1
ATOM 2993 N N . TYR B 1 118 ? -6.895 -6.574 -23.047 1 98.06 118 TYR B N 1
ATOM 2994 C CA . TYR B 1 118 ? -5.629 -6.344 -23.734 1 98.06 118 TYR B CA 1
ATOM 2995 C C . TYR B 1 118 ? -4.953 -5.074 -23.234 1 98.06 118 TYR B C 1
ATOM 2997 O O . TYR B 1 118 ? -5.539 -3.992 -23.281 1 98.06 118 TYR B O 1
ATOM 3005 N N . SER B 1 119 ? -3.736 -5.223 -22.734 1 97.31 119 SER B N 1
ATOM 3006 C CA . SER B 1 119 ? -2.879 -4.145 -22.25 1 97.31 119 SER B CA 1
ATOM 3007 C C . SER B 1 119 ? -1.421 -4.391 -22.609 1 97.31 119 SER B C 1
ATOM 3009 O O . SER B 1 119 ? -0.633 -4.848 -21.781 1 97.31 119 SER B O 1
ATOM 3011 N N . PRO B 1 120 ? -1.029 -4.059 -23.797 1 92.12 120 PRO B N 1
ATOM 3012 C CA . PRO B 1 120 ? 0.297 -4.418 -24.312 1 92.12 120 PRO B CA 1
ATOM 3013 C C . PRO B 1 120 ? 1.428 -3.734 -23.547 1 92.12 120 PRO B C 1
ATOM 3015 O O . PRO B 1 120 ? 2.562 -4.215 -23.547 1 92.12 120 PRO B O 1
ATOM 3018 N N . ASP B 1 121 ? 1.146 -2.656 -22.859 1 93.06 121 ASP B N 1
ATOM 3019 C CA . ASP B 1 121 ? 2.188 -1.909 -22.172 1 93.06 121 ASP B CA 1
ATOM 3020 C C . ASP B 1 121 ? 2.445 -2.492 -20.781 1 93.06 121 ASP B C 1
ATOM 3022 O O . ASP B 1 121 ? 3.402 -2.105 -20.109 1 93.06 121 ASP B O 1
ATOM 3026 N N . THR B 1 122 ? 1.59 -3.367 -20.297 1 98.06 122 THR B N 1
ATOM 3027 C CA . THR B 1 122 ? 1.805 -4.023 -19 1 98.06 122 THR B CA 1
ATOM 3028 C C . THR B 1 122 ? 2.904 -5.078 -19.109 1 98.06 122 THR B C 1
ATOM 3030 O O . THR B 1 122 ? 2.82 -5.988 -19.938 1 98.06 122 THR B O 1
ATOM 3033 N N . ARG B 1 123 ? 3.947 -4.922 -18.328 1 98.62 123 ARG B N 1
ATOM 3034 C CA . ARG B 1 123 ? 4.988 -5.941 -18.234 1 98.62 123 ARG B CA 1
ATOM 3035 C C . ARG B 1 123 ? 4.621 -7.008 -17.203 1 98.62 123 ARG B C 1
ATOM 3037 O O . ARG B 1 123 ? 4.195 -6.688 -16.094 1 98.62 123 ARG B O 1
ATOM 3044 N N . ILE B 1 124 ? 4.754 -8.266 -17.609 1 98.81 124 ILE B N 1
ATOM 3045 C CA . ILE B 1 124 ? 4.406 -9.359 -16.703 1 98.81 124 ILE B CA 1
ATOM 3046 C C . ILE B 1 124 ? 5.676 -10.023 -16.188 1 98.81 124 ILE B C 1
ATOM 3048 O O . ILE B 1 124 ? 6.629 -10.242 -16.938 1 98.81 124 ILE B O 1
ATOM 3052 N N . ILE B 1 125 ? 5.75 -10.312 -14.93 1 98.94 125 ILE B N 1
ATOM 3053 C CA . ILE B 1 125 ? 6.762 -11.148 -14.305 1 98.94 125 ILE B CA 1
ATOM 3054 C C . ILE B 1 125 ? 6.094 -12.344 -13.617 1 98.94 125 ILE B C 1
ATOM 3056 O O . ILE B 1 125 ? 5.223 -12.164 -12.766 1 98.94 125 ILE B O 1
ATOM 3060 N N . LEU B 1 126 ? 6.465 -13.547 -14.023 1 98.94 126 LEU B N 1
ATOM 3061 C CA . LEU B 1 126 ? 6.02 -14.75 -13.32 1 98.94 126 LEU B CA 1
ATOM 3062 C C . LEU B 1 126 ? 6.93 -15.055 -12.133 1 98.94 126 LEU B C 1
ATOM 3064 O O . LEU B 1 126 ? 8.125 -14.758 -12.172 1 98.94 126 LEU B O 1
ATOM 3068 N N . ILE B 1 127 ? 6.41 -15.625 -11.094 1 98.94 127 ILE B N 1
ATOM 3069 C CA . ILE B 1 127 ? 7.172 -16.016 -9.914 1 98.94 127 ILE B CA 1
ATOM 3070 C C . ILE B 1 127 ? 6.875 -17.484 -9.578 1 98.94 127 ILE B C 1
ATOM 3072 O O . ILE B 1 127 ? 5.711 -17.891 -9.539 1 98.94 127 ILE B O 1
ATOM 3076 N N . THR B 1 128 ? 7.836 -18.266 -9.383 1 98.94 128 THR B N 1
ATOM 3077 C CA . THR B 1 128 ? 7.637 -19.672 -9.023 1 98.94 128 THR B CA 1
ATOM 3078 C C . THR B 1 128 ? 7.176 -19.797 -7.578 1 98.94 128 THR B C 1
ATOM 3080 O O . THR B 1 128 ? 7.562 -18.984 -6.727 1 98.94 128 THR B O 1
ATOM 3083 N N . PRO B 1 129 ? 6.289 -20.797 -7.312 1 98.88 129 PRO B N 1
ATOM 3084 C CA . PRO B 1 129 ? 6.039 -21.047 -5.891 1 98.88 129 PRO B CA 1
ATOM 3085 C C . PRO B 1 129 ? 7.305 -21.422 -5.121 1 98.88 129 PRO B C 1
ATOM 3087 O O . PRO B 1 129 ? 8.227 -22 -5.695 1 98.88 129 PRO B O 1
ATOM 3090 N N . PRO B 1 130 ? 7.363 -21.016 -3.873 1 98.81 130 PRO B N 1
ATOM 3091 C CA . PRO B 1 130 ? 8.5 -21.453 -3.057 1 98.81 130 PRO B CA 1
ATOM 3092 C C . PRO B 1 130 ? 8.492 -22.953 -2.77 1 98.81 130 PRO B C 1
ATOM 3094 O O . PRO B 1 130 ? 7.457 -23.609 -2.92 1 98.81 130 PRO B O 1
ATOM 3097 N N . PRO B 1 131 ? 9.68 -23.469 -2.453 1 98.75 131 PRO B N 1
ATOM 3098 C CA . PRO B 1 131 ? 9.656 -24.844 -1.956 1 98.75 131 PRO B CA 1
ATOM 3099 C C . PRO B 1 131 ? 8.883 -24.984 -0.644 1 98.75 131 PRO B C 1
ATOM 3101 O O . PRO B 1 131 ? 8.805 -24.031 0.132 1 98.75 131 PRO B O 1
ATOM 3104 N N . VAL B 1 132 ? 8.344 -26.172 -0.441 1 98.62 132 VAL B N 1
ATOM 3105 C CA . VAL B 1 132 ? 7.656 -26.469 0.813 1 98.62 132 VAL B CA 1
ATOM 3106 C C . VAL B 1 132 ? 8.586 -27.25 1.738 1 98.62 132 VAL B C 1
ATOM 3108 O O . VAL B 1 132 ? 9.391 -28.062 1.277 1 98.62 132 VAL B O 1
ATOM 3111 N N . ASN B 1 133 ? 8.578 -26.938 2.967 1 98.75 133 ASN B N 1
ATOM 3112 C CA . ASN B 1 133 ? 9.164 -27.766 4.016 1 98.75 133 ASN B CA 1
ATOM 3113 C C . ASN B 1 133 ? 8.141 -28.719 4.609 1 98.75 133 ASN B C 1
ATOM 3115 O O . ASN B 1 133 ? 7.402 -28.359 5.527 1 98.75 133 ASN B O 1
ATOM 3119 N N . THR B 1 134 ? 8.148 -29.953 4.141 1 98.5 134 THR B N 1
ATOM 3120 C CA . THR B 1 134 ? 7.082 -30.891 4.492 1 98.5 134 THR B CA 1
ATOM 3121 C C . THR B 1 134 ? 7.195 -31.312 5.953 1 98.5 134 THR B C 1
ATOM 3123 O O . THR B 1 134 ? 6.199 -31.703 6.566 1 98.5 134 THR B O 1
ATOM 3126 N N . TYR B 1 135 ? 8.414 -31.234 6.535 1 98.38 135 TYR B N 1
ATOM 3127 C CA . TYR B 1 135 ? 8.586 -31.531 7.957 1 98.38 135 TYR B CA 1
ATOM 3128 C C . TYR B 1 135 ? 7.898 -30.469 8.812 1 98.38 135 TYR B C 1
ATOM 3130 O O . TYR B 1 135 ? 7.121 -30.797 9.719 1 98.38 135 TYR B O 1
ATOM 3138 N N . GLN B 1 136 ? 8.188 -29.281 8.5 1 98.38 136 GLN B N 1
ATOM 3139 C CA . GLN B 1 136 ? 7.586 -28.172 9.227 1 98.38 136 GLN B CA 1
ATOM 3140 C C . GLN B 1 136 ? 6.078 -28.109 9 1 98.38 136 GLN B C 1
ATOM 3142 O O . GLN B 1 136 ? 5.309 -27.922 9.945 1 98.38 136 GLN B O 1
ATOM 3147 N N . ARG B 1 137 ? 5.66 -28.25 7.785 1 98.06 137 ARG B N 1
ATOM 3148 C CA . ARG B 1 137 ? 4.246 -28.219 7.43 1 98.06 137 ARG B CA 1
ATOM 3149 C C . ARG B 1 137 ? 3.479 -29.344 8.102 1 98.06 137 ARG B C 1
ATOM 3151 O O . ARG B 1 137 ? 2.391 -29.141 8.641 1 98.06 137 ARG B O 1
ATOM 3158 N N . GLY B 1 138 ? 4.062 -30.516 7.984 1 97.69 138 GLY B N 1
ATOM 3159 C CA . GLY B 1 138 ? 3.449 -31.672 8.633 1 97.69 138 GLY B CA 1
ATOM 3160 C C . GLY B 1 138 ? 3.238 -31.469 10.125 1 97.69 138 GLY B C 1
ATOM 3161 O O . GLY B 1 138 ? 2.168 -31.766 10.648 1 97.69 138 GLY B O 1
ATOM 3162 N N . ALA B 1 139 ? 4.25 -30.984 10.82 1 97.56 139 ALA B N 1
ATOM 3163 C CA . ALA B 1 139 ? 4.156 -30.734 12.258 1 97.56 139 ALA B CA 1
ATOM 3164 C C . ALA B 1 139 ? 3.066 -29.703 12.562 1 97.56 139 ALA B C 1
ATOM 3166 O O . ALA B 1 139 ? 2.299 -29.859 13.516 1 97.56 139 ALA B O 1
ATOM 3167 N N . ASP B 1 140 ? 3.006 -28.672 11.758 1 96.31 140 ASP B N 1
ATOM 3168 C CA . ASP B 1 140 ? 1.997 -27.641 11.93 1 96.31 140 ASP B CA 1
ATOM 3169 C C . ASP B 1 140 ? 0.589 -28.203 11.766 1 96.31 140 ASP B C 1
ATOM 3171 O O . ASP B 1 140 ? -0.292 -27.938 12.586 1 96.31 140 ASP B O 1
ATOM 3175 N N . LEU B 1 141 ? 0.382 -28.938 10.734 1 96.81 141 LEU B N 1
ATOM 3176 C CA . LEU B 1 141 ? -0.925 -29.516 10.43 1 96.81 141 LEU B CA 1
ATOM 3177 C C . LEU B 1 141 ? -1.339 -30.516 11.508 1 96.81 141 LEU B C 1
ATOM 3179 O O . LEU B 1 141 ? -2.498 -30.531 11.93 1 96.81 141 LEU B O 1
ATOM 3183 N N . GLN B 1 142 ? -0.414 -31.25 11.945 1 97 142 GLN B N 1
ATOM 3184 C CA . GLN B 1 142 ? -0.69 -32.25 12.961 1 97 142 GLN B CA 1
ATOM 3185 C C . GLN B 1 142 ? -1.03 -31.609 14.297 1 97 142 GLN B C 1
ATOM 3187 O O . GLN B 1 142 ? -1.742 -32.188 15.117 1 97 142 GLN B O 1
ATOM 3192 N N . ALA B 1 143 ? -0.535 -30.422 14.586 1 97.19 143 ALA B N 1
ATOM 3193 C CA . ALA B 1 143 ? -0.738 -29.734 15.859 1 97.19 143 ALA B CA 1
ATOM 3194 C C . ALA B 1 143 ? -2.121 -29.094 15.914 1 97.19 143 ALA B C 1
ATOM 3196 O O . ALA B 1 143 ? -2.539 -28.594 16.969 1 97.19 143 ALA B O 1
ATOM 3197 N N . ARG B 1 144 ? -2.801 -29.094 14.75 1 94.94 144 ARG B N 1
ATOM 3198 C CA . ARG B 1 144 ? -4.133 -28.5 14.703 1 94.94 144 ARG B CA 1
ATOM 3199 C C . ARG B 1 144 ? -5.16 -29.406 15.359 1 94.94 144 ARG B C 1
ATOM 3201 O O . ARG B 1 144 ? -4.855 -30.547 15.711 1 94.94 144 ARG B O 1
ATOM 3208 N N . THR B 1 145 ? -6.391 -28.844 15.742 1 94.88 145 THR B N 1
ATOM 3209 C CA . THR B 1 145 ? -7.496 -29.578 16.344 1 94.88 145 THR B CA 1
ATOM 3210 C C . THR B 1 145 ? -8.75 -29.484 15.469 1 94.88 145 THR B C 1
ATOM 3212 O O . THR B 1 145 ? -9.367 -28.422 15.375 1 94.88 145 THR B O 1
ATOM 3215 N N . PRO B 1 146 ? -9.125 -30.531 14.875 1 95.38 146 PRO B N 1
ATOM 3216 C CA . PRO B 1 146 ? -8.461 -31.828 14.805 1 95.38 146 PRO B CA 1
ATOM 3217 C C . PRO B 1 146 ? -7.203 -31.812 13.938 1 95.38 146 PRO B C 1
ATOM 3219 O O . PRO B 1 146 ? -7.027 -30.906 13.125 1 95.38 146 PRO B O 1
ATOM 3222 N N . PRO B 1 147 ? -6.27 -32.781 14.148 1 96.19 147 PRO B N 1
ATOM 3223 C CA . PRO B 1 147 ? -5.07 -32.844 13.312 1 96.19 147 PRO B CA 1
ATOM 3224 C C . PRO B 1 147 ? -5.395 -33.062 11.828 1 96.19 147 PRO B C 1
ATOM 3226 O O . PRO B 1 147 ? -6.375 -33.719 11.492 1 96.19 147 PRO B O 1
ATOM 3229 N N . LEU B 1 148 ? -4.52 -32.5 11.039 1 96 148 LEU B N 1
ATOM 3230 C CA . LEU B 1 148 ? -4.68 -32.625 9.594 1 96 148 LEU B CA 1
ATOM 3231 C C . LEU B 1 148 ? -3.514 -33.375 8.984 1 96 148 LEU B C 1
ATOM 3233 O O . LEU B 1 148 ? -2.4 -33.375 9.516 1 96 148 LEU B O 1
ATOM 3237 N N . ALA B 1 149 ? -3.803 -34.031 7.895 1 96.31 149 ALA B N 1
ATOM 3238 C CA . ALA B 1 149 ? -2.766 -34.719 7.137 1 96.31 149 ALA B CA 1
ATOM 3239 C C . ALA B 1 149 ? -1.951 -33.75 6.293 1 96.31 149 ALA B C 1
ATOM 3241 O O . ALA B 1 149 ? -2.406 -32.625 6.004 1 96.31 149 ALA B O 1
ATOM 3242 N N . LEU B 1 150 ? -0.738 -34.156 5.957 1 97.38 150 LEU B N 1
ATOM 3243 C CA . LEU B 1 150 ? 0.099 -33.375 5.055 1 97.38 150 LEU B CA 1
ATOM 3244 C C . LEU B 1 150 ? -0.622 -33.094 3.736 1 97.38 150 LEU B C 1
ATOM 3246 O O . LEU B 1 150 ? -1.244 -34 3.172 1 97.38 150 LEU B O 1
ATOM 3250 N N . ASP B 1 151 ? -0.521 -31.891 3.195 1 97.19 151 ASP B N 1
ATOM 3251 C CA . ASP B 1 151 ? -1.367 -31.516 2.068 1 97.19 151 ASP B CA 1
ATOM 3252 C C . ASP B 1 151 ? -0.525 -31.172 0.842 1 97.19 151 ASP B C 1
ATOM 3254 O O . ASP B 1 151 ? -1.065 -30.891 -0.23 1 97.19 151 ASP B O 1
ATOM 3258 N N . ARG B 1 152 ? 0.792 -31.188 1.036 1 97.38 152 ARG B N 1
ATOM 3259 C CA . ARG B 1 152 ? 1.719 -30.828 -0.035 1 97.38 152 ARG B CA 1
ATOM 3260 C C . ARG B 1 152 ? 2.969 -31.703 0.017 1 97.38 152 ARG B C 1
ATOM 3262 O O . ARG B 1 152 ? 3.418 -32.094 1.098 1 97.38 152 ARG B O 1
ATOM 3269 N N . LEU B 1 153 ? 3.488 -32 -1.17 1 98.25 153 LEU B N 1
ATOM 3270 C CA . LEU B 1 153 ? 4.738 -32.75 -1.267 1 98.25 153 LEU B CA 1
ATOM 3271 C C . LEU B 1 153 ? 5.832 -31.891 -1.906 1 98.25 153 LEU B C 1
ATOM 3273 O O . LEU B 1 153 ? 5.555 -31.078 -2.795 1 98.25 153 LEU B O 1
ATOM 3277 N N . PHE B 1 154 ? 7.023 -32.062 -1.45 1 98.56 154 PHE B N 1
ATOM 3278 C CA . PHE B 1 154 ? 8.172 -31.297 -1.915 1 98.56 154 PHE B CA 1
ATOM 3279 C C . PHE B 1 154 ? 8.336 -31.422 -3.426 1 98.56 154 PHE B C 1
ATOM 3281 O O . PHE B 1 154 ? 8.383 -30.422 -4.137 1 98.56 154 PHE B O 1
ATOM 3288 N N . GLU B 1 155 ? 8.359 -32.656 -3.959 1 98.38 155 GLU B N 1
ATOM 3289 C CA . GLU B 1 155 ? 8.594 -32.906 -5.379 1 98.38 155 GLU B CA 1
ATOM 3290 C C . GLU B 1 155 ? 7.434 -32.406 -6.23 1 98.38 155 GLU B C 1
ATOM 3292 O O . GLU B 1 155 ? 7.641 -31.938 -7.352 1 98.38 155 GLU B O 1
ATOM 3297 N N . THR B 1 156 ? 6.223 -32.531 -5.723 1 98.56 156 THR B N 1
ATOM 3298 C CA . THR B 1 156 ? 5.074 -32 -6.445 1 98.56 156 THR B CA 1
ATOM 3299 C C . THR B 1 156 ? 5.203 -30.5 -6.621 1 98.56 156 THR B C 1
ATOM 3301 O O . THR B 1 156 ? 5.023 -29.984 -7.727 1 98.56 156 THR B O 1
ATOM 3304 N N . THR B 1 157 ? 5.543 -29.812 -5.578 1 98.44 157 THR B N 1
ATOM 3305 C CA . THR B 1 157 ? 5.703 -28.375 -5.633 1 98.44 157 THR B CA 1
ATOM 3306 C C . THR B 1 157 ? 6.809 -27.984 -6.613 1 98.44 157 THR B C 1
ATOM 3308 O O . THR B 1 157 ? 6.695 -26.984 -7.328 1 98.44 157 THR B O 1
ATOM 3311 N N . ARG B 1 158 ? 7.855 -28.781 -6.637 1 98.75 158 ARG B N 1
ATOM 3312 C CA . ARG B 1 158 ? 8.938 -28.531 -7.586 1 98.75 158 ARG B CA 1
ATOM 3313 C C . ARG B 1 158 ? 8.43 -28.594 -9.023 1 98.75 158 ARG B C 1
ATOM 3315 O O . ARG B 1 158 ? 8.836 -27.781 -9.859 1 98.75 158 ARG B O 1
ATOM 3322 N N . GLN B 1 159 ? 7.559 -29.516 -9.336 1 98.88 159 GLN B N 1
ATOM 3323 C CA . GLN B 1 159 ? 6.996 -29.641 -10.672 1 98.88 159 GLN B CA 1
ATOM 3324 C C . GLN B 1 159 ? 6.199 -28.406 -11.062 1 98.88 159 GLN B C 1
ATOM 3326 O O . GLN B 1 159 ? 6.254 -27.969 -12.211 1 98.88 159 GLN B O 1
ATOM 3331 N N . TYR B 1 160 ? 5.488 -27.875 -10.141 1 98.94 160 TYR B N 1
ATOM 3332 C CA . TYR B 1 160 ? 4.719 -26.656 -10.406 1 98.94 160 TYR B CA 1
ATOM 3333 C C . TYR B 1 160 ? 5.637 -25.469 -10.625 1 98.94 160 TYR B C 1
ATOM 3335 O O . TYR B 1 160 ? 5.367 -24.609 -11.477 1 98.94 160 TYR B O 1
ATOM 3343 N N . ALA B 1 161 ? 6.746 -25.391 -9.867 1 98.94 161 ALA B N 1
ATOM 3344 C CA . ALA B 1 161 ? 7.742 -24.344 -10.094 1 98.94 161 ALA B CA 1
ATOM 3345 C C . ALA B 1 161 ? 8.352 -24.453 -11.492 1 98.94 161 ALA B C 1
ATOM 3347 O O . ALA B 1 161 ? 8.484 -23.453 -12.195 1 98.94 161 ALA B O 1
ATOM 3348 N N . GLN B 1 162 ? 8.656 -25.688 -11.867 1 98.94 162 GLN B N 1
ATOM 3349 C CA . GLN B 1 162 ? 9.219 -25.906 -13.195 1 98.94 162 GLN B CA 1
ATOM 3350 C C . GLN B 1 162 ? 8.227 -25.516 -14.281 1 98.94 162 GLN B C 1
ATOM 3352 O O . GLN B 1 162 ? 8.609 -24.953 -15.312 1 98.94 162 GLN B O 1
ATOM 3357 N N . ALA B 1 163 ? 6.969 -25.812 -14.047 1 98.94 163 ALA B N 1
ATOM 3358 C CA . ALA B 1 163 ? 5.934 -25.422 -15.008 1 98.94 163 ALA B CA 1
ATOM 3359 C C . ALA B 1 163 ? 5.914 -23.906 -15.219 1 98.94 163 ALA B C 1
ATOM 3361 O O . ALA B 1 163 ? 5.762 -23.438 -16.344 1 98.94 163 ALA B O 1
ATOM 3362 N N . VAL B 1 164 ? 6.062 -23.125 -14.156 1 98.94 164 VAL B N 1
ATOM 3363 C CA . VAL B 1 164 ? 6.086 -21.672 -14.258 1 98.94 164 VAL B CA 1
ATOM 3364 C C . VAL B 1 164 ? 7.277 -21.219 -15.102 1 98.94 164 VAL B C 1
ATOM 3366 O O . VAL B 1 164 ? 7.145 -20.344 -15.961 1 98.94 164 VAL B O 1
ATOM 3369 N N . ILE B 1 165 ? 8.43 -21.828 -14.867 1 98.94 165 ILE B N 1
ATOM 3370 C CA . ILE B 1 165 ? 9.641 -21.516 -15.625 1 98.94 165 ILE B CA 1
ATOM 3371 C C . ILE B 1 165 ? 9.414 -21.812 -17.109 1 98.94 165 ILE B C 1
ATOM 3373 O O . ILE B 1 165 ? 9.742 -20.984 -17.969 1 98.94 165 ILE B O 1
ATOM 3377 N N . ASP B 1 166 ? 8.828 -22.969 -17.375 1 98.88 166 ASP B N 1
ATOM 3378 C CA . ASP B 1 166 ? 8.586 -23.375 -18.75 1 98.88 166 ASP B CA 1
ATOM 3379 C C . ASP B 1 166 ? 7.609 -22.438 -19.453 1 98.88 166 ASP B C 1
ATOM 3381 O O . ASP B 1 166 ? 7.824 -22.047 -20.594 1 98.88 166 ASP B O 1
ATOM 3385 N N . VAL B 1 167 ? 6.52 -22.062 -18.75 1 98.88 167 VAL B N 1
ATOM 3386 C CA . VAL B 1 167 ? 5.547 -21.125 -19.312 1 98.88 167 VAL B CA 1
ATOM 3387 C C . VAL B 1 167 ? 6.223 -19.797 -19.609 1 98.88 167 VAL B C 1
ATOM 3389 O O . VAL B 1 167 ? 5.984 -19.188 -20.656 1 98.88 167 VAL B O 1
ATOM 3392 N N . GLY B 1 168 ? 7.062 -19.281 -18.625 1 98.81 168 GLY B N 1
ATOM 3393 C CA . GLY B 1 168 ? 7.785 -18.047 -18.844 1 98.81 168 GLY B CA 1
ATOM 3394 C C . GLY B 1 168 ? 8.664 -18.062 -20.078 1 98.81 168 GLY B C 1
ATOM 3395 O O . GLY B 1 168 ? 8.68 -17.109 -20.859 1 98.81 168 GLY B O 1
ATOM 3396 N N . ARG B 1 169 ? 9.328 -19.156 -20.281 1 98.5 169 ARG B N 1
ATOM 3397 C CA . ARG B 1 169 ? 10.18 -19.328 -21.453 1 98.5 169 ARG B CA 1
ATOM 3398 C C . ARG B 1 169 ? 9.359 -19.328 -22.734 1 98.5 169 ARG B C 1
ATOM 3400 O O . ARG B 1 169 ? 9.688 -18.625 -23.688 1 98.5 169 ARG B O 1
ATOM 3407 N N . GLU B 1 170 ? 8.312 -20.047 -22.734 1 98.44 170 GLU B N 1
ATOM 3408 C CA . GLU B 1 170 ? 7.473 -20.188 -23.922 1 98.44 170 GLU B CA 1
ATOM 3409 C C . GLU B 1 170 ? 6.824 -18.859 -24.297 1 98.44 170 GLU B C 1
ATOM 3411 O O . GLU B 1 170 ? 6.727 -18.516 -25.469 1 98.44 170 GLU B O 1
ATOM 3416 N N . ALA B 1 171 ? 6.383 -18.109 -23.312 1 97.94 171 ALA B N 1
ATOM 3417 C CA . ALA B 1 171 ? 5.652 -16.859 -23.531 1 97.94 171 ALA B CA 1
ATOM 3418 C C . ALA B 1 171 ? 6.605 -15.672 -23.609 1 97.94 171 ALA B C 1
ATOM 3420 O O . ALA B 1 171 ? 6.18 -14.539 -23.828 1 97.94 171 ALA B O 1
ATOM 3421 N N . ASN B 1 172 ? 7.934 -15.922 -23.391 1 97.44 172 ASN B N 1
ATOM 3422 C CA . ASN B 1 172 ? 8.945 -14.867 -23.344 1 97.44 172 ASN B CA 1
ATOM 3423 C C . ASN B 1 172 ? 8.617 -13.82 -22.297 1 97.44 172 ASN B C 1
ATOM 3425 O O . ASN B 1 172 ? 8.602 -12.617 -22.578 1 97.44 172 ASN B O 1
ATOM 3429 N N . VAL B 1 173 ? 8.266 -14.258 -21.156 1 98.12 173 VAL B N 1
ATOM 3430 C CA . VAL B 1 173 ? 7.996 -13.453 -19.969 1 98.12 173 VAL B CA 1
ATOM 3431 C C . VAL B 1 173 ? 9.031 -13.766 -18.891 1 98.12 173 VAL B C 1
ATOM 3433 O O . VAL B 1 173 ? 9.344 -14.938 -18.641 1 98.12 173 VAL B O 1
ATOM 3436 N N . PRO B 1 174 ? 9.625 -12.734 -18.234 1 98.75 174 PRO B N 1
ATOM 3437 C CA . PRO B 1 174 ? 10.609 -13 -17.188 1 98.75 174 PRO B CA 1
ATOM 3438 C C . PRO B 1 174 ? 10.031 -13.812 -16.031 1 98.75 174 PRO B C 1
ATOM 3440 O O . PRO B 1 174 ? 8.852 -13.664 -15.688 1 98.75 174 PRO B O 1
ATOM 3443 N N . VAL B 1 175 ? 10.906 -14.625 -15.445 1 98.88 175 VAL B N 1
ATOM 3444 C CA . VAL B 1 175 ? 10.516 -15.445 -14.305 1 98.88 175 VAL B CA 1
ATOM 3445 C C . VAL B 1 175 ? 11.453 -15.172 -13.125 1 98.88 175 VAL B C 1
ATOM 3447 O O . VAL B 1 175 ? 12.68 -15.172 -13.281 1 98.88 175 VAL B O 1
ATOM 3450 N N . VAL B 1 176 ? 10.906 -14.828 -12.008 1 98.88 176 VAL B N 1
ATOM 3451 C CA . VAL B 1 176 ? 11.617 -14.828 -10.742 1 98.88 176 VAL B CA 1
ATOM 3452 C C . VAL B 1 176 ? 11.539 -16.219 -10.102 1 98.88 176 VAL B C 1
ATOM 3454 O O . VAL B 1 176 ? 10.469 -16.641 -9.648 1 98.88 176 VAL B O 1
ATOM 3457 N N . ASP B 1 177 ? 12.609 -16.891 -10.031 1 98.81 177 ASP B N 1
ATOM 3458 C CA . ASP B 1 177 ? 12.648 -18.266 -9.562 1 98.81 177 ASP B CA 1
ATOM 3459 C C . ASP B 1 177 ? 12.898 -18.328 -8.062 1 98.81 177 ASP B C 1
ATOM 3461 O O . ASP B 1 177 ? 13.992 -18.719 -7.621 1 98.81 177 ASP B O 1
ATOM 3465 N N . VAL B 1 178 ? 11.906 -18.109 -7.305 1 98.81 178 VAL B N 1
ATOM 3466 C CA . VAL B 1 178 ? 11.961 -18.109 -5.848 1 98.81 178 VAL B CA 1
ATOM 3467 C C . VAL B 1 178 ? 12.242 -19.516 -5.34 1 98.81 178 VAL B C 1
ATOM 3469 O O . VAL B 1 178 ? 12.93 -19.703 -4.332 1 98.81 178 VAL B O 1
ATOM 3472 N N . TRP B 1 179 ? 11.68 -20.516 -6.027 1 98.81 179 TRP B N 1
ATOM 3473 C CA . TRP B 1 179 ? 11.914 -21.891 -5.625 1 98.81 179 TRP B CA 1
ATOM 3474 C C . TRP B 1 179 ? 13.406 -22.188 -5.539 1 98.81 179 TRP B C 1
ATOM 3476 O O . TRP B 1 179 ? 13.914 -22.562 -4.48 1 98.81 179 TRP B O 1
ATOM 3486 N N . ALA B 1 180 ? 14.117 -21.984 -6.594 1 98.81 180 ALA B N 1
ATOM 3487 C CA . ALA B 1 180 ? 15.547 -22.281 -6.648 1 98.81 180 ALA B CA 1
ATOM 3488 C C . ALA B 1 180 ? 16.328 -21.422 -5.66 1 98.81 180 ALA B C 1
ATOM 3490 O O . ALA B 1 180 ? 17.25 -21.906 -5.008 1 98.81 180 ALA B O 1
ATOM 3491 N N . ALA B 1 181 ? 15.984 -20.125 -5.574 1 98.88 181 ALA B N 1
ATOM 3492 C CA . ALA B 1 181 ? 16.719 -19.203 -4.703 1 98.88 181 ALA B CA 1
ATOM 3493 C C . ALA B 1 181 ? 16.641 -19.656 -3.246 1 98.88 181 ALA B C 1
ATOM 3495 O O . ALA B 1 181 ? 17.656 -19.703 -2.547 1 98.88 181 ALA B O 1
ATOM 3496 N N . LEU B 1 182 ? 15.422 -20 -2.814 1 98.88 182 LEU B N 1
ATOM 3497 C CA . LEU B 1 182 ? 15.258 -20.422 -1.43 1 98.88 182 LEU B CA 1
ATOM 3498 C C . LEU B 1 182 ? 15.898 -21.781 -1.195 1 98.88 182 LEU B C 1
ATOM 3500 O O . LEU B 1 182 ? 16.5 -22.016 -0.147 1 98.88 182 LEU B O 1
ATOM 3504 N N . TRP B 1 183 ? 15.758 -22.688 -2.174 1 98.81 183 TRP B N 1
ATOM 3505 C CA . TRP B 1 183 ? 16.359 -24 -2.072 1 98.81 183 TRP B CA 1
ATOM 3506 C C . TRP B 1 183 ? 17.875 -23.906 -1.937 1 98.81 183 TRP B C 1
ATOM 3508 O O . TRP B 1 183 ? 18.469 -24.547 -1.072 1 98.81 183 TRP B O 1
ATOM 3518 N N . ASN B 1 184 ? 18.453 -23.078 -2.754 1 98.81 184 ASN B N 1
ATOM 3519 C CA . ASN B 1 184 ? 19.891 -22.875 -2.703 1 98.81 184 ASN B CA 1
ATOM 3520 C C . ASN B 1 184 ? 20.312 -22.203 -1.401 1 98.81 184 ASN B C 1
ATOM 3522 O O . ASN B 1 184 ? 21.312 -22.594 -0.792 1 98.81 184 ASN B O 1
ATOM 3526 N N . ALA B 1 185 ? 19.547 -21.203 -0.938 1 98.75 185 ALA B N 1
ATOM 3527 C CA . ALA B 1 185 ? 19.875 -20.484 0.298 1 98.75 185 ALA B CA 1
ATOM 3528 C C . ALA B 1 185 ? 19.812 -21.422 1.5 1 98.75 185 ALA B C 1
ATOM 3530 O O . ALA B 1 185 ? 20.531 -21.234 2.48 1 98.75 185 ALA B O 1
ATOM 3531 N N . ALA B 1 186 ? 18.984 -22.438 1.336 1 98.75 186 ALA B N 1
ATOM 3532 C CA . ALA B 1 186 ? 18.812 -23.391 2.426 1 98.75 186 ALA B CA 1
ATOM 3533 C C . ALA B 1 186 ? 19.828 -24.531 2.334 1 98.75 186 ALA B C 1
ATOM 3535 O O . ALA B 1 186 ? 19.75 -25.516 3.066 1 98.75 186 ALA B O 1
ATOM 3536 N N . GLY B 1 187 ? 20.75 -24.453 1.379 1 98.62 187 GLY B N 1
ATOM 3537 C CA . GLY B 1 187 ? 21.766 -25.469 1.216 1 98.62 187 GLY B CA 1
ATOM 3538 C C . GLY B 1 187 ? 21.234 -26.766 0.659 1 98.62 187 GLY B C 1
ATOM 3539 O O . GLY B 1 187 ? 21.75 -27.844 0.964 1 98.62 187 GLY B O 1
ATOM 3540 N N . GLN B 1 188 ? 20.094 -26.656 0.046 1 98.5 188 GLN B N 1
ATOM 3541 C CA . GLN B 1 188 ? 19.438 -27.812 -0.567 1 98.5 188 GLN B CA 1
ATOM 3542 C C . GLN B 1 188 ? 19.109 -28.875 0.475 1 98.5 188 GLN B C 1
ATOM 3544 O O . GLN B 1 188 ? 19.359 -30.062 0.256 1 98.5 188 GLN B O 1
ATOM 3549 N N . ASP B 1 189 ? 18.703 -28.391 1.558 1 98.56 189 ASP B N 1
ATOM 3550 C CA . ASP B 1 189 ? 18.203 -29.172 2.676 1 98.56 189 ASP B CA 1
ATOM 3551 C C . ASP B 1 189 ? 16.781 -28.734 3.062 1 98.56 189 ASP B C 1
ATOM 3553 O O . ASP B 1 189 ? 16.578 -27.594 3.5 1 98.56 189 ASP B O 1
ATOM 3557 N N . GLU B 1 190 ? 15.891 -29.625 2.863 1 98.5 190 GLU B N 1
ATOM 3558 C CA . GLU B 1 190 ? 14.484 -29.281 3.084 1 98.5 190 GLU B CA 1
ATOM 3559 C C . GLU B 1 190 ? 14.258 -28.75 4.5 1 98.5 190 GLU B C 1
ATOM 3561 O O . GLU B 1 190 ? 13.531 -27.781 4.699 1 98.5 190 GLU B O 1
ATOM 3566 N N . ARG B 1 191 ? 14.828 -29.359 5.539 1 98.06 191 ARG B N 1
ATOM 3567 C CA . ARG B 1 191 ? 14.648 -28.953 6.926 1 98.06 191 ARG B CA 1
ATOM 3568 C C . ARG B 1 191 ? 15.172 -27.547 7.156 1 98.06 191 ARG B C 1
ATOM 3570 O O . ARG B 1 191 ? 14.625 -26.797 7.969 1 98.06 191 ARG B O 1
ATOM 3577 N N . ALA B 1 192 ? 16.203 -27.156 6.383 1 98.62 192 ALA B N 1
ATOM 3578 C CA . ALA B 1 192 ? 16.828 -25.844 6.539 1 98.62 192 ALA B CA 1
ATOM 3579 C C . ALA B 1 192 ? 15.961 -24.75 5.922 1 98.62 192 ALA B C 1
ATOM 3581 O O . ALA B 1 192 ? 16.188 -23.562 6.16 1 98.62 192 ALA B O 1
ATOM 3582 N N . LEU B 1 193 ? 14.938 -25.109 5.156 1 98.81 193 LEU B N 1
ATOM 3583 C CA . LEU B 1 193 ? 14.008 -24.141 4.598 1 98.81 193 LEU B CA 1
ATOM 3584 C C . LEU B 1 193 ? 13.289 -23.375 5.707 1 98.81 193 LEU B C 1
ATOM 3586 O O . LEU B 1 193 ? 12.742 -22.297 5.469 1 98.81 193 LEU B O 1
ATOM 3590 N N . GLY B 1 194 ? 13.25 -23.922 6.898 1 98.62 194 GLY B N 1
ATOM 3591 C CA . GLY B 1 194 ? 12.633 -23.266 8.039 1 98.62 194 GLY B CA 1
ATOM 3592 C C . GLY B 1 194 ? 13.227 -21.906 8.344 1 98.62 194 GLY B C 1
ATOM 3593 O O . GLY B 1 194 ? 12.625 -21.109 9.055 1 98.62 194 GLY B O 1
ATOM 3594 N N . LYS B 1 195 ? 14.43 -21.703 7.844 1 98.56 195 LYS B N 1
ATOM 3595 C CA . LYS B 1 195 ? 15.062 -20.391 7.984 1 98.56 195 LYS B CA 1
ATOM 3596 C C . LYS B 1 195 ? 14.281 -19.312 7.238 1 98.56 195 LYS B C 1
ATOM 3598 O O . LYS B 1 195 ? 14.359 -18.125 7.578 1 98.56 195 LYS B O 1
ATOM 3603 N N . PHE B 1 196 ? 13.508 -19.703 6.23 1 98.75 196 PHE B N 1
ATOM 3604 C CA . PHE B 1 196 ? 12.883 -18.734 5.324 1 98.75 196 PHE B CA 1
ATOM 3605 C C . PHE B 1 196 ? 11.367 -18.891 5.328 1 98.75 196 PHE B C 1
ATOM 3607 O O . PHE B 1 196 ? 10.656 -18.109 4.703 1 98.75 196 PHE B O 1
ATOM 3614 N N . LEU B 1 197 ? 10.867 -19.906 5.977 1 98.56 197 LEU B N 1
ATOM 3615 C CA . LEU B 1 197 ? 9.445 -20.203 6.02 1 98.56 197 LEU B CA 1
ATOM 3616 C C . LEU B 1 197 ? 8.93 -20.203 7.457 1 98.56 197 LEU B C 1
ATOM 3618 O O . LEU B 1 197 ? 9.617 -20.656 8.367 1 98.56 197 LEU B O 1
ATOM 3622 N N . SER B 1 198 ? 7.691 -19.75 7.672 1 97.75 198 SER B N 1
ATOM 3623 C CA . SER B 1 198 ? 7.16 -19.625 9.023 1 97.75 198 SER B CA 1
ATOM 3624 C C . SER B 1 198 ? 6.438 -20.906 9.453 1 97.75 198 SER B C 1
ATOM 3626 O O . SER B 1 198 ? 6.359 -21.203 10.648 1 97.75 198 SER B O 1
ATOM 3628 N N . ASP B 1 199 ? 5.863 -21.656 8.484 1 97.81 199 ASP B N 1
ATOM 3629 C CA . ASP B 1 199 ? 5.07 -22.844 8.797 1 97.81 199 ASP B CA 1
ATOM 3630 C C . ASP B 1 199 ? 5.273 -23.922 7.746 1 97.81 199 ASP B C 1
ATOM 3632 O O . ASP B 1 199 ? 4.395 -24.766 7.539 1 97.81 199 ASP B O 1
ATOM 3636 N N . GLY B 1 200 ? 6.414 -23.812 7.016 1 98.56 200 GLY B N 1
ATOM 3637 C CA . GLY B 1 200 ? 6.734 -24.766 5.965 1 98.56 200 GLY B CA 1
ATOM 3638 C C . GLY B 1 200 ? 6.113 -24.406 4.625 1 98.56 200 GLY B C 1
ATOM 3639 O O . GLY B 1 200 ? 6.363 -25.062 3.621 1 98.56 200 GLY B O 1
ATOM 3640 N N . LEU B 1 201 ? 5.312 -23.344 4.602 1 98.38 201 LEU B N 1
ATOM 3641 C CA . LEU B 1 201 ? 4.586 -22.938 3.4 1 98.38 201 LEU B CA 1
ATOM 3642 C C . LEU B 1 201 ? 4.754 -21.438 3.143 1 98.38 201 LEU B C 1
ATOM 3644 O O . LEU B 1 201 ? 5.195 -21.047 2.062 1 98.38 201 LEU B O 1
ATOM 3648 N N . HIS B 1 202 ? 4.484 -20.625 4.164 1 98.56 202 HIS B N 1
ATOM 3649 C CA . HIS B 1 202 ? 4.52 -19.172 4.02 1 98.56 202 HIS B CA 1
ATOM 3650 C C . HIS B 1 202 ? 5.922 -18.625 4.277 1 98.56 202 HIS B C 1
ATOM 3652 O O . HIS B 1 202 ? 6.629 -19.109 5.164 1 98.56 202 HIS B O 1
ATOM 3658 N N . LEU B 1 203 ? 6.27 -17.609 3.549 1 98.62 203 LEU B N 1
ATOM 3659 C CA . LEU B 1 203 ? 7.566 -16.969 3.752 1 98.62 203 LEU B CA 1
ATOM 3660 C C . LEU B 1 203 ? 7.57 -16.156 5.035 1 98.62 203 LEU B C 1
ATOM 3662 O O . LEU B 1 203 ? 6.574 -15.508 5.371 1 98.62 203 LEU B O 1
ATOM 3666 N N . ASN B 1 204 ? 8.688 -16.219 5.727 1 97.88 204 ASN B N 1
ATOM 3667 C CA . ASN B 1 204 ? 8.93 -15.242 6.785 1 97.88 204 ASN B CA 1
ATOM 3668 C C . ASN B 1 204 ? 9.688 -14.023 6.266 1 97.88 204 ASN B C 1
ATOM 3670 O O . ASN B 1 204 ? 9.844 -13.852 5.055 1 97.88 204 ASN B O 1
ATOM 3674 N N . ARG B 1 205 ? 10.086 -13.164 7.098 1 97.5 205 ARG B N 1
ATOM 3675 C CA . ARG B 1 205 ? 10.758 -11.922 6.727 1 97.5 205 ARG B CA 1
ATOM 3676 C C . ARG B 1 205 ? 11.977 -12.195 5.848 1 97.5 205 ARG B C 1
ATOM 3678 O O . ARG B 1 205 ? 12.172 -11.531 4.828 1 97.5 205 ARG B O 1
ATOM 3685 N N . ASP B 1 206 ? 12.797 -13.148 6.215 1 98.56 206 ASP B N 1
ATOM 3686 C CA . ASP B 1 206 ? 14 -13.484 5.465 1 98.56 206 ASP B CA 1
ATOM 3687 C C . ASP B 1 206 ? 13.648 -14.031 4.082 1 98.56 206 ASP B C 1
ATOM 3689 O O . ASP B 1 206 ? 14.312 -13.719 3.096 1 98.56 206 ASP B O 1
ATOM 3693 N N . GLY B 1 207 ? 12.656 -14.891 4 1 98.75 207 GLY B N 1
ATOM 3694 C CA . GLY B 1 207 ? 12.188 -15.375 2.711 1 98.75 207 GLY B CA 1
ATOM 3695 C C . GLY B 1 207 ? 11.703 -14.266 1.795 1 98.75 207 GLY B C 1
ATOM 3696 O O . GLY B 1 207 ? 12.047 -14.234 0.612 1 98.75 207 GLY B O 1
ATOM 3697 N N . TYR B 1 208 ? 10.953 -13.32 2.365 1 98.62 208 TYR B N 1
ATOM 3698 C CA . TYR B 1 208 ? 10.477 -12.188 1.578 1 98.62 208 TYR B CA 1
ATOM 3699 C C . TYR B 1 208 ? 11.641 -11.312 1.118 1 98.62 208 TYR B C 1
ATOM 3701 O O . TYR B 1 208 ? 11.578 -10.711 0.043 1 98.62 208 TYR B O 1
ATOM 3709 N N . SER B 1 209 ? 12.664 -11.266 1.923 1 98.5 209 SER B N 1
ATOM 3710 C CA . SER B 1 209 ? 13.836 -10.484 1.536 1 98.5 209 SER B CA 1
ATOM 3711 C C . SER B 1 209 ? 14.484 -11.055 0.279 1 98.5 209 SER B C 1
ATOM 3713 O O . SER B 1 209 ? 14.828 -10.305 -0.64 1 98.5 209 SER B O 1
ATOM 3715 N N . ILE B 1 210 ? 14.625 -12.336 0.225 1 98.81 210 ILE B N 1
ATOM 3716 C CA . ILE B 1 210 ? 15.188 -12.992 -0.949 1 98.81 210 ILE B CA 1
ATOM 3717 C C . ILE B 1 210 ? 14.305 -12.719 -2.166 1 98.81 210 ILE B C 1
ATOM 3719 O O . ILE B 1 210 ? 14.805 -12.352 -3.232 1 98.81 210 ILE B O 1
ATOM 3723 N N . MET B 1 211 ? 13.031 -12.883 -1.957 1 98.69 211 MET B N 1
ATOM 3724 C CA . MET B 1 211 ? 12.078 -12.625 -3.033 1 98.69 211 MET B CA 1
ATOM 3725 C C . MET B 1 211 ? 12.195 -11.188 -3.531 1 98.69 211 MET B C 1
ATOM 3727 O O . MET B 1 211 ? 12.227 -10.945 -4.738 1 98.69 211 MET B O 1
ATOM 3731 N N . TYR B 1 212 ? 12.211 -10.234 -2.648 1 98.75 212 TYR B N 1
ATOM 3732 C CA . TYR B 1 212 ? 12.305 -8.82 -2.992 1 98.75 212 TYR B CA 1
ATOM 3733 C C . TYR B 1 212 ? 13.555 -8.547 -3.83 1 98.75 212 TYR B C 1
ATOM 3735 O O . TYR B 1 212 ? 13.477 -7.879 -4.863 1 98.75 212 TYR B O 1
ATOM 3743 N N . GLU B 1 213 ? 14.672 -9.039 -3.389 1 98.75 213 GLU B N 1
ATOM 3744 C CA . GLU B 1 213 ? 15.93 -8.805 -4.09 1 98.75 213 GLU B CA 1
ATOM 3745 C C . GLU B 1 213 ? 15.898 -9.398 -5.496 1 98.75 213 GLU B C 1
ATOM 3747 O O . GLU B 1 213 ? 16.344 -8.766 -6.449 1 98.75 213 GLU B O 1
ATOM 3752 N N . LEU B 1 214 ? 15.359 -10.586 -5.617 1 98.81 214 LEU B N 1
ATOM 3753 C CA . LEU B 1 214 ? 15.25 -11.234 -6.922 1 98.81 214 LEU B CA 1
ATOM 3754 C C . LEU B 1 214 ? 14.352 -10.43 -7.859 1 98.81 214 LEU B C 1
ATOM 3756 O O . LEU B 1 214 ? 14.664 -10.273 -9.039 1 98.81 214 LEU B O 1
ATOM 3760 N N . LEU B 1 215 ? 13.281 -9.953 -7.324 1 98.88 215 LEU B N 1
ATOM 3761 C CA . LEU B 1 215 ? 12.328 -9.188 -8.125 1 98.88 215 LEU B CA 1
ATOM 3762 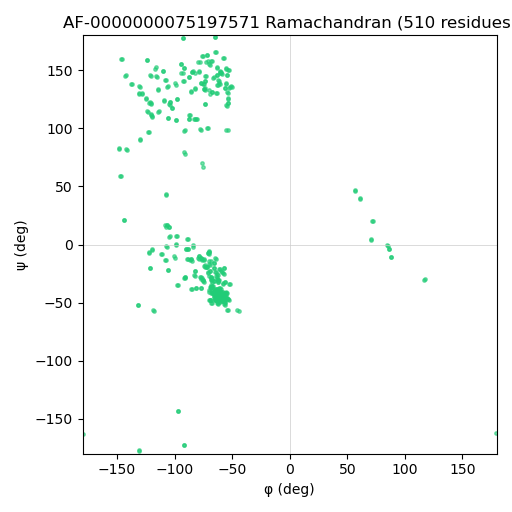C C . LEU B 1 215 ? 12.961 -7.883 -8.609 1 98.88 215 LEU B C 1
ATOM 3764 O O . LEU B 1 215 ? 12.867 -7.547 -9.797 1 98.88 215 LEU B O 1
ATOM 3768 N N . ILE B 1 216 ? 13.594 -7.168 -7.695 1 98.88 216 ILE B N 1
ATOM 3769 C CA . ILE B 1 216 ? 14.219 -5.898 -8.055 1 98.88 216 ILE B CA 1
ATOM 3770 C C . ILE B 1 216 ? 15.32 -6.137 -9.086 1 98.88 216 ILE B C 1
ATOM 3772 O O . ILE B 1 216 ? 15.461 -5.371 -10.039 1 98.88 216 ILE B O 1
ATOM 3776 N N . ASP B 1 217 ? 16.094 -7.227 -8.922 1 98.81 217 ASP B N 1
ATOM 3777 C CA . ASP B 1 217 ? 17.125 -7.578 -9.891 1 98.81 217 ASP B CA 1
ATOM 3778 C C . ASP B 1 217 ? 16.516 -7.852 -11.266 1 98.81 217 ASP B C 1
ATOM 3780 O O . ASP B 1 217 ? 17.062 -7.426 -12.289 1 98.81 217 ASP B O 1
ATOM 3784 N N . THR B 1 218 ? 15.445 -8.578 -11.266 1 98.88 218 THR B N 1
ATOM 3785 C CA . THR B 1 218 ? 14.758 -8.883 -12.516 1 98.88 218 THR B CA 1
ATOM 3786 C C . THR B 1 218 ? 14.266 -7.609 -13.188 1 98.88 218 THR B C 1
ATOM 3788 O O . THR B 1 218 ? 14.43 -7.438 -14.398 1 98.88 218 THR B O 1
ATOM 3791 N N . ILE B 1 219 ? 13.695 -6.676 -12.438 1 98.88 219 ILE B N 1
ATOM 3792 C CA . ILE B 1 219 ? 13.227 -5.406 -12.977 1 98.88 219 ILE B CA 1
ATOM 3793 C C . ILE B 1 219 ? 14.414 -4.625 -13.547 1 98.88 219 ILE B C 1
ATOM 3795 O O . ILE B 1 219 ? 14.344 -4.113 -14.664 1 98.88 219 ILE B O 1
ATOM 3799 N N . ALA B 1 220 ? 15.461 -4.574 -12.805 1 98.81 220 ALA B N 1
ATOM 3800 C CA . ALA B 1 220 ? 16.641 -3.832 -13.219 1 98.81 220 ALA B CA 1
ATOM 3801 C C . ALA B 1 220 ? 17.203 -4.379 -14.531 1 98.81 220 ALA B C 1
ATOM 3803 O O . ALA B 1 220 ? 17.641 -3.611 -15.391 1 98.81 220 ALA B O 1
ATOM 3804 N N . LYS B 1 221 ? 17.156 -5.68 -14.703 1 98.5 221 LYS B N 1
ATOM 3805 C CA . LYS B 1 221 ? 17.781 -6.332 -15.859 1 98.5 221 LYS B CA 1
ATOM 3806 C C . LYS B 1 221 ? 16.828 -6.336 -17.062 1 98.5 221 LYS B C 1
ATOM 3808 O O . LYS B 1 221 ? 17.266 -6.129 -18.188 1 98.5 221 LYS B O 1
ATOM 3813 N N . GLN B 1 222 ? 15.531 -6.539 -16.766 1 98.06 222 GLN B N 1
ATOM 3814 C CA . GLN B 1 222 ? 14.633 -6.848 -17.875 1 98.06 222 GLN B CA 1
ATOM 3815 C C . GLN B 1 222 ? 13.75 -5.652 -18.219 1 98.06 222 GLN B C 1
ATOM 3817 O O . GLN B 1 222 ? 13.172 -5.594 -19.312 1 98.06 222 GLN B O 1
ATOM 3822 N N . MET B 1 223 ? 13.555 -4.781 -17.359 1 98.06 223 MET B N 1
ATOM 3823 C CA . MET B 1 223 ? 12.75 -3.586 -17.562 1 98.06 223 MET B CA 1
ATOM 3824 C C . MET B 1 223 ? 13.305 -2.406 -16.781 1 98.06 223 MET B C 1
ATOM 3826 O O . MET B 1 223 ? 12.594 -1.805 -15.969 1 98.06 223 MET B O 1
ATOM 3830 N N . PRO B 1 224 ? 14.578 -2.064 -17.078 1 98.19 224 PRO B N 1
ATOM 3831 C CA . PRO B 1 224 ? 15.266 -1.044 -16.281 1 98.19 224 PRO B CA 1
ATOM 3832 C C . PRO B 1 224 ? 14.531 0.292 -16.266 1 98.19 224 PRO B C 1
ATOM 3834 O O . PRO B 1 224 ? 14.656 1.061 -15.312 1 98.19 224 PRO B O 1
ATOM 3837 N N . GLU B 1 225 ? 13.719 0.607 -17.25 1 97.56 225 GLU B N 1
ATOM 3838 C CA . GLU B 1 225 ? 12.969 1.86 -17.312 1 97.56 225 GLU B CA 1
ATOM 3839 C C . GLU B 1 225 ? 11.93 1.94 -16.203 1 97.56 225 GLU B C 1
ATOM 3841 O O . GLU B 1 225 ? 11.43 3.023 -15.891 1 97.56 225 GLU B O 1
ATOM 3846 N N . LEU B 1 226 ? 11.641 0.767 -15.602 1 98.19 226 LEU B N 1
ATOM 3847 C CA . LEU B 1 226 ? 10.625 0.735 -14.555 1 98.19 226 LEU B CA 1
ATOM 3848 C C . LEU B 1 226 ? 11.266 0.555 -13.188 1 98.19 226 LEU B C 1
ATOM 3850 O O . LEU B 1 226 ? 10.57 0.47 -12.172 1 98.19 226 LEU B O 1
ATOM 3854 N N . HIS B 1 227 ? 12.609 0.428 -13.133 1 98.69 227 HIS B N 1
ATOM 3855 C CA . HIS B 1 227 ? 13.289 0.425 -11.844 1 98.69 227 HIS B CA 1
ATOM 3856 C C . HIS B 1 227 ? 13.078 1.744 -11.109 1 98.69 227 HIS B C 1
ATOM 3858 O O . HIS B 1 227 ? 13.133 2.814 -11.719 1 98.69 227 HIS B O 1
ATOM 3864 N N . TYR B 1 228 ? 12.898 1.715 -9.836 1 98.25 228 TYR B N 1
ATOM 3865 C CA . TYR B 1 228 ? 12.5 2.896 -9.086 1 98.25 228 TYR B CA 1
ATOM 3866 C C . TYR B 1 228 ? 13.57 3.982 -9.172 1 98.25 228 TYR B C 1
ATOM 3868 O O . TYR B 1 228 ? 13.266 5.172 -9.07 1 98.25 228 TYR B O 1
ATOM 3876 N N . ASP B 1 229 ? 14.805 3.645 -9.391 1 97.81 229 ASP B N 1
ATOM 3877 C CA . ASP B 1 229 ? 15.875 4.625 -9.523 1 97.81 229 ASP B CA 1
ATOM 3878 C C . ASP B 1 229 ? 15.773 5.375 -10.852 1 97.81 229 ASP B C 1
ATOM 3880 O O . ASP B 1 229 ? 16.391 6.426 -11.023 1 97.81 229 ASP B O 1
ATOM 3884 N N . ASN B 1 230 ? 15.078 4.805 -11.766 1 97.62 230 ASN B N 1
ATOM 3885 C CA . ASN B 1 230 ? 15.008 5.387 -13.102 1 97.62 230 ASN B CA 1
ATOM 3886 C C . ASN B 1 230 ? 13.672 6.086 -13.344 1 97.62 230 ASN B C 1
ATOM 3888 O O . ASN B 1 230 ? 13.359 6.465 -14.469 1 97.62 230 ASN B O 1
ATOM 3892 N N . LEU B 1 231 ? 12.891 6.191 -12.359 1 96.94 231 LEU B N 1
ATOM 3893 C CA . LEU B 1 231 ? 11.609 6.883 -12.43 1 96.94 231 LEU B CA 1
ATOM 3894 C C . LEU B 1 231 ? 11.672 8.211 -11.672 1 96.94 231 LEU B C 1
ATOM 3896 O O . LEU B 1 231 ? 12.289 8.289 -10.602 1 96.94 231 LEU B O 1
ATOM 3900 N N . GLN B 1 232 ? 11.07 9.203 -12.164 1 95.06 232 GLN B N 1
ATOM 3901 C CA . GLN B 1 232 ? 10.906 10.445 -11.414 1 95.06 232 GLN B CA 1
ATOM 3902 C C . GLN B 1 232 ? 9.594 10.445 -10.633 1 95.06 232 GLN B C 1
ATOM 3904 O O . GLN B 1 232 ? 8.609 9.8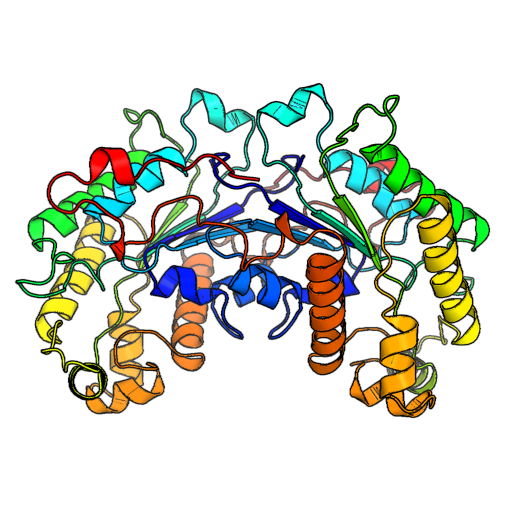36 -11.062 1 95.06 232 GLN B O 1
ATOM 3909 N N . PRO B 1 233 ? 9.547 11.156 -9.531 1 96.5 233 PRO B N 1
ATOM 3910 C CA . PRO B 1 233 ? 8.273 11.281 -8.82 1 96.5 233 PRO B CA 1
ATOM 3911 C C . PRO B 1 233 ? 7.207 11.992 -9.648 1 96.5 233 PRO B C 1
ATOM 3913 O O . PRO B 1 233 ? 7.523 12.898 -10.43 1 96.5 233 PRO B O 1
ATOM 3916 N N . VAL B 1 234 ? 5.973 11.594 -9.484 1 96.94 234 VAL B N 1
ATOM 3917 C CA . VAL B 1 234 ? 4.844 12.133 -10.242 1 96.94 234 VAL B CA 1
ATOM 3918 C C . VAL B 1 234 ? 4.695 13.625 -9.961 1 96.94 234 VAL B C 1
ATOM 3920 O O . VAL B 1 234 ? 4.363 14.398 -10.859 1 96.94 234 VAL B O 1
ATOM 3923 N N . PHE B 1 235 ? 4.883 14.039 -8.719 1 97.06 235 PHE B N 1
ATOM 3924 C CA . PHE B 1 235 ? 4.941 15.445 -8.344 1 97.06 235 PHE B CA 1
ATOM 3925 C C . PHE B 1 235 ? 6.355 15.836 -7.934 1 97.06 235 PHE B C 1
ATOM 3927 O O . PHE B 1 235 ? 7.082 15.031 -7.348 1 97.06 235 PHE B O 1
ATOM 3934 N N . ALA B 1 236 ? 6.754 16.969 -8.125 1 95.56 236 ALA B N 1
ATOM 3935 C CA . ALA B 1 236 ? 8.125 17.438 -7.953 1 95.56 236 ALA B CA 1
ATOM 3936 C C . ALA B 1 236 ? 8.57 17.312 -6.5 1 95.56 236 ALA B C 1
ATOM 3938 O O . ALA B 1 236 ? 7.805 17.609 -5.582 1 95.56 236 ALA B O 1
ATOM 3939 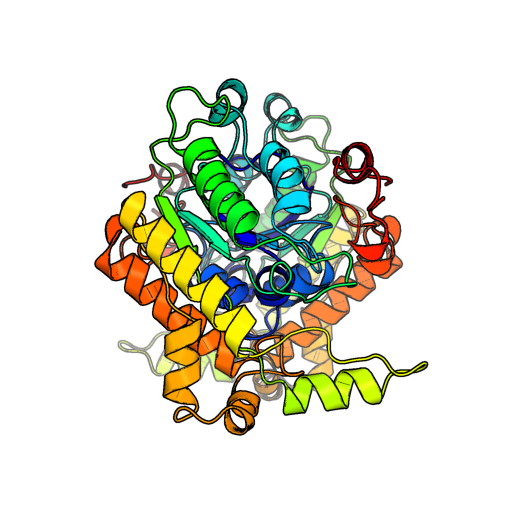N N . PRO B 1 237 ? 9.828 16.828 -6.34 1 95.06 237 PRO B N 1
ATOM 3940 C CA . PRO B 1 237 ? 10.406 16.984 -5.008 1 95.06 237 PRO B CA 1
ATOM 3941 C C . PRO B 1 237 ? 10.398 18.438 -4.531 1 95.06 237 PRO B C 1
ATOM 3943 O O . PRO B 1 237 ? 10.453 19.359 -5.348 1 95.06 237 PRO B O 1
ATOM 3946 N N . TRP B 1 238 ? 10.328 18.609 -3.248 1 93.62 238 TRP B N 1
ATOM 3947 C CA . TRP B 1 238 ? 10.117 19.953 -2.719 1 93.62 238 TRP B CA 1
ATOM 3948 C C . TRP B 1 238 ? 11.258 20.875 -3.115 1 93.62 238 TRP B C 1
ATOM 3950 O O . TRP B 1 238 ? 11.055 22.078 -3.326 1 93.62 238 TRP B O 1
ATOM 3960 N N . ALA B 1 239 ? 12.453 20.312 -3.258 1 91.56 239 ALA B N 1
ATOM 3961 C CA . ALA B 1 239 ? 13.633 21.109 -3.594 1 91.56 239 ALA B CA 1
ATOM 3962 C C . ALA B 1 239 ? 13.547 21.641 -5.023 1 91.56 239 ALA B C 1
ATOM 3964 O O . ALA B 1 239 ? 14.289 22.547 -5.398 1 91.56 239 ALA B O 1
ATOM 3965 N N . GLU B 1 240 ? 12.695 21.047 -5.805 1 92.69 240 GLU B N 1
ATOM 3966 C CA . GLU B 1 240 ? 12.555 21.422 -7.207 1 92.69 240 GLU B CA 1
ATOM 3967 C C . GLU B 1 240 ? 11.367 22.359 -7.406 1 92.69 240 GLU B C 1
ATOM 3969 O O . GLU B 1 240 ? 11.125 22.828 -8.516 1 92.69 240 GLU B O 1
ATOM 3974 N N . ILE B 1 241 ? 10.664 22.688 -6.344 1 92.5 241 ILE B N 1
ATOM 3975 C CA . ILE B 1 241 ? 9.523 23.609 -6.422 1 92.5 241 ILE B CA 1
ATOM 3976 C C . ILE B 1 241 ? 10.023 25.031 -6.613 1 92.5 241 ILE B C 1
ATOM 3978 O O . ILE B 1 241 ? 10.992 25.453 -5.973 1 92.5 241 ILE B O 1
ATOM 3982 N N . ASN B 1 242 ? 9.43 25.734 -7.543 1 92.19 242 ASN B N 1
ATOM 3983 C CA . ASN B 1 242 ? 9.648 27.172 -7.613 1 92.19 242 ASN B CA 1
ATOM 3984 C C . ASN B 1 242 ? 8.961 27.906 -6.465 1 92.19 242 ASN B C 1
ATOM 3986 O O . ASN B 1 242 ? 7.789 28.266 -6.57 1 92.19 242 ASN B O 1
ATOM 3990 N N . TRP B 1 243 ? 9.703 28.234 -5.496 1 88.25 243 TRP B N 1
ATOM 3991 C CA . TRP B 1 243 ? 9.125 28.734 -4.25 1 88.25 243 TRP B CA 1
ATOM 3992 C C . TRP B 1 243 ? 8.477 30.094 -4.453 1 88.25 243 TRP B C 1
ATOM 3994 O O . TRP B 1 243 ? 7.523 30.453 -3.752 1 88.25 243 TRP B O 1
ATOM 4004 N N . ALA B 1 244 ? 8.992 30.859 -5.422 1 87.5 244 ALA B N 1
ATOM 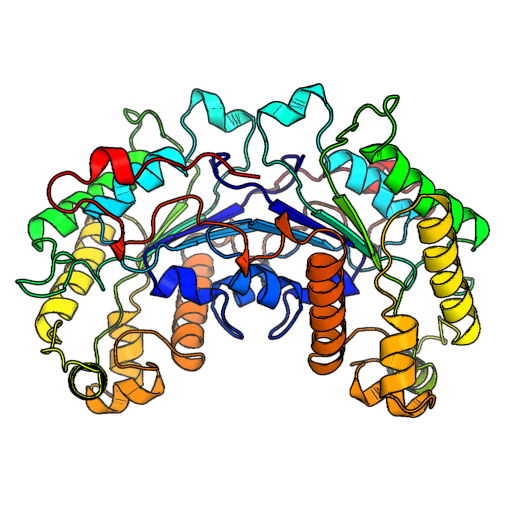4005 C CA . ALA B 1 244 ? 8.461 32.188 -5.711 1 87.5 244 ALA B CA 1
ATOM 4006 C C . ALA B 1 244 ? 7.121 32.094 -6.441 1 87.5 244 ALA B C 1
ATOM 4008 O O . ALA B 1 244 ? 6.262 32.969 -6.285 1 87.5 244 ALA B O 1
ATOM 4009 N N . ALA B 1 245 ? 6.996 30.984 -7.273 1 88.81 245 ALA B N 1
ATOM 4010 C CA . ALA B 1 245 ? 5.781 30.719 -8.031 1 88.81 245 ALA B CA 1
ATOM 4011 C C . ALA B 1 245 ? 5.562 29.219 -8.203 1 88.81 245 ALA B C 1
ATOM 4013 O O . ALA B 1 245 ? 5.812 28.656 -9.281 1 88.81 245 ALA B O 1
ATOM 4014 N N . PRO B 1 246 ? 5 28.594 -7.207 1 86.31 246 PRO B N 1
ATOM 4015 C CA . PRO B 1 246 ? 5.023 27.125 -7.148 1 86.31 246 PRO B CA 1
ATOM 4016 C C . PRO B 1 246 ? 4.07 26.484 -8.148 1 86.31 246 PRO B C 1
ATOM 4018 O O . PRO B 1 246 ? 4.281 25.328 -8.562 1 86.31 246 PRO B O 1
ATOM 4021 N N . GLY B 1 247 ? 3.084 27.297 -8.625 1 83.88 247 GLY B N 1
ATOM 4022 C CA . GLY B 1 247 ? 1.936 26.766 -9.344 1 83.88 247 GLY B CA 1
ATOM 4023 C C . GLY B 1 247 ? 2.311 25.719 -10.375 1 83.88 247 GLY B C 1
ATOM 4024 O O . GLY B 1 247 ? 1.929 24.562 -10.25 1 83.88 247 GLY B O 1
ATOM 4025 N N . ALA B 1 248 ? 3.164 26.016 -11.336 1 84.06 248 ALA B N 1
ATOM 4026 C CA . ALA B 1 248 ? 3.482 25.125 -12.453 1 84.06 248 ALA B CA 1
ATOM 4027 C C . ALA B 1 248 ? 4.262 23.906 -11.977 1 84.06 248 ALA B C 1
ATOM 4029 O O . ALA B 1 248 ? 4.125 22.812 -12.531 1 84.06 248 ALA B O 1
ATOM 4030 N N . THR B 1 249 ? 4.93 23.969 -10.859 1 89.19 249 THR B N 1
ATOM 4031 C CA . THR B 1 249 ? 5.793 22.891 -10.383 1 89.19 249 THR B CA 1
ATOM 4032 C C . THR B 1 249 ? 5.004 21.891 -9.555 1 89.19 249 THR B C 1
ATOM 4034 O O . THR B 1 249 ? 5.512 20.812 -9.227 1 89.19 249 THR B O 1
ATOM 4037 N N . LEU B 1 250 ? 3.742 22.219 -9.352 1 93.81 250 LEU B N 1
ATOM 4038 C CA . LEU B 1 250 ? 2.945 21.344 -8.5 1 93.81 250 LEU B CA 1
ATOM 4039 C C . LEU B 1 250 ? 1.945 20.531 -9.32 1 93.81 250 LEU B C 1
ATOM 4041 O O . LEU B 1 250 ? 1.01 19.953 -8.773 1 93.81 250 LEU B O 1
ATOM 4045 N N . MET B 1 251 ? 2.182 20.516 -10.617 1 93.69 251 MET B N 1
ATOM 4046 C CA . MET B 1 251 ? 1.348 19.734 -11.523 1 93.69 251 MET B CA 1
ATOM 4047 C C . MET B 1 251 ? 1.938 18.344 -11.742 1 93.69 251 MET B C 1
ATOM 4049 O O . MET B 1 251 ? 3.156 18.172 -11.695 1 93.69 251 MET B O 1
ATOM 4053 N N . LYS B 1 252 ? 1.051 17.469 -11.93 1 93.56 252 LYS B N 1
ATOM 4054 C CA . LYS B 1 252 ? 1.468 16.109 -12.25 1 93.56 252 LYS B CA 1
ATOM 4055 C C . LYS B 1 252 ? 2.402 16.094 -13.453 1 93.56 252 LYS B C 1
ATOM 4057 O O . LYS B 1 252 ? 2.105 16.688 -14.484 1 93.56 252 LYS B O 1
ATOM 4062 N N . ARG B 1 253 ? 3.506 15.367 -13.211 1 89.81 253 ARG B N 1
ATOM 4063 C CA . ARG B 1 253 ? 4.461 15.211 -14.297 1 89.81 253 ARG B CA 1
ATOM 4064 C C . ARG B 1 253 ? 4.051 14.07 -15.227 1 89.81 253 ARG B C 1
ATOM 4066 O O . ARG B 1 253 ? 3.387 13.125 -14.797 1 89.81 253 ARG B O 1
ATOM 4073 N N . LYS B 1 254 ? 4.414 14.234 -16.469 1 72.56 254 LYS B N 1
ATOM 4074 C CA . LYS B 1 254 ? 4.172 13.164 -17.422 1 72.56 254 LYS B CA 1
ATOM 4075 C C . LYS B 1 254 ? 5.078 11.969 -17.141 1 72.56 254 LYS B C 1
ATOM 4077 O O . LYS B 1 254 ? 6.219 12.133 -16.703 1 72.56 254 LYS B O 1
ATOM 4082 N N . ALA B 1 255 ? 4.441 10.875 -17.156 1 60.72 255 ALA B N 1
ATOM 4083 C CA . ALA B 1 255 ? 5.254 9.664 -17.016 1 60.72 255 ALA B CA 1
ATOM 4084 C C . ALA B 1 255 ? 6.348 9.617 -18.078 1 60.72 255 ALA B C 1
ATOM 4086 O O . ALA B 1 255 ? 6.078 9.789 -19.266 1 60.72 255 ALA B O 1
ATOM 4087 N N . GLU B 1 256 ? 7.574 10.023 -17.688 1 52.81 256 GLU B N 1
ATOM 4088 C CA . GLU B 1 256 ? 8.617 9.836 -18.688 1 52.81 256 GLU B CA 1
ATOM 4089 C C . GLU B 1 256 ? 9.031 8.367 -18.781 1 52.81 256 GLU B C 1
ATOM 4091 O O . GLU B 1 256 ? 9.578 7.812 -17.828 1 52.81 256 GLU B O 1
ATOM 4096 N N . VAL B 1 257 ? 8.195 7.598 -19.203 1 42.34 257 VAL B N 1
ATOM 4097 C CA . VAL B 1 257 ? 8.695 6.246 -19.438 1 42.34 257 VAL B CA 1
ATOM 4098 C C . VAL B 1 257 ? 9.5 6.211 -20.734 1 42.34 257 VAL B C 1
ATOM 4100 O O . VAL B 1 257 ? 9.211 6.961 -21.672 1 42.34 257 VAL B O 1
#

Foldseek 3Di:
DDFALEAAAEEAEEVQLVCQPPVLRLLVVCCVLCPLHHYYHRRYHYLAALVRRVVVVPVVQDFPVCQVGHHHHQEYEYEHLLQCLWDPPDPSHNDLVVSLVSVLVVVCCAPPPPHRRDPNNYAYEYEQFAFFLQVLQQVLQVPDVPRDHRTHDRVSSVSSRVSSVVSCVVVVHHYQYLHVQLCVVQVVDSVSSVVQAVRRHHGDSVSSVSVNVSVLVCCCPPPVCPRSVNWDRQADDPVPAPPVDRVVRGHGDDGPD/DDFALEAAAEEAEEVQLVCQPPDLRLLVVCCVLCPLHHYYHRRYHYLAALVRRLVVVPVVQDFPVCVVGHHHHQEYEYEHLLQCLWDPPDPSHNDLVVSLVSVLVVVCCAPPPPHRRDPNNYAYEYEQFAFFLQVLQQVVQVPDVPRDHRTHDRVSSVSSRVSSVVSCVVVVHHYQYLHVQLCVVQVVDSVSSVVQAVRRHHGDSVSSVSSNVSVLVCCCPPPVCPRSVNWDRQADDPVPAPPVDRVVRGHGDPGPD

Radius of gyration: 23.77 Å; Cα contacts (8 Å, |Δi|>4): 1096; chains: 2; bounding box: 50×67×59 Å

Solvent-accessible surface area (backbone atoms only — not comparable to full-atom values): 25699 Å² total; per-residue (Å²): 47,46,30,69,65,48,39,25,36,35,39,37,27,15,41,62,48,41,51,14,30,38,71,54,13,37,52,23,54,48,34,44,64,22,54,58,44,37,44,63,45,73,53,25,36,51,66,37,23,65,80,60,41,49,62,38,44,64,54,41,36,20,38,51,92,52,33,86,61,29,29,45,33,50,35,35,37,44,38,52,39,64,38,18,34,26,38,86,84,46,87,38,39,41,60,67,69,56,45,47,49,47,54,53,46,57,51,37,40,32,61,29,86,84,32,64,31,39,34,80,77,41,40,57,36,40,33,28,23,58,65,46,17,53,68,48,29,32,53,51,32,47,70,38,92,73,60,42,74,75,50,57,48,52,67,53,33,49,51,45,23,50,42,46,49,52,50,20,61,75,69,71,34,56,63,40,58,39,26,60,53,51,39,56,75,26,68,71,34,58,78,47,35,55,75,28,22,74,50,20,68,42,62,30,50,61,32,25,44,54,47,38,53,48,48,53,51,46,34,49,73,75,40,43,71,72,24,55,89,59,49,68,52,31,49,58,56,50,89,70,40,40,83,94,61,40,68,79,39,40,43,78,50,74,83,79,117,47,47,32,69,66,47,39,26,34,35,41,35,27,14,39,64,47,41,52,14,28,39,71,54,12,38,53,24,54,48,36,43,64,22,54,59,46,35,46,64,44,73,54,25,36,52,65,38,23,64,80,61,40,51,62,37,45,63,54,41,36,20,38,53,94,52,33,87,60,29,27,46,33,50,35,36,38,43,38,52,38,63,40,18,34,25,38,85,85,47,88,39,39,41,59,68,70,56,45,49,49,46,56,54,47,56,51,38,39,31,60,28,86,84,31,65,31,39,35,79,78,40,41,57,35,40,32,28,22,58,66,46,17,52,68,48,28,33,54,53,31,46,70,38,91,76,58,42,75,74,50,58,50,50,70,52,34,49,52,44,24,50,42,46,50,52,51,20,60,76,70,73,34,56,63,41,58,38,25,59,51,50,39,57,74,26,67,71,34,58,79,46,35,55,74,28,22,73,51,20,69,43,61,31,50,61,32,25,45,54,46,38,52,47,47,53,50,48,33,50,72,74,40,42,68,72,24,56,90,58,48,69,52,28,48,57,54,48,89,68,41,39,82,93,60,40,70,78,40,40,42,79,50,74,83,76,115